Protein 2BRJ (pdb70)

Nearest PDB structures (foldseek):
  2brj-assembly1_A  TM=1.001E+00  e=3.775E-31  Arabidopsis thaliana
  1zvc-assembly1_A  TM=9.999E-01  e=4.976E-29  Arabidopsis thaliana
  4h6a-assembly2_F  TM=9.929E-01  e=7.987E-23  Physcomitrium patens
  4h69-assembly2_F  TM=9.853E-01  e=1.084E-22  Physcomitrium patens
  4h6b-assembly1_A  TM=9.651E-01  e=6.194E-23  Physcomitrium patens

Secondary structure (DSSP, 8-state):
--EEEEEEEE--S-S-----B---S----TT-EEEE--EEEETTSS-EEEEEEEEEEEEEEEGGGTEEEEEEEEEEE-GGGEEEEEEEEEETTB-EEEEEEEEEETTTT-EEEEEEEEEETTTEEEEEEEEE--SSPPPGGG-SPPPPP-TT----HHHHTT-GGGB-TT---/--EEEEEEEE--S-S-----B--SS----TT-EEEE--EEEETTSS-EEEEEEEEEEEEEEEGGGTEEEEEEEEEEE-GGGEEEEEEEEEETTB-EEEEEEEEEETTTT-EEEEEEEEEETTTEEEEEEEEE--SSPPPGGG-SPPPPP-TT----HHHHTT-GGGB-TT---/--EEEEEEEE--S-S-----B--SS----TT-EEEE--EEEETTSS-EEEEEEEEEEEEEEEGGGTEEEEEEEEEEE-GGGEEEEEEEEEETTS-EEEEEEEEEETTTT-EEEEEEEEEETTTEEEEEEEEE--SSPPPGGG-SPPPPP-TT----HHHHTT-GGGB-TT---

B-factor: mean 13.47, std 7.12, range [2.0, 77.44]

Sequence (519 aa):
KVQELSVYEINELDRHSPKILKNAFSLFGLGDLVPFTNKLYTGDLKKRVGITAGLCVVIEHVPEKKGERFEATYSFYFGDYGHLSVQQGPYYLTYEDSFLAITG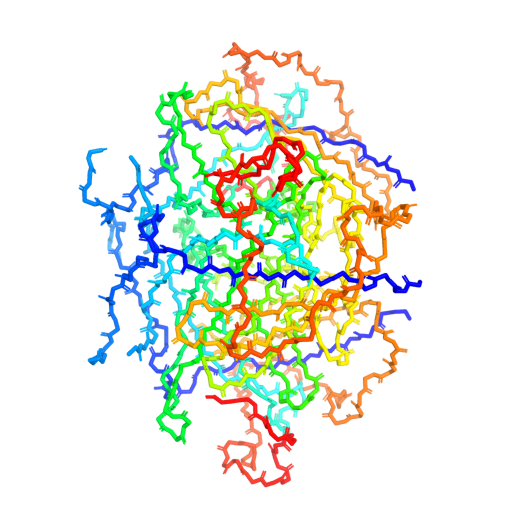GAGIFEEGAYGQVKLQQQLVYPTKLLFYTFYLKGLANDLPLELTGTPVPPSKDIEPAPEEAKALEPSGVISSNYTNKVQEELSVYEINELDRHSPKILKNAFSSLFGLGDLVPFTNKLYTGDLKKRVGITAGLCVVIEHVPEKKGERFEATYSFYFGDYGHLSVQQGPYLTYEDSFLAITGGAGIFEGAYGQVKLQQQLVYPTKLFYTFYLKGLANDLPLELTGTPVPPSKDIEPAPEAKALEPSGVISSNYTNKVQELSVYEINELDRHSPKILKNAFSSLFGLGDLVPFTNKLYTGDLKKRVGITAGLCVVIEHVPEKKGERFEATYSFYFGDDYGHLSVQQGPYYLTYEDSFLAITGGAGIFEGAYGQVKLLQQLLVYPTKLFYTFYLKGLANDLPLLELTGTPVPPSKDIEPAPEAKALEPSGVISNNYTN

GO terms:
  GO:0010319 stromule (C, IDA)
  GO:0009409 response to cold (P, IEP)
  GO:0046423 allene-oxide cyclase activity (F, IDA)
  GO:0009695 jasmonic acid biosynthetic process (P, TAS)
  GO:0005829 cytosol (C, HDA)
  GO:0009507 chloroplast (C, HDA)
  GO:0009535 chloroplast thylakoid membrane (C, HDA)
  GO:0009570 chloroplast stroma (C, HDA)
  GO:0009941 chloroplast envelope (C, HDA)

Foldseek 3Di:
DWDKFKKKWFAPPPPVPFDWDDDDPDVPAAPIKTWGKTWMAALQLQATFAMKGWMWGWHGADVVQRWTKTWTWIWDGGFQQWIWTWTGIDIQRAKDKIWTPAIDRQGGQWTDIKIWGDADPPTIIMIMRGTDGGPDDDDPVRDDDGDPDHNPDDRDPCNVVVPPSHYDPRRYD/DWDKFKKKWFAPPPPVPWDWDDDDPDVDAQPIKTWGKTWIAALQLQATFAMKTWIWGWHGADVVQRWTKTWTWIWDGGFQQWIWTWTGIDIQRAKDKIWTPFIDRQGGQWTFIKIWADADVPGMIMMMGTTDGGPDHDDPVRDDDGDPDHNPDDHDPCRVVVPPSHYDVRRYD/DWDKFKKKWFAPPPPCPFDWDDDDPDVDAQPIKTWGKTWIAALALQATFAMKTFIWGWHGADVVLRWTKTWTWIWDGGFPQWIWTWTGIDILRAKDKIWTPAIDHQGGQWTDIKIWGNADPPGIIMIMGGTDGGPDDDDPVRDDPGDPGHNPDHHDPCNVVVPPSHYDHRRYD

CATH classification: 2.40.480.10

Structure (mmCIF, N/CA/C/O backbone):
data_2BRJ
#
_entry.id   2BRJ
#
_cell.length_a   64.480
_cell.length_b   99.950
_cell.length_c   106.150
_cell.angle_alpha   90.00
_cell.angle_beta   90.00
_cell.angle_gamma   90.00
#
_symmetry.space_group_name_H-M   'P 21 21 21'
#
loop_
_entity.id
_entity.type
_entity.pdbx_description
1 polymer 'ARABIDOPSIS THALIANA GENOMIC DNA, CHROMOSOME 3,'
2 non-polymer GLYCEROL
3 water water
#
loop_
_atom_site.group_PDB
_atom_site.id
_atom_site.type_symbol
_atom_site.label_atom_id
_atom_site.label_alt_id
_atom_site.label_comp_id
_atom_site.label_asym_id
_atom_site.label_entity_id
_atom_site.label_seq_id
_atom_site.pdbx_PDB_ins_code
_atom_site.Cartn_x
_atom_site.Cartn_y
_atom_site.Cartn_z
_atom_site.occupancy
_atom_site.B_iso_or_equiv
_atom_site.auth_seq_id
_atom_site.auth_comp_id
_atom_site.auth_asym_id
_atom_site.auth_atom_id
_atom_site.pdbx_PDB_model_num
ATOM 1 N N . LYS A 1 15 ? 42.110 76.250 13.231 1.00 24.23 15 LYS A N 1
ATOM 2 C CA . LYS A 1 15 ? 43.465 75.755 13.618 1.00 23.26 15 LYS A CA 1
ATOM 3 C C . LYS A 1 15 ? 43.716 75.891 15.122 1.00 22.18 15 LYS A C 1
ATOM 4 O O . LYS A 1 15 ? 43.339 76.888 15.744 1.00 22.88 15 LYS A O 1
ATOM 10 N N . VAL A 1 16 ? 44.359 74.874 15.685 1.00 20.39 16 VAL A N 1
ATOM 11 C CA . VAL A 1 16 ? 44.638 74.800 17.115 1.00 18.19 16 VAL A CA 1
ATOM 12 C C . VAL A 1 16 ? 46.010 75.389 17.426 1.00 17.12 16 VAL A C 1
ATOM 13 O O . VAL A 1 16 ? 47.003 75.058 16.764 1.00 17.29 16 VAL A O 1
ATOM 17 N N . GLN A 1 17 ? 46.060 76.271 18.424 1.00 15.11 17 GLN A N 1
ATOM 18 C CA . GLN A 1 17 ? 47.320 76.732 19.000 1.00 13.92 17 GLN A CA 1
ATOM 19 C C . GLN A 1 17 ? 47.440 76.133 20.390 1.00 13.25 17 GLN A C 1
ATOM 20 O O . GLN A 1 17 ? 46.611 76.415 21.265 1.00 13.18 17 GLN A O 1
ATOM 26 N N . GLU A 1 18 ? 48.452 75.300 20.601 1.00 12.42 18 GLU A N 1
ATOM 27 C CA . GLU A 1 18 ? 48.655 74.701 21.906 1.00 12.25 18 GLU A CA 1
ATOM 28 C C . GLU A 1 18 ? 49.323 75.699 22.826 1.00 11.53 18 GLU A C 1
ATOM 29 O O . GLU A 1 18 ? 50.301 76.351 22.452 1.00 12.55 18 GLU A O 1
ATOM 35 N N . LEU A 1 19 ? 48.783 75.821 24.036 1.00 10.48 19 LEU A N 1
ATOM 36 C CA . LEU A 1 19 ? 49.367 76.669 25.055 1.00 10.01 19 LEU A CA 1
ATOM 37 C C . LEU A 1 19 ? 49.449 75.876 26.347 1.00 9.63 19 LEU A C 1
ATOM 38 O O . LEU A 1 19 ? 48.434 75.395 26.843 1.00 9.71 19 LEU A O 1
ATOM 43 N N . SER A 1 20 ? 50.656 75.732 26.886 1.00 9.72 20 SER A N 1
ATOM 44 C CA . SER A 1 20 ? 50.847 74.996 28.127 1.00 9.59 20 SER A CA 1
ATOM 45 C C . SER A 1 20 ? 51.272 75.929 29.235 1.00 8.88 20 SER A C 1
ATOM 46 O O . SER A 1 20 ? 52.031 76.867 29.007 1.00 8.72 20 SER A O 1
ATOM 49 N N . VAL A 1 21 ? 50.765 75.660 30.438 1.00 7.97 21 VAL A N 1
ATOM 50 C CA . VAL A 1 21 ? 51.115 76.428 31.630 1.00 7.63 21 VAL A CA 1
ATOM 51 C C . VAL A 1 21 ? 51.257 75.530 32.845 1.00 7.30 21 VAL A C 1
ATOM 52 O O . VAL A 1 21 ? 50.688 74.430 32.886 1.00 7.97 21 VAL A O 1
ATOM 56 N N . TYR A 1 22 ? 52.034 75.998 33.826 1.00 7.43 22 TYR A N 1
ATOM 57 C CA . TYR A 1 22 ? 52.139 75.315 35.114 1.00 6.86 22 TYR A CA 1
ATOM 58 C C . TYR A 1 22 ? 51.445 76.124 36.193 1.00 7.47 22 TYR A C 1
ATOM 59 O O . TYR A 1 22 ? 51.698 77.322 36.325 1.00 7.48 22 TYR A O 1
ATOM 68 N N . GLU A 1 23 ? 50.567 75.455 36.935 1.00 6.83 23 GLU A N 1
ATOM 69 C CA . GLU A 1 23 ? 49.896 76.052 38.080 1.00 7.35 23 GLU A CA 1
ATOM 70 C C . GLU A 1 23 ? 50.541 75.502 39.340 1.00 7.47 23 GLU A C 1
ATOM 71 O O . GLU A 1 23 ? 50.607 74.277 39.529 1.00 7.99 23 GLU A O 1
ATOM 77 N N . ILE A 1 24 ? 51.031 76.403 40.186 1.00 7.53 24 ILE A N 1
ATOM 78 C CA . ILE A 1 24 ? 51.744 76.006 41.394 1.00 8.15 24 ILE A CA 1
ATOM 79 C C . ILE A 1 24 ? 51.137 76.681 42.597 1.00 7.40 24 ILE A C 1
ATOM 80 O O . ILE A 1 24 ? 51.008 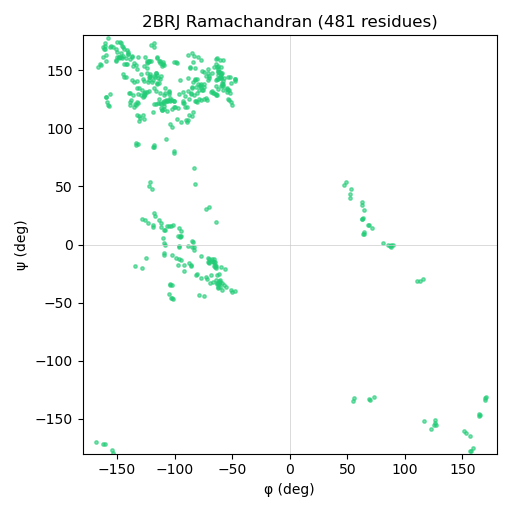77.910 42.633 1.00 7.76 24 ILE A O 1
ATOM 85 N N . ASN A 1 25 ? 50.793 75.871 43.593 1.00 7.85 25 ASN A N 1
ATOM 86 C CA . ASN A 1 25 ? 50.417 76.403 44.889 1.00 8.10 25 ASN A CA 1
ATOM 87 C C . ASN A 1 25 ? 51.663 76.553 45.750 1.00 9.25 25 ASN A C 1
ATOM 88 O O . ASN A 1 25 ? 52.205 75.558 46.221 1.00 10.27 25 ASN A O 1
ATOM 93 N N . GLU A 1 26 ? 52.076 77.798 45.952 1.00 10.31 26 GLU A N 1
ATOM 94 C CA . GLU A 1 26 ? 53.273 78.093 46.756 1.00 11.13 26 GLU A CA 1
ATOM 95 C C . GLU A 1 26 ? 52.898 78.456 48.194 1.00 11.71 26 GLU A C 1
ATOM 96 O O . GLU A 1 26 ? 53.756 78.847 49.002 1.00 12.46 26 GLU A O 1
ATOM 102 N N . LEU A 1 27 ? 51.610 78.288 48.499 1.00 11.54 27 LEU A N 1
ATOM 103 C CA . LEU A 1 27 ? 51.062 78.336 49.862 1.00 11.38 27 LEU A CA 1
ATOM 104 C C . LEU A 1 27 ? 51.097 79.718 50.509 1.00 11.38 27 LEU A C 1
ATOM 105 O O . LEU A 1 27 ? 50.928 79.851 51.737 1.00 12.26 27 LEU A O 1
ATOM 110 N N . ASP A 1 28 ? 51.280 80.744 49.679 1.00 11.04 28 ASP A N 1
ATOM 111 C CA . ASP A 1 28 ? 51.386 82.134 50.133 1.00 11.22 28 ASP A CA 1
ATOM 112 C C . ASP A 1 28 ? 50.236 83.023 49.676 1.00 10.82 28 ASP A C 1
ATOM 113 O O . ASP A 1 28 ? 50.360 84.251 49.638 1.00 11.63 28 ASP A O 1
ATOM 118 N N . ARG A 1 29 ? 49.114 82.393 49.327 1.00 9.67 29 ARG A N 1
ATOM 119 C CA . ARG A 1 29 ? 47.945 83.134 48.851 1.00 9.46 29 ARG A CA 1
ATOM 120 C C . ARG A 1 29 ? 46.699 82.735 49.617 1.00 9.74 29 ARG A C 1
ATOM 121 O O . ARG A 1 29 ? 45.590 82.915 49.127 1.00 8.91 29 ARG A O 1
ATOM 129 N N . HIS A 1 30 ? 46.884 82.192 50.824 1.00 10.01 30 HIS A N 1
ATOM 130 C CA . HIS A 1 30 ? 45.781 81.810 51.721 1.00 10.56 30 HIS A CA 1
ATOM 131 C C . HIS A 1 30 ? 44.906 80.717 51.129 1.00 9.73 30 HIS A C 1
ATOM 132 O O . HIS A 1 30 ? 43.756 80.523 51.532 1.00 10.00 30 HIS A O 1
ATOM 139 N N . SER A 1 31 ? 45.483 79.983 50.183 1.00 8.83 31 SER A N 1
ATOM 140 C CA . SER A 1 31 ? 44.746 79.060 49.331 1.00 8.42 31 SER A CA 1
ATOM 141 C C . SER A 1 31 ? 45.305 77.647 49.453 1.00 9.08 31 SER A C 1
ATOM 142 O O . SER A 1 31 ? 46.530 77.463 49.510 1.00 8.17 31 SER A O 1
ATOM 145 N N . PRO A 1 32 ? 44.428 76.630 49.437 1.00 8.96 32 PRO A N 1
ATOM 146 C CA . PRO A 1 32 ? 42.965 76.688 49.310 1.00 9.63 32 PRO A CA 1
ATOM 147 C C . PRO A 1 32 ? 42.268 77.103 50.599 1.00 10.09 32 PRO A C 1
ATOM 148 O O . PRO A 1 32 ? 42.847 76.998 51.680 1.00 10.59 32 PRO A O 1
ATOM 152 N N . LYS A 1 33 ? 41.045 77.599 50.482 1.00 9.98 33 LYS A N 1
ATOM 153 C CA . LYS A 1 33 ? 40.224 77.858 51.655 1.00 10.63 33 LYS A CA 1
ATOM 154 C C . LYS A 1 33 ? 39.107 76.838 51.594 1.00 10.31 33 LYS A C 1
ATOM 155 O O . LYS A 1 33 ? 38.301 76.811 50.668 1.00 11.44 33 LYS A O 1
ATOM 161 N N . ILE A 1 34 ? 39.064 75.953 52.570 1.00 10.36 34 ILE A N 1
ATOM 162 C CA . ILE A 1 34 ? 38.106 74.877 52.511 1.00 11.63 34 ILE A CA 1
ATOM 163 C C . ILE A 1 34 ? 36.887 75.293 53.354 1.00 11.41 34 ILE A C 1
ATOM 164 O O . ILE A 1 34 ? 36.989 75.460 54.562 1.00 11.43 34 ILE A O 1
ATOM 169 N N . LEU A 1 35 ? 35.736 75.414 52.685 1.00 9.69 35 LEU A N 1
ATOM 170 C CA . LEU A 1 35 ? 34.458 75.594 53.400 1.00 8.73 35 LEU A CA 1
ATOM 171 C C . LEU A 1 35 ? 33.810 74.191 53.580 1.00 8.25 35 LEU A C 1
ATOM 172 O O . LEU A 1 35 ? 33.291 73.617 52.620 1.00 8.28 35 LEU A O 1
ATOM 177 N N . LYS A 1 36 ? 33.853 73.645 54.795 1.00 9.14 36 LYS A N 1
ATOM 178 C CA . LYS A 1 36 ? 33.453 72.267 55.036 1.00 9.82 36 LYS A CA 1
ATOM 179 C C . LYS A 1 36 ? 32.019 72.200 55.551 1.00 10.68 36 LYS A C 1
ATOM 180 O O . LYS A 1 36 ? 31.751 72.567 56.702 1.00 12.10 36 LYS A O 1
ATOM 186 N N . ASN A 1 37 ? 31.109 71.731 54.700 1.00 10.51 37 ASN A N 1
ATOM 187 C CA . ASN A 1 37 ? 29.681 71.671 55.014 1.00 11.52 37 ASN A CA 1
ATOM 188 C C . ASN A 1 37 ? 29.050 70.290 54.871 1.00 12.18 37 ASN A C 1
ATOM 189 O O . ASN A 1 37 ? 27.894 70.096 55.274 1.00 12.35 37 ASN A O 1
ATOM 194 N N . ALA A 1 38 ? 29.766 69.338 54.270 1.00 12.09 38 ALA A N 1
ATOM 195 C CA . ALA A 1 38 ? 29.161 68.052 53.869 1.00 13.03 38 ALA A CA 1
ATOM 196 C C . ALA A 1 38 ? 28.649 67.174 55.000 1.00 14.29 38 ALA A C 1
ATOM 197 O O . ALA A 1 38 ? 29.083 67.308 56.128 1.00 14.44 38 ALA A O 1
ATOM 199 N N . PHE A 1 39 ? 27.749 66.254 54.652 1.00 15.05 39 PHE A N 1
ATOM 200 C CA . PHE A 1 39 ? 27.255 65.226 55.572 1.00 15.77 39 PHE A CA 1
ATOM 201 C C . PHE A 1 39 ? 28.381 64.362 56.179 1.00 16.15 39 PHE A C 1
ATOM 202 O O . PHE A 1 39 ? 28.190 63.744 57.226 1.00 16.66 39 PHE A O 1
ATOM 210 N N . SER A 1 40 ? 29.545 64.335 55.519 1.00 16.02 40 SER A N 1
ATOM 211 C CA . SER A 1 40 ? 30.628 63.38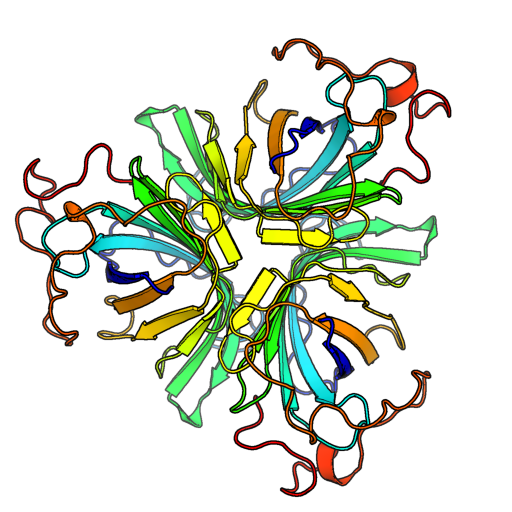9 55.813 1.00 15.69 40 SER A CA 1
ATOM 212 C C . SER A 1 40 ? 31.899 64.020 56.386 1.00 16.19 40 SER A C 1
ATOM 213 O O . SER A 1 40 ? 32.172 65.212 56.171 1.00 16.28 40 SER A O 1
ATOM 216 N N . LEU A 1 41 ? 32.695 63.205 57.080 1.00 16.02 41 LEU A N 1
ATOM 217 C CA . LEU A 1 41 ? 34.026 63.619 57.531 1.00 16.72 41 LEU A CA 1
ATOM 218 C C . LEU A 1 41 ? 34.938 63.883 56.340 1.00 17.13 41 LEU A C 1
ATOM 219 O O . LEU A 1 41 ? 35.649 64.884 56.306 1.00 17.66 41 LEU A O 1
ATOM 232 N N . PHE A 1 43 ? 35.633 64.713 52.225 1.00 11.21 43 PHE A N 1
ATOM 233 C CA . PHE A 1 43 ? 35.025 65.664 51.309 1.00 9.54 43 PHE A CA 1
ATOM 234 C C . PHE A 1 43 ? 33.724 65.080 50.772 1.00 8.79 43 PHE A C 1
ATOM 235 O O . PHE A 1 43 ? 33.638 63.875 50.502 1.00 8.37 43 PHE A O 1
ATOM 243 N N . GLY A 1 44 ? 32.715 65.928 50.605 1.00 7.37 44 GLY A N 1
ATOM 244 C CA . GLY A 1 44 ? 31.443 65.498 50.023 1.00 7.12 44 GLY A CA 1
ATOM 245 C C . GLY A 1 44 ? 30.659 66.685 49.509 1.00 6.95 44 GLY A C 1
ATOM 246 O O . GLY A 1 44 ? 31.053 67.847 49.717 1.00 6.67 44 GLY A O 1
ATOM 247 N N . LEU A 1 45 ? 29.548 66.394 48.842 1.00 6.83 45 LEU A N 1
ATOM 248 C CA . LEU A 1 45 ? 28.680 67.446 48.338 1.00 6.29 45 LEU A CA 1
ATOM 249 C C . LEU A 1 45 ? 28.319 68.424 49.468 1.00 6.79 45 LEU A C 1
ATOM 250 O O . LEU A 1 45 ? 27.944 68.010 50.582 1.00 7.20 45 LEU A O 1
ATOM 255 N N . GLY A 1 46 ? 28.434 69.720 49.177 1.00 6.49 46 GLY A N 1
ATOM 256 C CA . GLY A 1 46 ? 28.287 70.754 50.201 1.00 6.56 46 GLY A CA 1
ATOM 257 C C . GLY A 1 46 ? 29.593 71.473 50.460 1.00 6.52 46 GLY A C 1
ATOM 258 O O . GLY A 1 46 ? 29.605 72.676 50.781 1.00 7.29 46 GLY A O 1
ATOM 259 N N . ASP A 1 47 ? 30.703 70.760 50.300 1.00 6.06 47 ASP A N 1
ATOM 260 C CA . ASP A 1 47 ? 32.010 71.374 50.535 1.00 6.25 47 ASP A CA 1
ATOM 261 C C . ASP A 1 47 ? 32.387 72.254 49.345 1.00 6.31 47 ASP A C 1
ATOM 262 O O . ASP A 1 47 ? 32.164 71.873 48.181 1.00 5.90 47 ASP A O 1
ATOM 267 N N . LEU A 1 48 ? 32.941 73.430 49.627 1.00 6.11 48 LEU A N 1
ATOM 268 C CA . LEU A 1 48 ? 33.327 74.398 48.592 1.00 6.19 48 LEU A CA 1
ATOM 269 C C . LEU A 1 48 ? 34.766 74.783 48.826 1.00 6.68 48 LEU A C 1
ATOM 270 O O . LEU A 1 48 ? 35.191 74.921 49.983 1.00 7.72 48 LEU A O 1
ATOM 275 N N . VAL A 1 49 ? 35.511 74.960 47.736 1.00 6.64 49 VAL A N 1
ATOM 276 C CA . VAL A 1 49 ? 36.932 75.294 47.846 1.00 6.94 49 VAL A CA 1
ATOM 277 C C . VAL A 1 49 ? 37.296 76.437 46.904 1.00 6.46 49 VAL A C 1
ATOM 278 O O . VAL A 1 49 ? 37.717 76.221 45.763 1.00 6.16 49 VAL A O 1
ATOM 282 N N . PRO A 1 50 ? 37.105 77.680 47.367 1.00 5.90 50 PRO A N 1
ATOM 283 C CA . PRO A 1 50 ? 37.643 78.807 46.616 1.00 6.04 50 PRO A CA 1
ATOM 284 C C . PRO A 1 50 ? 39.157 78.710 46.602 1.00 5.81 50 PRO A C 1
ATOM 285 O O . PRO A 1 50 ? 39.773 78.309 47.601 1.00 6.15 50 PRO A O 1
ATOM 289 N N . PHE A 1 51 ? 39.766 79.055 45.483 1.00 5.07 51 PHE A N 1
ATOM 290 C CA . PHE A 1 51 ? 41.217 78.919 45.392 1.00 5.08 51 PHE A CA 1
ATOM 291 C C . PHE A 1 51 ? 41.852 79.932 44.470 1.00 4.99 51 PHE A C 1
ATOM 292 O O . PHE A 1 51 ? 41.207 80.519 43.582 1.00 5.28 51 PHE A O 1
ATOM 300 N N . THR A 1 52 ? 43.152 80.095 44.659 1.00 5.64 52 THR A N 1
ATOM 301 C CA . THR A 1 52 ? 43.959 80.882 43.751 1.00 6.00 52 THR A CA 1
ATOM 302 C C . THR A 1 52 ? 45.425 80.490 43.883 1.00 6.55 52 THR A C 1
ATOM 303 O O . THR A 1 52 ? 46.006 80.560 44.973 1.00 6.87 52 THR A O 1
ATOM 307 N N . ASN A 1 53 ? 45.998 80.083 42.758 1.00 6.77 53 ASN A N 1
ATOM 308 C CA . ASN A 1 53 ? 47.396 79.648 42.685 1.00 7.10 53 ASN A CA 1
ATOM 309 C C . ASN A 1 53 ? 48.186 80.506 41.711 1.00 7.02 53 ASN A C 1
ATOM 310 O O . ASN A 1 53 ? 47.621 81.331 41.004 1.00 7.45 53 ASN A O 1
ATOM 315 N N . LYS A 1 54 ? 49.505 80.315 41.692 1.00 7.14 54 LYS A N 1
ATOM 316 C CA . LYS A 1 54 ? 50.365 81.034 40.750 1.00 7.38 54 LYS A CA 1
ATOM 317 C C . LYS A 1 54 ? 50.448 80.299 39.422 1.00 7.49 54 LYS A C 1
ATOM 318 O O . LYS A 1 54 ? 50.306 79.076 39.360 1.00 8.15 54 LYS A O 1
ATOM 324 N N . LEU A 1 55 ? 50.677 81.061 38.362 1.00 7.23 55 LEU A N 1
ATOM 325 C CA . LEU A 1 55 ? 50.702 80.512 37.024 1.00 7.51 55 LEU A CA 1
ATOM 326 C C . LEU A 1 55 ? 52.011 80.920 36.355 1.00 7.44 55 LEU A C 1
ATOM 327 O O . LEU A 1 55 ? 52.363 82.103 36.342 1.00 7.53 55 LEU A O 1
ATOM 332 N N . TYR A 1 56 ? 52.685 79.922 35.787 1.00 7.64 56 TYR A N 1
ATOM 333 C CA . TYR A 1 56 ? 53.954 80.095 35.080 1.00 7.66 56 TYR A CA 1
ATOM 334 C C . TYR A 1 56 ? 53.822 79.586 33.650 1.00 7.99 56 TYR A C 1
ATOM 335 O O . TYR A 1 56 ? 52.970 78.751 33.354 1.00 8.32 56 TYR A O 1
ATOM 344 N N . THR A 1 57 ? 54.701 80.065 32.772 1.00 8.44 57 THR A N 1
ATOM 345 C CA . THR A 1 57 ? 54.763 79.565 31.400 1.00 8.94 57 THR A CA 1
ATOM 346 C C . THR A 1 57 ? 55.081 78.065 31.340 1.00 8.89 57 THR A C 1
ATOM 347 O O . THR A 1 57 ? 55.643 77.502 32.277 1.00 8.83 57 THR A O 1
ATOM 351 N N . GLY A 1 58 ? 54.737 77.429 30.222 1.00 9.08 58 GLY A N 1
ATOM 352 C CA . GLY A 1 58 ? 55.010 76.001 30.046 1.00 10.14 58 GLY A CA 1
ATOM 353 C C . GLY A 1 58 ? 56.487 75.654 30.102 1.00 10.70 58 GLY A C 1
ATOM 354 O O . GLY A 1 58 ? 56.857 74.561 30.538 1.00 11.85 58 GLY A O 1
ATOM 355 N N . ASP A 1 59 ? 57.328 76.595 29.680 1.00 11.55 59 ASP A N 1
ATOM 356 C CA . ASP A 1 59 ? 58.781 76.407 29.751 1.00 11.93 59 ASP A CA 1
ATOM 357 C C . ASP A 1 59 ? 59.358 76.756 31.124 1.00 12.11 59 ASP A C 1
ATOM 358 O O . ASP A 1 59 ? 60.564 76.680 31.332 1.00 12.44 59 ASP A O 1
ATOM 363 N N . LEU A 1 60 ? 58.469 77.125 32.051 1.00 11.72 60 LEU A N 1
ATOM 364 C CA . LEU A 1 60 ? 58.794 77.457 33.450 1.00 11.40 60 LEU A CA 1
ATOM 365 C C . LEU A 1 60 ? 59.694 78.668 33.666 1.00 11.32 60 LEU A C 1
ATOM 366 O O . LEU A 1 60 ? 60.094 78.956 34.789 1.00 11.78 60 LEU A O 1
ATOM 371 N N . LYS A 1 61 ? 59.951 79.414 32.600 1.00 11.47 61 LYS A N 1
ATOM 372 C CA . LYS A 1 61 ? 60.877 80.546 32.674 1.00 12.13 61 LYS A CA 1
ATOM 373 C C . LYS A 1 61 ? 60.262 81.818 33.244 1.00 12.22 61 LYS A C 1
ATOM 374 O O . LYS A 1 61 ? 60.971 82.662 33.793 1.00 12.47 61 LYS A O 1
ATOM 380 N N . LYS A 1 62 ? 58.948 81.972 33.115 1.00 11.32 62 LYS A N 1
ATOM 381 C CA . LYS A 1 62 ? 58.326 83.214 33.537 1.00 11.69 62 LYS A CA 1
ATOM 382 C C . LYS A 1 62 ? 57.052 83.025 34.338 1.00 10.45 62 LYS A C 1
ATOM 383 O O . LYS A 1 62 ? 56.228 82.145 34.043 1.00 10.44 62 LYS A O 1
ATOM 389 N N . ARG A 1 63 ? 56.916 83.856 35.365 1.00 9.76 63 ARG A N 1
ATOM 390 C CA . ARG A 1 63 ? 55.641 84.047 36.041 1.00 9.15 63 ARG A CA 1
ATOM 391 C C . ARG A 1 63 ? 54.698 84.848 35.127 1.00 8.89 63 ARG A C 1
ATOM 392 O O . ARG A 1 63 ? 55.043 85.947 34.673 1.00 9.65 63 ARG A O 1
ATOM 400 N N . VAL A 1 64 ? 53.513 84.303 34.848 1.00 8.40 64 VAL A N 1
ATOM 401 C CA . VAL A 1 64 ? 52.513 85.034 34.052 1.00 8.76 64 VAL A CA 1
ATOM 402 C C . VAL A 1 64 ? 51.362 85.626 34.871 1.00 8.03 64 VAL A C 1
ATOM 403 O O . VAL A 1 64 ? 50.837 86.688 34.541 1.00 8.81 64 VAL A O 1
ATOM 407 N N . GLY A 1 65 ? 50.971 84.940 35.935 1.00 7.67 65 GLY A N 1
ATOM 408 C CA . GLY A 1 65 ? 49.802 85.395 36.665 1.00 7.41 65 GLY A CA 1
ATOM 409 C C . GLY A 1 65 ? 49.320 84.405 37.693 1.00 6.98 65 GLY A C 1
ATOM 410 O O . GLY A 1 65 ? 50.102 83.879 38.479 1.00 6.92 65 GLY A O 1
ATOM 411 N N . ILE A 1 66 ? 48.011 84.168 37.701 1.00 6.65 66 ILE A N 1
ATOM 412 C CA . ILE A 1 66 ? 47.357 83.373 38.735 1.00 6.81 66 ILE A CA 1
ATOM 413 C C . ILE A 1 66 ? 46.205 82.586 38.130 1.00 6.59 66 ILE A C 1
ATOM 414 O O . ILE A 1 66 ? 45.731 82.909 37.036 1.00 6.45 66 ILE A O 1
ATOM 419 N N . THR A 1 67 ? 45.786 81.540 38.831 1.00 6.11 67 THR A N 1
ATOM 420 C CA . THR A 1 67 ? 44.451 80.986 38.631 1.00 6.36 67 THR A CA 1
ATOM 421 C C . THR A 1 67 ? 43.560 81.562 39.714 1.00 6.12 67 THR A C 1
ATOM 422 O O . THR A 1 67 ? 44.040 81.953 40.781 1.00 6.50 67 THR A O 1
ATOM 426 N N . ALA A 1 68 ? 42.257 81.600 39.457 1.00 5.66 68 ALA A N 1
ATOM 427 C CA . ALA A 1 68 ? 41.320 82.105 40.450 1.00 4.99 68 ALA A CA 1
ATOM 428 C C . ALA A 1 68 ? 39.938 81.529 40.188 1.00 4.89 68 ALA A C 1
ATOM 429 O O . ALA A 1 68 ? 39.427 81.626 39.081 1.00 4.79 68 ALA A O 1
ATOM 431 N N . GLY A 1 69 ? 39.313 80.967 41.219 1.00 4.50 69 GLY A N 1
ATOM 432 C CA . GLY A 1 69 ? 37.934 80.503 41.072 1.00 4.81 69 GLY A CA 1
ATOM 433 C C . GLY A 1 69 ? 37.483 79.588 42.185 1.00 4.79 69 GLY A C 1
ATOM 434 O O . GLY A 1 69 ? 37.912 79.734 43.337 1.00 5.13 69 GLY A O 1
ATOM 435 N N . LEU A 1 70 ? 36.615 78.636 41.831 1.00 5.20 70 LEU A N 1
ATOM 436 C CA . LEU A 1 70 ? 35.905 77.831 42.819 1.00 5.90 70 LEU A CA 1
ATOM 437 C C . LEU A 1 70 ? 35.835 76.372 42.410 1.00 6.37 70 LEU A C 1
ATOM 438 O O . LEU A 1 70 ? 35.458 76.063 41.272 1.00 6.47 70 LEU A O 1
ATOM 443 N N . CYS A 1 71 ? 36.200 75.489 43.335 1.00 6.76 71 CYS A N 1
ATOM 444 C CA . CYS A 1 71 ? 35.937 74.059 43.188 1.00 7.58 71 CYS A CA 1
ATOM 445 C C . CYS A 1 71 ? 34.741 73.678 44.040 1.00 7.24 71 CYS A C 1
ATOM 446 O O . CYS A 1 71 ? 34.729 73.914 45.244 1.00 7.54 71 CYS A O 1
ATOM 449 N N . VAL A 1 72 ? 33.741 73.077 43.414 1.00 6.52 72 VAL A N 1
ATOM 450 C CA . VAL A 1 72 ? 32.551 72.577 44.105 1.00 6.78 72 VAL A CA 1
ATOM 451 C C . VAL A 1 72 ? 32.732 71.073 44.264 1.00 6.76 72 VAL A C 1
ATOM 452 O O . VAL A 1 72 ? 32.842 70.354 43.268 1.00 7.37 72 VAL A O 1
ATOM 456 N N . VAL A 1 73 ? 32.784 70.581 45.502 1.00 6.32 73 VAL A N 1
ATOM 457 C CA . VAL A 1 73 ? 32.904 69.134 45.698 1.00 6.75 73 VAL A CA 1
ATOM 458 C C . VAL A 1 73 ? 31.620 68.442 45.237 1.00 6.67 73 VAL A C 1
ATOM 459 O O . VAL A 1 73 ? 30.514 68.861 45.591 1.00 6.85 73 VAL A O 1
ATOM 463 N N . ILE A 1 74 ? 31.778 67.379 44.448 1.00 6.56 74 ILE A N 1
ATOM 464 C CA . ILE A 1 74 ? 30.641 66.602 43.965 1.00 6.71 74 ILE A CA 1
ATOM 465 C C . ILE A 1 74 ? 30.492 65.289 44.735 1.00 6.98 74 ILE A C 1
ATOM 466 O O . ILE A 1 74 ? 29.390 64.929 45.158 1.00 7.16 74 ILE A O 1
ATOM 471 N N . GLU A 1 75 ? 31.605 64.583 44.933 1.00 7.08 75 GLU A N 1
ATOM 472 C CA . GLU A 1 75 ? 31.581 63.322 45.672 1.00 7.64 75 GLU A CA 1
ATOM 473 C C . GLU A 1 75 ? 32.983 62.909 46.067 1.00 7.97 75 GLU A C 1
ATOM 474 O O . GLU A 1 75 ? 33.965 63.295 45.424 1.00 8.01 75 GLU A O 1
ATOM 480 N N . HIS A 1 76 ? 33.061 62.109 47.128 1.00 8.65 76 HIS A N 1
ATOM 481 C CA . HIS A 1 76 ? 34.277 61.371 47.424 1.00 9.98 76 HIS A CA 1
ATOM 482 C C . HIS A 1 76 ? 34.261 60.110 46.571 1.00 10.52 76 HIS A C 1
ATOM 483 O O . HIS A 1 76 ? 33.201 59.514 46.351 1.00 10.98 76 HIS A O 1
ATOM 490 N N . VAL A 1 77 ? 35.436 59.732 46.066 1.00 11.77 77 VAL A N 1
ATOM 491 C CA . VAL A 1 77 ? 35.589 58.538 45.247 1.00 13.71 77 VAL A CA 1
ATOM 492 C C . VAL A 1 77 ? 36.549 57.597 45.989 1.00 14.98 77 VAL A C 1
ATOM 493 O O . VAL A 1 77 ? 37.754 57.611 45.740 1.00 15.46 77 VAL A O 1
ATOM 497 N N . PRO A 1 78 ? 36.012 56.801 46.934 1.00 16.53 78 PRO A N 1
ATOM 498 C CA . PRO A 1 78 ? 36.879 56.004 47.812 1.00 17.67 78 PRO A CA 1
ATOM 499 C C . PRO A 1 78 ? 37.710 54.949 47.067 1.00 18.95 78 PRO A C 1
ATOM 500 O O . PRO A 1 78 ? 38.850 54.689 47.465 1.00 19.43 78 PRO A O 1
ATOM 504 N N . GLU A 1 79 ? 37.157 54.394 45.988 1.00 20.12 79 GLU A N 1
ATOM 505 C CA . GLU A 1 79 ? 37.836 53.388 45.156 1.00 21.57 79 GLU A CA 1
ATOM 506 C C . GLU A 1 79 ? 39.116 53.942 44.529 1.00 21.64 79 GLU A C 1
ATOM 507 O O . GLU A 1 79 ? 40.035 53.185 44.206 1.00 22.07 79 GLU A O 1
ATOM 513 N N . LYS A 1 80 ? 39.167 55.262 44.360 1.00 21.22 80 LYS A N 1
ATOM 514 C CA . LYS A 1 80 ? 40.310 55.932 43.739 1.00 20.54 80 LYS A CA 1
ATOM 515 C C . LYS A 1 80 ? 41.117 56.758 44.742 1.00 19.85 80 LYS A C 1
ATOM 516 O O . LYS A 1 80 ? 42.058 57.461 44.362 1.00 19.32 80 LYS A O 1
ATOM 522 N N . LYS A 1 81 ? 40.745 56.667 46.021 1.00 19.00 81 LYS A N 1
ATOM 523 C CA . LYS A 1 81 ? 41.336 57.487 47.089 1.00 18.91 81 LYS A CA 1
ATOM 524 C C . LYS A 1 81 ? 41.416 58.958 46.689 1.00 17.59 81 LYS A C 1
ATOM 525 O O . LYS A 1 81 ? 42.465 59.595 46.782 1.00 17.93 81 LYS A O 1
ATOM 531 N N . GLY A 1 82 ? 40.294 59.502 46.240 1.00 15.32 82 GLY A N 1
ATOM 532 C CA . GLY A 1 82 ? 40.301 60.885 45.787 1.00 13.43 82 GLY A CA 1
ATOM 533 C C . GLY A 1 82 ? 38.918 61.477 45.712 1.00 11.96 82 GLY A C 1
ATOM 534 O O . GLY A 1 82 ? 37.945 60.869 46.163 1.00 12.32 82 GLY A O 1
ATOM 535 N N . GLU A 1 83 ? 38.854 62.677 45.141 1.00 10.40 83 GLU A N 1
ATOM 536 C CA . GLU A 1 83 ? 37.613 63.452 45.061 1.00 9.62 83 GLU A CA 1
ATOM 537 C C . GLU A 1 83 ? 37.291 63.815 43.624 1.00 8.25 83 GLU A C 1
ATOM 538 O O . GLU A 1 83 ? 38.195 63.977 42.797 1.00 7.67 83 GLU A O 1
ATOM 544 N N . ARG A 1 84 ? 35.995 63.983 43.357 1.00 7.69 84 ARG A N 1
ATOM 545 C CA . ARG A 1 84 ? 35.531 64.663 42.143 1.00 7.30 84 ARG A CA 1
ATOM 546 C C . ARG A 1 84 ? 35.067 66.065 42.518 1.00 6.64 84 ARG A C 1
ATOM 547 O O . ARG A 1 84 ? 34.197 66.218 43.368 1.00 7.21 84 ARG A O 1
ATOM 555 N N . PHE A 1 85 ? 35.644 67.066 41.859 1.00 6.21 85 PHE A N 1
ATOM 556 C CA . PHE A 1 85 ? 35.187 68.458 41.956 1.00 6.06 85 PHE A CA 1
ATOM 557 C C . PHE A 1 85 ? 34.609 68.871 40.610 1.00 5.61 85 PHE A C 1
ATOM 558 O O . PHE A 1 85 ? 34.959 68.297 39.566 1.00 6.04 85 PHE A O 1
ATOM 566 N N . GLU A 1 86 ? 33.741 69.874 40.650 1.00 4.71 86 GLU A N 1
ATOM 567 C CA . GLU A 1 86 ? 33.299 70.596 39.467 1.00 4.68 86 GLU A CA 1
ATOM 568 C C . GLU A 1 86 ? 33.869 72.012 39.608 1.00 5.43 86 GLU A C 1
ATOM 569 O O . GLU A 1 86 ? 33.599 72.700 40.597 1.00 5.60 86 GLU A O 1
ATOM 575 N N . ALA A 1 87 ? 34.670 72.439 38.634 1.00 5.26 87 ALA A N 1
ATOM 576 C CA . ALA A 1 87 ? 35.476 73.648 38.769 1.00 5.53 87 ALA A CA 1
ATOM 577 C C . ALA A 1 87 ? 35.072 74.734 37.787 1.00 5.37 87 ALA A C 1
ATOM 578 O O . ALA A 1 87 ? 34.804 74.458 36.612 1.00 6.86 87 ALA A O 1
ATOM 580 N N . THR A 1 88 ? 35.049 75.964 38.281 1.00 5.59 88 THR A N 1
ATOM 581 C CA . THR A 1 88 ? 34.759 77.157 37.497 1.00 6.53 88 THR A CA 1
ATOM 582 C C . THR A 1 88 ? 35.858 78.160 37.832 1.00 5.73 88 THR A C 1
ATOM 583 O O . THR A 1 88 ? 35.905 78.672 38.953 1.00 6.06 88 THR A O 1
ATOM 587 N N . TYR A 1 89 ? 36.743 78.454 36.883 1.00 5.04 89 TYR A N 1
ATOM 588 C CA . TYR A 1 89 ? 37.878 79.336 37.190 1.00 4.76 89 TYR A CA 1
ATOM 589 C C . TYR A 1 89 ? 38.534 79.940 35.987 1.00 5.15 89 TYR A C 1
ATOM 590 O O . TYR A 1 89 ? 38.255 79.530 34.858 1.00 5.75 89 TYR A O 1
ATOM 599 N N . SER A 1 90 ? 39.393 80.922 36.243 1.00 4.92 90 SER A N 1
ATOM 600 C CA . SER A 1 90 ? 40.110 81.606 35.174 1.00 4.94 90 SER A CA 1
ATOM 601 C C . SER A 1 90 ? 41.615 81.544 35.366 1.00 5.31 90 SER A C 1
ATOM 602 O O . SER A 1 90 ? 42.109 81.344 36.488 1.00 5.56 90 SER A O 1
ATOM 605 N N . PHE A 1 91 ? 42.316 81.727 34.244 1.00 5.27 91 PHE A N 1
ATOM 606 C CA . PHE A 1 91 ? 43.781 81.731 34.157 1.00 5.40 91 PHE A CA 1
ATOM 607 C C . PHE A 1 91 ? 44.161 83.113 33.664 1.00 5.94 91 PHE A C 1
ATOM 608 O O . PHE A 1 91 ? 43.748 83.515 32.573 1.00 5.84 91 PHE A O 1
ATOM 616 N N . TYR A 1 92 ? 44.952 83.832 34.455 1.00 5.78 92 TYR A N 1
ATOM 617 C CA . TYR A 1 92 ? 45.318 85.229 34.175 1.00 6.17 92 TYR A CA 1
ATOM 618 C C . TYR A 1 92 ? 46.739 85.347 33.674 1.00 6.49 92 TYR A C 1
ATOM 619 O O . TYR A 1 92 ? 47.664 84.787 34.271 1.00 7.43 92 TYR A O 1
ATOM 628 N N . PHE A 1 93 ? 46.895 86.084 32.578 1.00 6.81 93 PHE A N 1
ATOM 629 C CA . PHE A 1 93 ? 48.202 86.234 31.924 1.00 7.29 93 PHE A CA 1
ATOM 630 C C . PHE A 1 93 ? 48.590 87.703 31.857 1.00 8.09 93 PHE A C 1
ATOM 631 O O . PHE A 1 93 ? 48.893 88.219 30.774 1.00 8.72 93 PHE A O 1
ATOM 639 N N . GLY A 1 94 ? 48.582 88.393 32.994 1.00 8.57 94 GLY A N 1
ATOM 640 C CA . GLY A 1 94 ? 48.986 89.807 33.011 1.00 10.09 94 GLY A CA 1
ATOM 641 C C . GLY A 1 94 ? 48.167 90.632 32.038 1.00 10.71 94 GLY A C 1
ATOM 642 O O . GLY A 1 94 ? 46.935 90.512 31.982 1.00 11.62 94 GLY A O 1
ATOM 643 N N . ASP A 1 95 ? 48.849 91.449 31.240 1.00 11.50 95 ASP A N 1
ATOM 644 C CA . ASP A 1 95 ? 48.151 92.333 30.301 1.00 12.04 95 ASP A CA 1
ATOM 645 C C . ASP A 1 95 ? 47.644 91.614 29.060 1.00 11.78 95 ASP A C 1
ATOM 646 O O . ASP A 1 95 ? 46.893 92.198 28.271 1.00 12.52 95 ASP A O 1
ATOM 651 N N . TYR A 1 96 ? 48.048 90.358 28.866 1.00 10.50 96 TYR A N 1
ATOM 652 C CA . TYR A 1 96 ? 47.577 89.602 27.705 1.00 10.44 96 TYR A CA 1
ATOM 653 C C . TYR A 1 96 ? 46.080 89.309 27.761 1.00 10.23 96 TYR A C 1
ATOM 654 O O . TYR A 1 96 ? 45.423 89.246 26.723 1.00 10.94 96 TYR A O 1
ATOM 663 N N . GLY A 1 97 ? 45.550 89.130 28.966 1.00 9.36 97 GLY A N 1
ATOM 664 C CA . GLY A 1 97 ? 44.141 88.772 29.148 1.00 8.74 97 GLY A CA 1
ATOM 665 C C . GLY A 1 97 ? 43.997 87.532 30.005 1.00 7.71 97 GLY A C 1
ATOM 666 O O . GLY A 1 97 ? 44.862 87.222 30.828 1.00 8.36 97 GLY A O 1
ATOM 667 N N . HIS A 1 98 ? 42.890 86.819 29.807 1.00 6.58 98 HIS A N 1
ATOM 668 C CA . HIS A 1 98 ? 42.599 85.613 30.593 1.00 6.23 98 HIS A CA 1
ATOM 669 C C . HIS A 1 98 ? 41.822 84.595 29.787 1.00 5.92 98 HIS A C 1
ATOM 670 O O . HIS A 1 98 ? 41.201 84.939 28.768 1.00 6.17 98 HIS A O 1
ATOM 677 N N . LEU A 1 99 ? 41.873 83.350 30.264 1.00 5.56 99 LEU A N 1
ATOM 678 C CA . LEU A 1 99 ? 41.071 82.232 29.770 1.00 4.93 99 LEU A CA 1
ATOM 679 C C . LEU A 1 99 ? 40.194 81.734 30.897 1.00 5.16 99 LEU A C 1
ATOM 680 O O . LEU A 1 99 ? 40.639 81.704 32.042 1.00 5.73 99 LEU A O 1
ATOM 685 N N . SER A 1 100 ? 38.957 81.365 30.573 1.00 4.81 100 SER A N 1
ATOM 686 C CA . SER A 1 100 ? 38.030 80.813 31.564 1.00 4.79 100 SER A CA 1
ATOM 687 C C . SER A 1 100 ? 37.677 79.375 31.209 1.00 5.16 100 SER A C 1
ATOM 688 O O . SER A 1 100 ? 37.654 78.992 30.029 1.00 5.79 100 SER A O 1
ATOM 691 N N . VAL A 1 101 ? 37.440 78.563 32.239 1.00 4.82 101 VAL A N 1
ATOM 692 C CA . VAL A 1 101 ? 37.160 77.140 32.066 1.00 5.62 101 VAL A CA 1
ATOM 693 C C . VAL A 1 101 ? 36.047 76.642 32.976 1.00 5.36 101 VAL A C 1
ATOM 694 O O . VAL A 1 101 ? 35.716 77.276 33.986 1.00 5.99 101 VAL A O 1
ATOM 698 N N . GLN A 1 102 ? 35.473 75.510 32.587 1.00 5.46 102 GLN A N 1
ATOM 699 C CA A GLN A 1 102 ? 34.458 74.827 33.379 0.50 5.17 102 GLN A CA 1
ATOM 700 C CA B GLN A 1 102 ? 34.405 74.856 33.341 0.50 5.96 102 GLN A CA 1
ATOM 701 C C . GLN A 1 102 ? 34.543 73.342 33.134 1.00 5.78 102 GLN A C 1
ATOM 702 O O . GLN A 1 102 ? 34.651 72.893 31.987 1.00 6.60 102 GLN A O 1
ATOM 713 N N . GLY A 1 103 ? 34.509 72.564 34.211 1.00 5.81 103 GLY A N 1
ATOM 714 C CA . GLY A 1 103 ? 34.522 71.113 34.061 1.00 6.69 103 GLY A CA 1
ATOM 715 C C . GLY A 1 103 ? 35.095 70.348 35.231 1.00 6.51 103 GLY A C 1
ATOM 716 O O . GLY A 1 103 ? 35.185 70.868 36.340 1.00 6.49 103 GLY A O 1
ATOM 717 N N . PRO A 1 104 ? 35.458 69.091 34.992 1.00 6.39 104 PRO A N 1
ATOM 718 C CA . PRO A 1 104 ? 35.829 68.187 36.054 1.00 7.13 104 PRO A CA 1
ATOM 719 C C . PRO A 1 104 ? 37.267 68.334 36.503 1.00 7.47 104 PRO A C 1
ATOM 720 O O . PRO A 1 104 ? 38.178 68.445 35.673 1.00 7.29 104 PRO A O 1
ATOM 724 N N A TYR A 1 105 ? 37.469 68.448 37.817 0.50 7.13 105 TYR A N 1
ATOM 725 N N B TYR A 1 105 ? 37.439 68.230 37.818 0.50 7.88 105 TYR A N 1
ATOM 726 C CA A TYR A 1 105 ? 38.795 68.262 38.399 0.50 7.60 105 TYR A CA 1
ATOM 727 C CA B TYR A 1 105 ? 38.713 68.337 38.488 0.50 8.94 105 TYR A CA 1
ATOM 728 C C A TYR A 1 105 ? 38.689 67.060 39.305 0.50 7.97 105 TYR A C 1
ATOM 729 C C B TYR A 1 105 ? 38.772 67.105 39.403 0.50 8.90 105 TYR A C 1
ATOM 730 O O A TYR A 1 105 ? 37.899 67.041 40.247 0.50 7.57 105 TYR A O 1
ATOM 731 O O B TYR A 1 105 ? 38.154 67.111 40.468 0.50 8.78 105 TYR A O 1
ATOM 748 N N . LEU A 1 106 ? 39.477 66.048 38.979 1.00 8.73 106 LEU A N 1
ATOM 749 C CA . LEU A 1 106 ? 39.526 64.794 39.729 1.00 9.80 106 LEU A CA 1
ATOM 750 C C . LEU A 1 106 ? 40.888 64.741 40.367 1.00 10.21 106 LEU A C 1
ATOM 751 O O . LEU A 1 106 ? 41.892 64.841 39.672 1.00 10.74 106 LEU A O 1
ATOM 756 N N . THR A 1 107 ? 40.939 64.584 41.682 1.00 10.55 107 THR A N 1
ATOM 757 C CA . THR A 1 107 ? 42.233 64.625 42.367 1.00 11.35 107 THR A CA 1
ATOM 758 C C . THR A 1 107 ? 43.125 63.438 42.018 1.00 11.88 107 THR A C 1
ATOM 759 O O . THR A 1 107 ? 44.329 63.475 42.264 1.00 12.56 107 THR A O 1
ATOM 763 N N . TYR A 1 108 ? 42.538 62.410 41.413 1.00 11.98 108 TYR A N 1
ATOM 764 C CA . TYR A 1 108 ? 43.212 61.126 41.205 1.00 12.69 108 TYR A CA 1
ATOM 765 C C . TYR A 1 108 ? 43.582 60.802 39.762 1.00 12.83 108 TYR A C 1
ATOM 766 O O . TYR A 1 108 ? 44.230 59.789 39.512 1.00 13.13 108 TYR A O 1
ATOM 775 N N . GLU A 1 109 ? 43.143 61.619 38.805 1.00 12.12 109 GLU A N 1
ATOM 776 C CA . GLU A 1 109 ? 43.488 61.374 37.395 1.00 12.05 109 GLU A CA 1
ATOM 777 C C . GLU A 1 109 ? 43.336 62.619 36.547 1.00 11.11 109 GLU A C 1
ATOM 778 O O . GLU A 1 109 ? 42.676 63.576 36.957 1.00 10.83 109 GLU A O 1
ATOM 784 N N . ASP A 1 110 ? 43.940 62.588 35.360 1.00 10.13 110 ASP A N 1
ATOM 785 C CA . ASP A 1 110 ? 43.847 63.679 34.398 1.00 9.71 110 ASP A CA 1
ATOM 786 C C . ASP A 1 110 ? 42.409 63.864 33.928 1.00 9.10 110 ASP A C 1
ATOM 787 O O . ASP A 1 110 ? 41.603 62.934 33.946 1.00 9.19 110 ASP A O 1
ATOM 792 N N . SER A 1 111 ? 42.099 65.076 33.490 1.00 8.08 111 SER A N 1
ATOM 793 C CA . SER A 1 111 ? 40.783 65.359 32.951 1.00 8.18 111 SER A CA 1
ATOM 794 C C . SER A 1 111 ? 40.867 66.419 31.863 1.00 8.14 111 SER A C 1
ATOM 795 O O . SER A 1 111 ? 41.928 66.995 31.605 1.00 8.80 111 SER A O 1
ATOM 798 N N . PHE A 1 112 ? 39.731 66.665 31.227 1.00 7.64 112 PHE A N 1
ATOM 799 C CA . PHE A 1 112 ? 39.608 67.730 30.250 1.00 7.28 112 PHE A CA 1
ATOM 800 C C . PHE A 1 112 ? 38.503 68.676 30.671 1.00 6.49 112 PHE A C 1
ATOM 801 O O . PHE A 1 112 ? 37.389 68.240 31.015 1.00 6.63 112 PHE A O 1
ATOM 809 N N . LEU A 1 113 ? 38.809 69.972 30.633 1.00 6.02 113 LEU A N 1
ATOM 810 C CA . LEU A 1 113 ? 37.808 71.002 30.947 1.00 6.30 113 LEU A CA 1
ATOM 811 C C . LEU A 1 113 ? 37.430 71.759 29.685 1.00 6.45 113 LEU A C 1
ATOM 812 O O . LEU A 1 113 ? 38.202 71.802 28.726 1.00 6.83 113 LEU A O 1
ATOM 817 N N . ALA A 1 114 ? 36.228 72.336 29.673 1.00 6.23 114 ALA A N 1
ATOM 818 C CA . ALA A 1 114 ? 35.787 73.188 28.570 1.00 5.95 114 ALA A CA 1
ATOM 819 C C . ALA A 1 114 ? 36.417 74.568 28.695 1.00 6.26 114 ALA A C 1
ATOM 820 O O . ALA A 1 114 ? 36.468 75.124 29.793 1.00 6.46 114 ALA A O 1
ATOM 822 N N . ILE A 1 115 ? 36.889 75.119 27.576 1.00 6.09 115 ILE A N 1
ATOM 823 C CA . ILE A 1 115 ? 37.295 76.523 27.520 1.00 6.31 115 ILE A CA 1
ATOM 824 C C . ILE A 1 115 ? 36.037 77.325 27.248 1.00 6.58 115 ILE A C 1
ATOM 825 O O . ILE A 1 115 ? 35.435 77.221 26.178 1.00 7.01 115 ILE A O 1
ATOM 830 N N . THR A 1 116 ? 35.595 78.082 28.243 1.00 5.88 116 THR A N 1
ATOM 831 C CA . THR A 1 116 ? 34.309 78.773 28.151 1.00 6.15 116 THR A CA 1
ATOM 832 C C . THR A 1 116 ? 34.416 80.149 27.500 1.00 6.52 116 THR A C 1
ATOM 833 O O . THR A 1 116 ? 33.405 80.712 27.089 1.00 6.87 116 THR A O 1
ATOM 837 N N . GLY A 1 117 ? 35.631 80.678 27.396 1.00 6.34 117 GLY A N 1
ATOM 838 C CA . GLY A 1 117 ? 35.850 81.950 26.721 1.00 6.50 117 GLY A CA 1
ATOM 839 C C . GLY A 1 117 ? 37.147 82.579 27.163 1.00 6.99 117 GLY A C 1
ATOM 840 O O . GLY A 1 117 ? 37.920 81.978 27.913 1.00 7.35 117 GLY A O 1
ATOM 841 N N . GLY A 1 118 ? 37.393 83.788 26.680 1.00 7.05 118 GLY A N 1
ATOM 842 C CA . GLY A 1 118 ? 38.570 84.542 27.081 1.00 7.35 118 GLY A CA 1
ATOM 843 C C . GLY A 1 118 ? 38.399 86.030 26.859 1.00 7.22 118 GLY A C 1
ATOM 844 O O . GLY A 1 118 ? 37.368 86.491 26.358 1.00 8.31 118 GLY A O 1
ATOM 845 N N . ALA A 1 119 ? 39.417 86.784 27.245 1.00 7.20 119 ALA A N 1
ATOM 846 C CA . ALA A 1 119 ? 39.453 88.218 26.982 1.00 7.37 119 ALA A CA 1
ATOM 847 C C . ALA A 1 119 ? 40.868 88.617 26.618 1.00 7.90 119 ALA A C 1
ATOM 848 O O . ALA A 1 119 ? 41.805 87.836 26.794 1.00 8.40 119 ALA A O 1
ATOM 850 N N . GLY A 1 120 ? 41.027 89.836 26.105 1.00 8.28 120 GLY A N 1
ATOM 851 C CA . GLY A 1 120 ? 42.336 90.297 25.640 1.00 8.86 120 GLY A CA 1
ATOM 852 C C . GLY A 1 120 ? 42.721 89.523 24.399 1.00 8.89 120 GLY A C 1
ATOM 853 O O . GLY A 1 120 ? 41.900 89.333 23.496 1.00 9.20 120 GLY A O 1
ATOM 854 N N . ILE A 1 121 ? 43.957 89.035 24.357 1.00 9.58 121 ILE A N 1
ATOM 855 C CA . ILE A 1 121 ? 44.395 88.240 23.204 1.00 10.45 121 ILE A CA 1
ATOM 856 C C . ILE A 1 121 ? 43.621 86.922 23.103 1.00 10.33 121 ILE A C 1
ATOM 857 O O . ILE A 1 121 ? 43.634 86.266 22.055 1.00 11.11 121 ILE A O 1
ATOM 862 N N . PHE A 1 122 ? 42.935 86.548 24.188 1.00 9.32 122 PHE A N 1
ATOM 863 C CA . PHE A 1 122 ? 42.205 85.285 24.233 1.00 8.94 122 PHE A CA 1
ATOM 864 C C . PHE A 1 122 ? 40.733 85.447 23.880 1.00 9.67 122 PHE A C 1
ATOM 865 O O . PHE A 1 122 ? 39.964 84.500 24.004 1.00 9.74 122 PHE A O 1
ATOM 873 N N . GLU A 1 123 ? 40.344 86.642 23.438 1.00 9.92 123 GLU A N 1
ATOM 874 C CA A GLU A 1 123 ? 38.981 86.853 22.985 0.50 9.96 123 GLU A CA 1
ATOM 875 C CA B GLU A 1 123 ? 38.993 86.896 22.935 0.50 10.84 123 GLU A CA 1
ATOM 876 C C . GLU A 1 123 ? 38.668 85.868 21.860 1.00 10.18 123 GLU A C 1
ATOM 877 O O . GLU A 1 123 ? 39.481 85.644 20.943 1.00 10.84 123 GLU A O 1
ATOM 888 N N . GLY A 1 124 ? 37.496 85.255 21.962 1.00 10.36 124 GLY A N 1
ATOM 889 C CA . GLY A 1 124 ? 37.056 84.281 20.975 1.00 10.05 124 GLY A CA 1
ATOM 890 C C . GLY A 1 124 ? 37.520 82.862 21.259 1.00 9.76 124 GLY A C 1
ATOM 891 O O . GLY A 1 124 ? 37.179 81.947 20.517 1.00 10.03 124 GLY A O 1
ATOM 892 N N . ALA A 1 125 ? 38.282 82.675 22.337 1.00 9.33 125 ALA A N 1
ATOM 893 C CA . ALA A 1 125 ? 38.818 81.351 22.665 1.00 9.28 125 ALA A CA 1
ATOM 894 C C . ALA A 1 125 ? 37.740 80.290 22.851 1.00 8.77 125 ALA A C 1
ATOM 895 O O . ALA A 1 125 ? 36.726 80.520 23.511 1.00 8.74 125 ALA A O 1
ATOM 897 N N . TYR A 1 126 ? 37.990 79.112 22.288 1.00 8.83 126 TYR A N 1
ATOM 898 C CA . TYR A 1 126 ? 37.151 77.955 22.543 1.00 8.37 126 TYR A CA 1
ATOM 899 C C . TYR A 1 126 ? 37.984 76.697 22.415 1.00 7.84 126 TYR A C 1
ATOM 900 O O . TYR A 1 126 ? 39.124 76.743 21.937 1.00 8.43 126 TYR A O 1
ATOM 909 N N . GLY A 1 127 ? 37.413 75.582 22.849 1.00 7.29 127 GLY A N 1
ATOM 910 C CA . GLY A 1 127 ? 38.096 74.307 22.797 1.00 7.34 127 GLY A CA 1
ATOM 911 C C . GLY A 1 127 ? 38.094 73.645 24.155 1.00 7.33 127 GLY A C 1
ATOM 912 O O . GLY A 1 127 ? 37.221 73.919 24.990 1.00 7.50 127 GLY A O 1
ATOM 913 N N . GLN A 1 128 ? 39.078 72.779 24.367 1.00 6.48 128 GLN A N 1
ATOM 914 C CA . GLN A 1 128 ? 39.226 72.070 25.632 1.00 6.96 128 GLN A CA 1
ATOM 915 C C . GLN A 1 128 ? 40.663 72.172 26.118 1.00 6.40 128 GLN A C 1
ATOM 916 O O . GLN A 1 128 ? 41.587 72.495 25.353 1.00 6.58 128 GLN A O 1
ATOM 922 N N . VAL A 1 129 ? 40.833 71.907 27.408 1.00 6.01 129 VAL A N 1
ATOM 923 C CA . VAL A 1 129 ? 42.139 71.986 28.051 1.00 6.48 129 VAL A CA 1
ATOM 924 C C . VAL A 1 129 ? 42.354 70.714 28.851 1.00 6.57 129 VAL A C 1
ATOM 925 O O . VAL A 1 129 ? 41.449 70.270 29.567 1.00 6.52 129 VAL A O 1
ATOM 929 N N . LYS A 1 130 ? 43.547 70.133 28.727 1.00 6.92 130 LYS A N 1
ATOM 930 C CA . LYS A 1 130 ? 43.915 68.945 29.483 1.00 7.25 130 LYS A CA 1
ATOM 931 C C . LYS A 1 130 ? 44.573 69.358 30.801 1.00 7.76 130 LYS A C 1
ATOM 932 O O . LYS A 1 130 ? 45.514 70.154 30.814 1.00 8.37 130 LYS A O 1
ATOM 938 N N . LEU A 1 131 ? 44.062 68.812 31.898 1.00 7.48 131 LEU A N 1
ATOM 939 C CA . LEU A 1 131 ? 44.592 69.050 33.237 1.00 8.16 131 LEU A CA 1
ATOM 940 C C . LEU A 1 131 ? 45.323 67.792 33.671 1.00 8.45 131 LEU A C 1
ATOM 941 O O . LEU A 1 131 ? 44.732 66.704 33.704 1.00 8.31 131 LEU A O 1
ATOM 946 N N . GLN A 1 132 ? 46.603 67.947 34.015 1.00 9.34 132 GLN A N 1
ATOM 947 C CA . GLN A 1 132 ? 47.417 66.849 34.560 1.00 11.61 132 GLN A CA 1
ATOM 948 C C . GLN A 1 132 ? 47.914 67.227 35.947 1.00 12.55 132 GLN A C 1
ATOM 949 O O . GLN A 1 132 ? 48.599 68.234 36.098 1.00 13.01 132 GLN A O 1
ATOM 955 N N A GLN A 1 133 ? 47.531 66.464 36.969 0.50 13.44 133 GLN A N 1
ATOM 956 N N B GLN A 1 133 ? 47.612 66.408 36.952 0.50 13.35 133 GLN A N 1
ATOM 957 C CA A GLN A 1 133 ? 48.111 66.695 38.287 0.50 14.61 133 GLN A CA 1
ATOM 958 C CA B GLN A 1 133 ? 48.104 66.669 38.306 0.50 14.34 133 GLN A CA 1
ATOM 959 C C A GLN A 1 133 ? 49.489 66.043 38.320 0.50 14.56 133 GLN A C 1
ATOM 960 C C B GLN A 1 133 ? 49.432 65.970 38.573 0.50 14.50 133 GLN A C 1
ATOM 961 O O A GLN A 1 133 ? 49.676 64.924 37.825 0.50 14.55 133 GLN A O 1
ATOM 962 O O B GLN A 1 133 ? 49.518 64.738 38.527 0.50 14.74 133 GLN A O 1
ATOM 973 N N . LEU A 1 134 ? 50.455 66.768 38.866 1.00 14.35 134 LEU A N 1
ATOM 974 C CA . LEU A 1 134 ? 51.822 66.273 38.974 1.00 14.74 134 LEU A CA 1
ATOM 975 C C . LEU A 1 134 ? 52.184 65.970 40.409 1.00 15.02 134 LEU A C 1
ATOM 976 O O . LEU A 1 134 ? 52.767 64.921 40.702 1.00 15.58 134 LEU A O 1
ATOM 981 N N . VAL A 1 135 ? 51.850 66.900 41.299 1.00 14.48 135 VAL A N 1
ATOM 982 C CA . VAL A 1 135 ? 52.009 66.684 42.730 1.00 14.17 135 VAL A CA 1
ATOM 983 C C . VAL A 1 135 ? 50.735 67.181 43.378 1.00 13.94 135 VAL A C 1
ATOM 984 O O . VAL A 1 135 ? 50.381 68.353 43.253 1.00 13.54 135 VAL A O 1
ATOM 988 N N . TYR A 1 136 ? 50.030 66.276 44.044 1.00 14.28 136 TYR A N 1
ATOM 989 C CA . TYR A 1 136 ? 48.798 66.628 44.727 1.00 14.77 136 TYR A CA 1
ATOM 990 C C . TYR A 1 136 ? 49.148 67.296 46.045 1.00 14.85 136 TYR A C 1
ATOM 991 O O . TYR A 1 136 ? 49.873 66.709 46.847 1.00 14.91 136 TYR A O 1
ATOM 1000 N N . PRO A 1 137 ? 48.634 68.512 46.290 1.00 14.83 137 PRO A N 1
ATOM 1001 C CA . PRO A 1 137 ? 47.792 69.393 4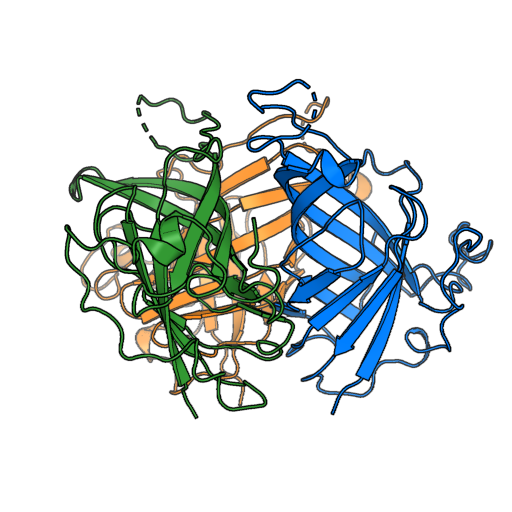5.480 1.00 14.72 137 PRO A CA 1
ATOM 1002 C C . PRO A 1 137 ? 48.503 70.616 44.884 1.00 14.68 137 PRO A C 1
ATOM 1003 O O . PRO A 1 137 ? 47.842 71.558 44.421 1.00 15.86 137 PRO A O 1
ATOM 1007 N N . THR A 1 138 ? 49.829 70.598 44.873 1.00 12.80 138 THR A N 1
ATOM 1008 C CA . THR A 1 138 ? 50.602 71.820 44.646 1.00 12.63 138 THR A CA 1
ATOM 1009 C C . THR A 1 138 ? 51.097 72.089 43.219 1.00 11.74 138 THR A C 1
ATOM 1010 O O . THR A 1 138 ? 51.460 73.219 42.925 1.00 11.39 138 THR A O 1
ATOM 1014 N N . LYS A 1 139 ? 51.124 71.077 42.351 1.00 11.02 139 LYS A N 1
ATOM 1015 C CA . LYS A 1 139 ? 51.674 71.255 40.998 1.00 11.26 139 LYS A CA 1
ATOM 1016 C C . LYS A 1 139 ? 50.756 70.636 39.954 1.00 10.07 139 LYS A C 1
ATOM 1017 O O . LYS A 1 139 ? 50.471 69.427 39.998 1.00 9.49 139 LYS A O 1
ATOM 1023 N N . LEU A 1 140 ? 50.293 71.473 39.026 1.00 9.54 140 LEU A N 1
ATOM 1024 C CA A LEU A 1 140 ? 49.458 71.014 37.921 0.50 9.21 140 LEU A CA 1
ATOM 1025 C CA B LEU A 1 140 ? 49.442 71.027 37.924 0.50 9.39 140 LEU A CA 1
ATOM 1026 C C . LEU A 1 140 ? 49.988 71.539 36.602 1.00 8.90 140 LEU A C 1
ATOM 1027 O O . LEU A 1 140 ? 50.593 72.604 36.551 1.00 9.20 140 LEU A O 1
ATOM 1036 N N . PHE A 1 141 ? 49.763 70.773 35.540 1.00 8.51 141 PHE A N 1
ATOM 1037 C CA . PHE A 1 141 ? 50.213 71.147 34.198 1.00 8.40 141 PHE A CA 1
ATOM 1038 C C . PHE A 1 141 ? 49.025 71.123 33.257 1.00 8.35 141 PHE A C 1
ATOM 1039 O O . PHE A 1 141 ? 48.255 70.162 33.246 1.00 8.56 141 PHE A O 1
ATOM 1047 N N . TYR A 1 142 ? 48.870 72.191 32.476 1.00 7.27 142 TYR A N 1
ATOM 1048 C CA . TYR A 1 142 ? 47.726 72.308 31.575 1.00 7.42 142 TYR A CA 1
ATOM 1049 C C . TYR A 1 142 ? 48.194 72.452 30.144 1.00 7.96 142 TYR A C 1
ATOM 1050 O O . TYR A 1 142 ? 49.211 73.089 29.876 1.00 8.42 142 TYR A O 1
ATOM 1059 N N . THR A 1 143 ? 47.428 71.870 29.226 1.00 7.96 143 THR A N 1
ATOM 1060 C CA . THR A 1 143 ? 47.609 72.108 27.796 1.00 7.97 143 THR A CA 1
ATOM 1061 C C . THR A 1 143 ? 46.267 72.539 27.213 1.00 7.10 143 THR A C 1
ATOM 1062 O O . THR A 1 143 ? 45.337 71.728 27.116 1.00 7.35 143 THR A O 1
ATOM 1066 N N . PHE A 1 144 ? 46.175 73.823 26.870 1.00 7.02 144 PHE A N 1
ATOM 1067 C CA . PHE A 1 144 ? 45.004 74.388 26.208 1.00 7.05 144 PHE A CA 1
ATOM 1068 C C . PHE A 1 144 ? 45.117 74.114 24.716 1.00 7.95 144 PHE A C 1
ATOM 1069 O O . PHE A 1 144 ? 46.148 74.422 24.112 1.00 8.76 144 PHE A O 1
ATOM 1077 N N . TYR A 1 145 ? 44.065 73.551 24.130 1.00 8.05 145 TYR A N 1
ATOM 1078 C CA . TYR A 1 145 ? 44.025 73.319 22.683 1.00 9.02 145 TYR A CA 1
ATOM 1079 C C . TYR A 1 145 ? 43.182 74.436 22.085 1.00 8.89 145 TYR A C 1
ATOM 1080 O O . TYR A 1 145 ? 41.988 74.279 21.817 1.00 9.17 145 TYR A O 1
ATOM 1089 N N . LEU A 1 146 ? 43.817 75.598 21.948 1.00 9.23 146 LEU A N 1
ATOM 1090 C CA . LEU A 1 146 ? 43.088 76.850 21.719 1.00 9.67 146 LEU A CA 1
ATOM 1091 C C . LEU A 1 146 ? 42.667 77.073 20.293 1.00 10.29 146 LEU A C 1
ATOM 1092 O O . LEU A 1 146 ? 43.506 77.124 19.395 1.00 10.69 146 LEU A O 1
ATOM 1097 N N . LYS A 1 147 ? 41.367 77.250 20.101 1.00 10.17 147 LYS A N 1
ATOM 1098 C CA . LYS A 1 147 ? 40.823 77.650 18.801 1.00 10.96 147 LYS A CA 1
ATOM 1099 C C . LYS A 1 147 ? 40.198 79.034 18.920 1.00 11.90 147 LYS A C 1
ATOM 1100 O O . LYS A 1 147 ? 39.884 79.484 20.029 1.00 11.40 147 LYS A O 1
ATOM 1106 N N . GLY A 1 148 ? 40.025 79.706 17.784 1.00 12.01 148 GLY A N 1
ATOM 1107 C CA . GLY A 1 148 ? 39.272 80.962 17.749 1.00 12.35 148 GLY A CA 1
ATOM 1108 C C . GLY A 1 148 ? 40.032 82.251 18.008 1.00 13.01 148 GLY A C 1
ATOM 1109 O O . GLY A 1 148 ? 39.434 83.328 17.964 1.00 13.27 148 GLY A O 1
ATOM 1110 N N . LEU A 1 149 ? 41.332 82.167 18.292 1.00 13.03 149 LEU A N 1
ATOM 1111 C CA . LEU A 1 149 ? 42.116 83.375 18.580 1.00 14.02 149 LEU A CA 1
ATOM 1112 C C . LEU A 1 149 ? 42.318 84.191 17.311 1.00 14.19 149 LEU A C 1
ATOM 1113 O O . LEU A 1 149 ? 42.420 83.624 16.225 1.00 14.82 149 LEU A O 1
ATOM 1118 N N . ALA A 1 150 ? 42.373 85.513 17.461 1.00 14.75 150 ALA A N 1
ATOM 1119 C CA . ALA A 1 150 ? 42.559 86.416 16.319 1.00 15.50 150 ALA A CA 1
ATOM 1120 C C . ALA A 1 150 ? 43.980 86.374 15.756 1.00 16.19 150 ALA A C 1
ATOM 1121 O O . ALA A 1 150 ? 44.191 86.615 14.558 1.00 16.53 150 ALA A O 1
ATOM 1123 N N . ASN A 1 151 ? 44.952 86.060 16.605 1.00 16.37 151 ASN A N 1
ATOM 1124 C CA . ASN A 1 151 ? 46.354 86.091 16.205 1.00 16.83 151 ASN A CA 1
ATOM 1125 C C . ASN A 1 151 ? 47.168 84.936 16.773 1.00 16.95 151 ASN A C 1
ATOM 1126 O O . ASN A 1 151 ? 46.728 84.245 17.700 1.00 16.65 151 ASN A O 1
ATOM 1131 N N . ASP A 1 152 ? 48.360 84.733 16.213 1.00 16.50 152 ASP A N 1
ATOM 1132 C CA . ASP A 1 152 ? 49.330 83.816 16.787 1.00 16.88 152 ASP A CA 1
ATOM 1133 C C . ASP A 1 152 ? 49.653 84.265 18.205 1.00 16.07 152 ASP A C 1
ATOM 1134 O O . ASP A 1 152 ? 49.784 85.460 18.476 1.00 16.15 152 ASP A O 1
ATOM 1139 N N . LEU A 1 153 ? 49.762 83.300 19.113 1.00 16.11 153 LEU A N 1
ATOM 1140 C CA . LEU A 1 153 ? 50.148 83.578 20.487 1.00 16.08 153 LEU A CA 1
ATOM 1141 C C . LEU A 1 153 ? 51.534 84.215 20.534 1.00 16.06 153 LEU A C 1
ATOM 1142 O O . LEU A 1 153 ? 52.397 83.872 19.715 1.00 16.33 153 LEU A O 1
ATOM 1147 N N . PRO A 1 154 ? 51.746 85.152 21.474 1.00 16.17 154 PRO A N 1
ATOM 1148 C CA . PRO A 1 154 ? 53.061 85.770 21.636 1.00 16.29 154 PRO A CA 1
ATOM 1149 C C . PRO A 1 154 ? 54.130 84.745 21.986 1.00 16.25 154 PRO A C 1
ATOM 1150 O O . PRO A 1 154 ? 53.868 83.781 22.711 1.00 15.76 154 PRO A O 1
ATOM 1154 N N . LEU A 1 155 ? 55.334 84.960 21.465 1.00 16.29 155 LEU A N 1
ATOM 1155 C CA . LEU A 1 155 ? 56.421 83.998 21.621 1.00 16.81 155 LEU A CA 1
ATOM 1156 C C . LEU A 1 155 ? 56.827 83.742 23.075 1.00 16.55 155 LEU A C 1
ATOM 1157 O O . LEU A 1 155 ? 57.219 82.625 23.419 1.00 16.17 155 LEU A O 1
ATOM 1162 N N . GLU A 1 156 ? 56.728 84.751 23.935 1.00 17.01 156 GLU A N 1
ATOM 1163 C CA . GLU A 1 156 ? 57.165 84.537 25.316 1.00 17.02 156 GLU A CA 1
ATOM 1164 C C . GLU A 1 156 ? 56.229 83.591 26.076 1.00 15.97 156 GLU A C 1
ATOM 1165 O O . GLU A 1 156 ? 56.592 83.101 27.139 1.00 15.81 156 GLU A O 1
ATOM 1171 N N . LEU A 1 157 ? 55.055 83.313 25.501 1.00 15.26 157 LEU A N 1
ATOM 1172 C CA . LEU A 1 157 ? 54.129 82.324 26.074 1.00 14.63 157 LEU A CA 1
ATOM 1173 C C . LEU A 1 157 ? 54.240 80.937 25.446 1.00 14.77 157 LEU A C 1
ATOM 1174 O O . LEU A 1 157 ? 53.684 79.976 25.975 1.00 14.36 157 LEU A O 1
ATOM 1179 N N . THR A 1 158 ? 54.942 80.813 24.319 1.00 15.23 158 THR A N 1
ATOM 1180 C CA . THR A 1 158 ? 54.937 79.541 23.587 1.00 16.02 158 THR A CA 1
ATOM 1181 C C . THR A 1 158 ? 56.298 78.855 23.489 1.00 16.04 158 THR A C 1
ATOM 1182 O O . THR A 1 158 ? 56.528 78.052 22.581 1.00 16.48 158 THR A O 1
ATOM 1186 N N . GLY A 1 159 ? 57.188 79.149 24.428 1.00 16.36 159 GLY A N 1
ATOM 1187 C CA . GLY A 1 159 ? 58.442 78.408 24.512 1.00 16.65 159 GLY A CA 1
ATOM 1188 C C . GLY A 1 159 ? 58.163 76.931 24.727 1.00 16.99 159 GLY A C 1
ATOM 1189 O O . GLY A 1 159 ? 57.172 76.563 25.367 1.00 16.62 159 GLY A O 1
ATOM 1190 N N . THR A 1 160 ? 59.021 76.076 24.182 1.00 16.98 160 THR A N 1
ATOM 1191 C CA . THR A 1 160 ? 58.856 74.634 24.336 1.00 17.70 160 THR A CA 1
ATOM 1192 C C . THR A 1 160 ? 58.644 74.274 25.810 1.00 16.81 160 THR A C 1
ATOM 1193 O O . THR A 1 160 ? 59.490 74.572 26.654 1.00 16.68 160 THR A O 1
ATOM 1197 N N . PRO A 1 161 ? 57.493 73.655 26.130 1.00 16.84 161 PRO A N 1
ATOM 1198 C CA . PRO A 1 161 ? 57.266 73.312 27.535 1.00 16.90 161 PRO A CA 1
ATOM 1199 C C . PRO A 1 161 ? 58.278 72.322 28.106 1.00 16.82 161 PRO A C 1
ATOM 1200 O O . PRO A 1 161 ? 58.786 71.450 27.389 1.00 17.56 161 PRO A O 1
ATOM 1204 N N . VAL A 1 162 ? 58.587 72.491 29.385 1.00 16.58 162 VAL A N 1
ATOM 1205 C CA . VAL A 1 162 ? 59.305 71.485 30.145 1.00 16.50 162 VAL A CA 1
ATOM 1206 C C . VAL A 1 162 ? 58.374 70.276 30.259 1.00 16.57 162 VAL A C 1
ATOM 1207 O O . VAL A 1 162 ? 57.196 70.426 30.619 1.00 16.18 162 VAL A O 1
ATOM 1211 N N . PRO A 1 163 ? 58.876 69.072 29.932 1.00 16.90 163 PRO A N 1
ATOM 1212 C CA . PRO A 1 163 ? 58.012 67.896 30.086 1.00 16.90 163 PRO A CA 1
ATOM 1213 C C . PRO A 1 163 ? 57.527 67.749 31.530 1.00 16.58 163 PRO A C 1
ATOM 1214 O O . PRO A 1 163 ? 58.325 67.880 32.458 1.00 16.26 163 PRO A O 1
ATOM 1218 N N . PRO A 1 164 ? 56.217 67.515 31.721 1.00 16.66 164 PRO A N 1
ATOM 1219 C CA . PRO A 1 164 ? 55.666 67.408 33.074 1.00 16.98 164 PRO A CA 1
ATOM 1220 C C . PRO A 1 164 ? 56.214 66.232 33.871 1.00 17.53 164 PRO A C 1
ATOM 1221 O O . PRO A 1 164 ? 56.236 65.103 33.382 1.00 17.86 164 PRO A O 1
ATOM 1225 N N . SER A 1 165 ? 56.670 66.517 35.087 1.00 17.95 165 SER A N 1
ATOM 1226 C CA . SER A 1 165 ? 57.054 65.491 36.054 1.00 19.46 165 SER A CA 1
ATOM 1227 C C . SER A 1 165 ? 56.894 66.059 37.465 1.00 19.84 165 SER A C 1
ATOM 1228 O O . SER A 1 165 ? 56.689 67.266 37.643 1.00 20.19 165 SER A O 1
ATOM 1231 N N . LYS A 1 166 ? 57.006 65.187 38.464 1.00 20.43 166 LYS A N 1
ATOM 1232 C CA . LYS A 1 166 ? 56.854 65.582 39.867 1.00 20.97 166 LYS A CA 1
ATOM 1233 C C . LYS A 1 166 ? 57.952 66.538 40.333 1.00 20.76 166 LYS A C 1
ATOM 1234 O O . LYS A 1 166 ? 57.789 67.248 41.323 1.00 20.49 166 LYS A O 1
ATOM 1240 N N . ASP A 1 167 ? 59.062 66.558 39.600 1.00 20.88 167 ASP A N 1
ATOM 1241 C CA . ASP A 1 167 ? 60.266 67.269 40.025 1.00 21.04 167 ASP A CA 1
ATOM 1242 C C . ASP A 1 167 ? 60.413 68.674 39.445 1.00 20.47 167 ASP A C 1
ATOM 1243 O O . ASP A 1 167 ? 61.374 69.373 39.762 1.00 20.65 167 ASP A O 1
ATOM 1248 N N . ILE A 1 168 ? 59.471 69.091 38.600 1.00 19.34 168 ILE A N 1
ATOM 1249 C CA . ILE A 1 168 ? 59.557 70.415 37.983 1.00 18.31 168 ILE A CA 1
ATOM 1250 C C . ILE A 1 168 ? 59.508 71.538 39.027 1.00 17.60 168 ILE A C 1
ATOM 1251 O O . ILE A 1 168 ? 58.895 71.398 40.090 1.00 17.41 168 ILE A O 1
ATOM 1256 N N . GLU A 1 169 ? 60.183 72.638 38.715 1.00 17.03 169 GLU A N 1
ATOM 1257 C CA . GLU A 1 169 ? 60.161 73.837 39.539 1.00 16.94 169 GLU A CA 1
ATOM 1258 C C . GLU A 1 169 ? 60.209 75.025 38.597 1.00 16.06 169 GLU A C 1
ATOM 1259 O O . GLU A 1 169 ? 60.874 74.958 37.566 1.00 16.02 169 GLU A O 1
ATOM 1265 N N . PRO A 1 170 ? 59.506 76.119 38.947 1.00 15.73 170 PRO A N 1
ATOM 1266 C CA . PRO A 1 170 ? 59.678 77.361 38.201 1.00 15.33 170 PRO A CA 1
ATOM 1267 C C . PRO A 1 170 ? 61.140 77.798 38.276 1.00 15.24 170 PRO A C 1
ATOM 1268 O O . PRO A 1 170 ? 61.804 77.526 39.284 1.00 15.41 170 PRO A O 1
ATOM 1272 N N . ALA A 1 171 ? 61.633 78.444 37.223 1.00 14.47 171 ALA A N 1
ATOM 1273 C CA . ALA A 1 171 ? 62.985 79.013 37.226 1.00 14.70 171 ALA A CA 1
ATOM 1274 C C . ALA A 1 171 ? 63.176 79.883 38.464 1.00 14.91 171 ALA A C 1
ATOM 1275 O O . ALA A 1 171 ? 62.261 80.615 38.847 1.00 14.46 171 ALA A O 1
ATOM 1277 N N . PRO A 1 172 ? 64.356 79.810 39.114 1.00 14.79 172 PRO A N 1
ATOM 1278 C CA . PRO A 1 172 ? 64.552 80.637 40.310 1.00 14.70 172 PRO A CA 1
ATOM 1279 C C . PRO A 1 172 ? 64.268 82.131 40.112 1.00 14.28 172 PRO A C 1
ATOM 1280 O O . PRO A 1 172 ? 63.738 82.771 41.017 1.00 14.23 172 PRO A O 1
ATOM 1284 N N A GLU A 1 173 ? 64.589 82.677 38.940 0.50 14.29 173 GLU A N 1
ATOM 1285 N N B GLU A 1 173 ? 64.607 82.656 38.935 0.50 14.20 173 GLU A N 1
ATOM 1286 C CA A GLU A 1 173 ? 64.327 84.098 38.679 0.50 14.41 173 GLU A CA 1
ATOM 1287 C CA B GLU A 1 173 ? 64.360 84.059 38.590 0.50 14.27 173 GLU A CA 1
ATOM 1288 C C A GLU A 1 173 ? 62.837 84.421 38.564 0.50 13.99 173 GLU A C 1
ATOM 1289 C C B GLU A 1 173 ? 62.863 84.406 38.550 0.50 13.90 173 GLU A C 1
ATOM 1290 O O A GLU A 1 173 ? 62.421 85.548 38.853 0.50 13.61 173 GLU A O 1
ATOM 1291 O O B GLU A 1 173 ? 62.471 85.529 38.880 0.50 13.51 173 GLU A O 1
ATOM 1302 N N . ALA A 1 174 ? 62.047 83.434 38.138 1.00 13.71 174 ALA A N 1
ATOM 1303 C CA . ALA A 1 174 ? 60.585 83.569 38.112 1.00 13.98 174 ALA A CA 1
ATOM 1304 C C . ALA A 1 174 ? 59.999 83.509 39.515 1.00 14.17 174 ALA A C 1
ATOM 1305 O O . ALA A 1 174 ? 59.112 84.296 39.849 1.00 14.01 174 ALA A O 1
ATOM 1307 N N . LYS A 1 175 ? 60.490 82.577 40.335 1.00 14.98 175 LYS A N 1
ATOM 1308 C CA . LYS A 1 175 ? 60.101 82.507 41.748 1.00 16.40 175 LYS A CA 1
ATOM 1309 C C . LYS A 1 175 ? 60.427 83.804 42.483 1.00 16.42 175 LYS A C 1
ATOM 1310 O O . LYS A 1 175 ? 59.661 84.256 43.343 1.00 17.16 175 LYS A O 1
ATOM 1316 N N . ALA A 1 176 ? 61.578 84.381 42.144 1.00 16.25 176 ALA A N 1
ATOM 1317 C CA . ALA A 1 176 ? 62.081 85.591 42.787 1.00 16.39 176 ALA A CA 1
ATOM 1318 C C . ALA A 1 176 ? 61.488 86.876 42.224 1.00 16.57 176 ALA A C 1
ATOM 1319 O O . ALA A 1 176 ? 61.770 87.959 42.739 1.00 16.66 176 ALA A O 1
ATOM 1321 N N . LEU A 1 177 ? 60.683 86.758 41.168 1.00 16.33 177 LEU A N 1
ATOM 1322 C CA . LEU A 1 177 ? 59.993 87.905 40.554 1.00 16.48 177 LEU A CA 1
ATOM 1323 C C . LEU A 1 177 ? 60.945 88.929 39.933 1.00 16.77 177 LEU A C 1
ATOM 1324 O O . LEU A 1 177 ? 60.641 90.126 39.875 1.00 16.42 177 LEU A O 1
ATOM 1329 N N . GLU A 1 178 ? 62.096 88.450 39.466 1.00 16.89 178 GLU A N 1
ATOM 1330 C CA . GLU A 1 178 ? 63.053 89.305 38.768 1.00 17.69 178 GLU A CA 1
ATOM 1331 C C . GLU A 1 178 ? 62.471 89.663 37.407 1.00 17.50 178 GLU A C 1
ATOM 1332 O O . GLU A 1 178 ? 61.689 88.887 36.851 1.00 17.21 178 GLU A O 1
ATOM 1338 N N . PRO A 1 179 ? 62.831 90.842 36.863 1.00 17.62 179 PRO A N 1
ATOM 1339 C CA . PRO A 1 179 ? 62.307 91.256 35.551 1.00 17.69 179 PRO A CA 1
ATOM 1340 C C . PRO A 1 179 ? 62.439 90.201 34.443 1.00 17.76 179 PRO A C 1
ATOM 1341 O O . PRO A 1 179 ? 61.507 90.020 33.652 1.00 18.07 179 PRO A O 1
ATOM 1345 N N . SER A 1 180 ? 63.570 89.498 34.400 1.00 17.37 180 SER A N 1
ATOM 1346 C CA . SER A 1 180 ? 63.800 88.455 33.398 1.00 17.63 180 SER A CA 1
ATOM 1347 C C . SER A 1 180 ? 62.935 87.211 33.621 1.00 17.00 180 SER A C 1
ATOM 1348 O O . SER A 1 180 ? 62.808 86.368 32.729 1.00 17.62 180 SER A O 1
ATOM 1351 N N . GLY A 1 181 ? 62.351 87.099 34.809 1.00 15.96 181 GLY A N 1
ATOM 1352 C CA . GLY A 1 181 ? 61.547 85.934 35.158 1.00 14.71 181 GLY A CA 1
ATOM 1353 C C . GLY A 1 181 ? 60.056 86.206 35.249 1.00 13.87 181 GLY A C 1
ATOM 1354 O O . GLY A 1 181 ? 59.321 85.377 35.761 1.00 13.08 181 GLY A O 1
ATOM 1355 N N . VAL A 1 182 ? 59.612 87.364 34.770 1.00 13.22 182 VAL A N 1
ATOM 1356 C CA . VAL A 1 182 ? 58.177 87.701 34.792 1.00 13.06 182 VAL A CA 1
ATOM 1357 C C . VAL A 1 182 ? 57.750 88.325 33.475 1.00 13.01 182 VAL A C 1
ATOM 1358 O O . VAL A 1 182 ? 58.569 88.909 32.759 1.00 13.45 182 VAL A O 1
ATOM 1362 N N . ILE A 1 183 ? 56.471 88.185 33.137 1.00 13.00 183 ILE A N 1
ATOM 1363 C CA . ILE A 1 183 ? 55.909 88.982 32.058 1.00 12.85 183 ILE A CA 1
ATOM 1364 C C . ILE A 1 183 ? 55.508 90.335 32.639 1.00 14.00 183 ILE A C 1
ATOM 1365 O O . ILE A 1 183 ? 55.296 90.467 33.859 1.00 13.67 183 ILE A O 1
ATOM 1370 N N . SER A 1 184 ? 55.417 91.344 31.776 1.00 15.02 184 SER A N 1
ATOM 1371 C CA A SER A 1 184 ? 55.031 92.675 32.219 0.50 15.36 184 SER A CA 1
ATOM 1372 C CA B SER A 1 184 ? 55.014 92.685 32.191 0.50 15.36 184 SER A CA 1
ATOM 1373 C C . SER A 1 184 ? 53.671 92.657 32.913 1.00 15.17 184 SER A C 1
ATOM 1374 O O . SER A 1 184 ? 52.701 92.099 32.399 1.00 15.26 184 SER A O 1
ATOM 1379 N N . ASN A 1 185 ? 53.628 93.256 34.098 1.00 14.70 185 ASN A N 1
ATOM 1380 C CA . ASN A 1 185 ? 52.401 93.350 34.900 1.00 14.26 185 ASN A CA 1
ATOM 1381 C C . ASN A 1 185 ? 51.722 92.002 35.120 1.00 13.16 185 ASN A C 1
ATOM 1382 O O . ASN A 1 185 ? 50.486 91.897 35.094 1.00 12.72 185 ASN A O 1
ATOM 1387 N N . TYR A 1 186 ? 52.541 90.983 35.359 1.00 12.28 186 TYR A N 1
ATOM 1388 C CA . TYR A 1 186 ? 52.065 89.645 35.704 1.00 11.33 186 TYR A CA 1
ATOM 1389 C C . TYR A 1 186 ? 50.999 89.758 36.790 1.00 10.97 186 TYR A C 1
ATOM 1390 O O . TYR A 1 186 ? 51.090 90.599 37.688 1.00 11.25 186 TYR A O 1
ATOM 1399 N N . THR A 1 187 ? 49.973 88.915 36.700 1.00 9.85 187 THR A N 1
ATOM 1400 C CA . THR A 1 187 ? 48.850 89.005 37.637 1.00 9.60 187 THR A CA 1
ATOM 1401 C C . THR A 1 187 ? 49.248 88.471 39.005 1.00 10.15 187 THR A C 1
ATOM 1402 O O . THR A 1 187 ? 49.926 87.456 39.103 1.00 9.67 187 THR A O 1
ATOM 1406 N N . ASN A 1 188 ? 48.828 89.171 40.057 1.00 11.36 188 ASN A N 1
ATOM 1407 C CA . ASN A 1 188 ? 49.087 88.728 41.425 1.00 12.73 188 ASN A CA 1
ATOM 1408 C C . ASN A 1 188 ? 47.886 88.971 42.331 1.00 14.26 188 ASN A C 1
ATOM 1409 O O . ASN A 1 188 ? 47.860 88.564 43.487 1.00 15.15 188 ASN A O 1
ATOM 1415 N N . LYS B 1 15 ? 32.125 89.951 12.504 1.00 23.37 15 LYS B N 1
ATOM 1416 C CA . LYS B 1 15 ? 31.191 91.088 12.754 1.00 23.12 15 LYS B CA 1
ATOM 1417 C C . LYS B 1 15 ? 30.976 91.284 14.259 1.00 21.91 15 LYS B C 1
ATOM 1418 O O . LYS B 1 15 ? 30.572 90.354 14.972 1.00 22.62 15 LYS B O 1
ATOM 1424 N N . VAL B 1 16 ? 31.258 92.494 14.732 1.00 20.02 16 VAL B N 1
ATOM 1425 C CA . VAL B 1 16 ? 31.139 92.824 16.155 1.00 18.25 16 VAL B CA 1
ATOM 1426 C C . VAL B 1 16 ? 30.011 93.823 16.366 1.00 17.20 16 VAL B C 1
ATOM 1427 O O . VAL B 1 16 ? 29.935 94.845 15.674 1.00 17.76 16 VAL B O 1
ATOM 1431 N N . GLN B 1 17 ? 29.131 93.520 17.317 1.00 15.20 17 GLN B N 1
ATOM 1432 C CA . GLN B 1 17 ? 28.067 94.435 17.699 1.00 14.30 17 GLN B CA 1
ATOM 1433 C C . GLN B 1 17 ? 28.331 94.900 19.117 1.00 13.75 17 GLN B C 1
ATOM 1434 O O . GLN B 1 17 ? 28.492 94.082 20.026 1.00 13.79 17 GLN B O 1
ATOM 1440 N N . GLU B 1 18 ? 28.382 96.209 19.302 1.00 12.83 18 GLU B N 1
ATOM 1441 C CA A GLU B 1 18 ? 28.579 96.769 20.629 0.50 12.86 18 GLU B CA 1
ATOM 1442 C CA B GLU B 1 18 ? 28.593 96.822 20.608 0.50 12.59 18 GLU B CA 1
ATOM 1443 C C . GLU B 1 18 ? 27.253 97.000 21.328 1.00 12.59 18 GLU B C 1
ATOM 1444 O O . GLU B 1 18 ? 26.285 97.469 20.729 1.00 12.88 18 GLU B O 1
ATOM 1455 N N . LEU B 1 19 ? 27.210 96.636 22.606 1.00 11.55 19 LEU B N 1
ATOM 1456 C CA . LEU B 1 19 ? 26.012 96.778 23.424 1.00 10.24 19 LEU B CA 1
ATOM 1457 C C . LEU B 1 19 ? 26.426 97.279 24.797 1.00 10.11 19 LEU B C 1
ATOM 1458 O O . LEU B 1 19 ? 27.242 96.641 25.471 1.00 9.57 19 LEU B O 1
ATOM 1463 N N . SER B 1 20 ? 25.880 98.417 25.215 1.00 9.78 20 SER B N 1
ATOM 1464 C CA . SER B 1 20 ? 26.178 98.949 26.543 1.00 9.70 20 SER B CA 1
ATOM 1465 C C . SER B 1 20 ? 24.933 98.935 27.412 1.00 9.58 20 SER B C 1
ATOM 1466 O O . SER B 1 20 ? 23.819 99.154 26.930 1.00 9.77 20 SER B O 1
ATOM 1469 N N . VAL B 1 21 ? 25.136 98.650 28.696 1.00 8.76 21 VAL B N 1
ATOM 1470 C CA . VAL B 1 21 ? 24.061 98.588 29.686 1.00 8.47 21 VAL B CA 1
ATOM 1471 C C . VAL B 1 21 ? 24.564 99.165 31.008 1.00 7.93 21 VAL B C 1
ATOM 1472 O O . VAL B 1 21 ? 25.780 99.180 31.273 1.00 8.05 21 VAL B O 1
ATOM 1476 N N . TYR B 1 22 ? 23.632 99.649 31.826 1.00 8.07 22 TYR B N 1
ATOM 1477 C CA . TYR B 1 22 ? 23.942 100.068 33.186 1.00 8.27 22 TYR B CA 1
ATOM 1478 C C . TYR B 1 22 ? 23.365 99.072 34.191 1.00 8.58 22 TYR B C 1
ATOM 1479 O O . TYR B 1 22 ? 22.196 98.659 34.084 1.00 8.44 22 TYR B O 1
ATOM 1488 N N . GLU B 1 23 ? 24.196 98.718 35.165 1.00 7.73 23 GLU B N 1
ATOM 1489 C CA . GLU B 1 23 ? 23.798 97.873 36.282 1.00 8.97 23 GLU B CA 1
ATOM 1490 C C . GLU B 1 23 ? 23.702 98.747 37.527 1.00 9.22 23 GLU B C 1
ATOM 1491 O O . GLU B 1 23 ? 24.658 99.442 37.878 1.00 9.67 23 GLU B O 1
ATOM 1497 N N . ILE B 1 24 ? 22.537 98.726 38.180 1.00 8.91 24 ILE B N 1
ATOM 1498 C CA . ILE B 1 24 ? 22.290 99.586 39.333 1.00 9.70 24 ILE B CA 1
ATOM 1499 C C . ILE B 1 24 ? 21.700 98.781 40.486 1.00 9.42 24 ILE B C 1
ATOM 1500 O O . ILE B 1 24 ? 20.736 98.035 40.306 1.00 9.49 24 ILE B O 1
ATOM 1505 N N . ASN B 1 25 ? 22.306 98.941 41.655 1.00 9.46 25 ASN B N 1
ATOM 1506 C CA . ASN B 1 25 ? 21.772 98.388 42.885 1.00 9.91 25 ASN B CA 1
ATOM 1507 C C . ASN B 1 25 ? 20.850 99.426 43.499 1.00 10.75 25 ASN B C 1
ATOM 1508 O O . ASN B 1 25 ? 21.315 100.442 44.029 1.00 11.66 25 ASN B O 1
ATOM 1513 N N . GLU B 1 26 ? 19.549 99.161 43.420 1.00 11.26 26 GLU B N 1
ATOM 1514 C CA . GLU B 1 26 ? 18.550 100.061 43.998 1.00 12.31 26 GLU B CA 1
ATOM 1515 C C . GLU B 1 26 ? 18.108 99.620 45.397 1.00 13.27 26 GLU B C 1
ATOM 1516 O O . GLU B 1 26 ? 17.098 100.112 45.923 1.00 14.53 26 GLU B O 1
ATOM 1522 N N . LEU B 1 27 ? 18.881 98.706 45.990 1.00 13.62 27 LEU B N 1
ATOM 1523 C CA . LEU B 1 27 ? 18.787 98.341 47.417 1.00 13.87 27 LEU B CA 1
ATOM 1524 C C . LEU B 1 27 ? 17.494 97.618 47.803 1.00 14.10 27 LEU B C 1
ATOM 1525 O O . LEU B 1 27 ? 17.161 97.528 48.990 1.00 15.17 27 LEU B O 1
ATOM 1530 N N . ASP B 1 28 ? 16.784 97.091 46.806 1.00 13.38 28 ASP B N 1
ATOM 1531 C CA . ASP B 1 28 ? 15.490 96.447 47.014 1.00 13.32 28 ASP B CA 1
ATOM 1532 C C . ASP B 1 28 ? 15.483 94.971 46.611 1.00 13.14 28 ASP B C 1
ATOM 1533 O O . ASP B 1 28 ? 14.414 94.363 46.473 1.00 13.51 28 ASP B O 1
ATOM 1538 N N . ARG B 1 29 ? 16.670 94.393 46.431 1.00 11.78 29 ARG B N 1
ATOM 1539 C CA . ARG B 1 29 ? 16.776 92.993 46.012 1.00 11.33 29 ARG B CA 1
ATOM 1540 C C . ARG B 1 29 ? 17.595 92.146 46.985 1.00 11.07 29 ARG B C 1
ATOM 1541 O O . ARG B 1 29 ? 18.073 91.059 46.627 1.00 10.78 29 ARG B O 1
ATOM 1549 N N . HIS B 1 30 ? 17.758 92.648 48.215 1.00 11.04 30 HIS B N 1
ATOM 1550 C CA . HIS B 1 30 ? 18.488 91.956 49.288 1.00 11.74 30 HIS B CA 1
ATOM 1551 C C . HIS B 1 30 ? 19.958 91.732 48.952 1.00 10.62 30 HIS B C 1
ATOM 1552 O O . HIS B 1 30 ? 20.617 90.876 49.541 1.00 11.30 30 HIS B O 1
ATOM 1559 N N . SER B 1 31 ? 20.467 92.548 48.030 1.00 10.01 31 SER B N 1
ATOM 1560 C CA . SER B 1 31 ? 21.768 92.330 47.415 1.00 9.75 31 SER B CA 1
ATOM 1561 C C . SER B 1 31 ? 22.737 93.462 47.726 1.00 10.12 31 SER B C 1
ATOM 1562 O O . SER B 1 31 ? 22.331 94.619 47.787 1.00 10.45 31 SER B O 1
ATOM 1565 N N . PRO B 1 32 ? 24.029 93.136 47.900 1.00 10.43 32 PRO B N 1
ATOM 1566 C CA . PRO B 1 32 ? 24.596 91.787 47.872 1.00 10.70 32 PRO B CA 1
ATOM 1567 C C . PRO B 1 32 ? 24.459 91.075 49.211 1.00 11.22 32 PRO B C 1
ATOM 1568 O O . PRO B 1 32 ? 24.187 91.711 50.240 1.00 12.41 32 PRO B O 1
ATOM 1572 N N . LYS B 1 33 ? 24.606 89.760 49.190 1.00 10.33 33 LYS B N 1
ATOM 1573 C CA . LYS B 1 33 ? 24.625 88.973 50.402 1.00 11.11 33 LYS B CA 1
ATOM 1574 C C . LYS B 1 33 ? 26.054 88.519 50.649 1.00 10.99 33 LYS B C 1
ATOM 1575 O O . LYS B 1 33 ? 26.611 87.754 49.863 1.00 11.03 33 LYS B O 1
ATOM 1581 N N . ILE B 1 34 ? 26.654 88.994 51.733 1.00 10.46 34 ILE B N 1
ATOM 1582 C CA . ILE B 1 34 ? 28.033 88.643 52.046 1.00 11.19 34 ILE B CA 1
ATOM 1583 C C . ILE B 1 34 ? 28.086 87.380 52.898 1.00 10.52 34 ILE B C 1
ATOM 1584 O O . ILE B 1 34 ? 27.535 87.325 54.005 1.00 11.14 34 ILE B O 1
ATOM 1589 N N . LEU B 1 35 ? 28.725 86.350 52.358 1.00 9.42 35 LEU B N 1
ATOM 1590 C CA . LEU B 1 35 ? 28.925 85.117 53.090 1.00 8.56 35 LEU B CA 1
ATOM 1591 C C . LEU B 1 35 ? 30.366 85.139 53.560 1.00 9.47 35 LEU B C 1
ATOM 1592 O O . LEU B 1 35 ? 31.292 84.899 52.774 1.00 8.83 35 LEU B O 1
ATOM 1597 N N . LYS B 1 36 ? 30.557 85.484 54.834 1.00 10.61 36 LYS B N 1
ATOM 1598 C CA . LYS B 1 36 ? 31.885 85.757 55.375 1.00 11.46 36 LYS B CA 1
ATOM 1599 C C . LYS B 1 36 ? 32.505 84.492 55.956 1.00 12.13 36 LYS B C 1
ATOM 1600 O O . LYS B 1 36 ? 31.960 83.891 56.891 1.00 12.72 36 LYS B O 1
ATOM 1606 N N . ASN B 1 37 ? 33.637 84.080 55.385 1.00 12.00 37 ASN B N 1
ATOM 1607 C CA . ASN B 1 37 ? 34.361 82.905 55.848 1.00 13.26 37 ASN B CA 1
ATOM 1608 C C . ASN B 1 37 ? 35.837 83.175 56.113 1.00 14.53 37 ASN B C 1
ATOM 1609 O O . ASN B 1 37 ? 36.486 82.409 56.827 1.00 15.24 37 ASN B O 1
ATOM 1614 N N . ALA B 1 38 ? 36.373 84.239 55.523 1.00 15.34 38 ALA B N 1
ATOM 1615 C CA . ALA B 1 38 ? 37.757 84.631 55.791 1.00 17.44 38 ALA B CA 1
ATOM 1616 C C . ALA B 1 38 ? 37.893 85.181 57.210 1.00 19.12 38 ALA B C 1
ATOM 1617 O O . ALA B 1 38 ? 36.997 85.879 57.698 1.00 19.68 38 ALA B O 1
ATOM 1619 N N . PHE B 1 39 ? 39.028 84.877 57.841 1.00 21.67 39 PHE B N 1
ATOM 1620 C CA . PHE B 1 39 ? 39.325 85.297 59.217 1.00 23.77 39 PHE B CA 1
ATOM 1621 C C . PHE B 1 39 ? 39.869 86.726 59.307 1.00 24.20 39 PHE B C 1
ATOM 1622 O O . PHE B 1 39 ? 40.918 86.962 59.924 1.00 25.12 39 PHE B O 1
ATOM 1630 N N . SER B 1 40 ? 39.153 87.667 58.694 1.00 24.05 40 SER B N 1
ATOM 1631 C CA A SER B 1 40 ? 39.535 89.075 58.707 0.50 23.98 40 SER B CA 1
ATOM 1632 C CA B SER B 1 40 ? 39.540 89.077 58.683 0.50 23.81 40 SER B CA 1
ATOM 1633 C C . SER B 1 40 ? 38.301 89.949 58.553 1.00 23.96 40 SER B C 1
ATOM 1634 O O . SER B 1 40 ? 37.276 89.501 58.036 1.00 24.08 40 SER B O 1
ATOM 1639 N N . LEU B 1 41 ? 38.395 91.194 59.017 1.00 23.67 41 LEU B N 1
ATOM 1640 C CA . LEU B 1 41 ? 37.314 92.156 58.823 1.00 23.82 41 LEU B CA 1
ATOM 1641 C C . LEU B 1 41 ? 37.251 92.524 57.343 1.00 23.44 41 LEU B C 1
ATOM 1642 O O . LEU B 1 41 ? 36.191 92.863 56.813 1.00 23.23 41 LEU B O 1
ATOM 1655 N N . PHE B 1 43 ? 37.668 91.703 53.235 1.00 16.02 43 PHE B N 1
ATOM 1656 C CA . PHE B 1 43 ? 37.384 90.605 52.310 1.00 13.30 43 PHE B CA 1
ATOM 1657 C C . PHE B 1 43 ? 38.627 89.749 52.126 1.00 12.40 43 PHE B C 1
ATOM 1658 O O . PHE B 1 43 ? 39.745 90.270 52.045 1.00 11.74 43 PHE B O 1
ATOM 1666 N N . GLY B 1 44 ? 38.427 88.437 52.043 1.00 10.67 44 GLY B N 1
ATOM 1667 C CA . GLY B 1 44 ? 39.521 87.515 51.751 1.00 9.84 44 GLY B CA 1
ATOM 1668 C C . GLY B 1 44 ? 39.009 86.221 51.148 1.00 9.17 44 GLY B C 1
ATOM 1669 O O . GLY B 1 44 ? 37.796 85.963 51.131 1.00 8.74 44 GLY B O 1
ATOM 1670 N N . LEU B 1 45 ? 39.939 85.409 50.656 1.00 8.40 45 LEU B N 1
ATOM 1671 C CA . LEU B 1 45 ? 39.603 84.104 50.098 1.00 7.80 45 LEU B CA 1
ATOM 1672 C C . LEU B 1 45 ? 38.757 83.317 51.097 1.00 8.16 45 LEU B C 1
ATOM 1673 O O . LEU B 1 45 ? 39.090 83.227 52.288 1.00 8.74 45 LEU B O 1
ATOM 1678 N N . GLY B 1 46 ? 37.637 82.783 50.608 1.00 7.08 46 GLY B N 1
ATOM 1679 C CA . GLY B 1 46 ? 36.654 82.125 51.458 1.00 6.85 46 GLY B CA 1
ATOM 1680 C C . GLY B 1 46 ? 35.340 82.876 51.444 1.00 6.81 46 GLY B C 1
ATOM 1681 O O . GLY B 1 46 ? 34.259 82.284 51.607 1.00 6.62 46 GLY B O 1
ATOM 1682 N N . ASP B 1 47 ? 35.419 84.189 51.241 1.00 6.54 47 ASP B N 1
ATOM 1683 C CA . ASP B 1 47 ? 34.216 85.004 51.213 1.00 7.05 47 ASP B CA 1
ATOM 1684 C C . ASP B 1 47 ? 33.521 84.850 49.875 1.00 6.59 47 ASP B C 1
ATOM 1685 O O . ASP B 1 47 ? 34.171 84.850 48.822 1.00 6.61 47 ASP B O 1
ATOM 1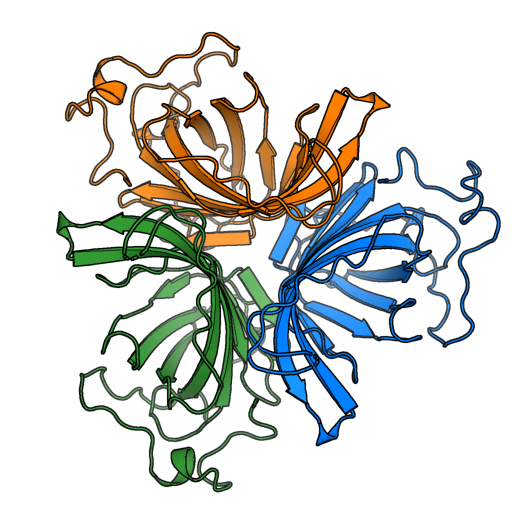690 N N . LEU B 1 48 ? 32.199 84.700 49.921 1.00 6.34 48 LEU B N 1
ATOM 1691 C CA . LEU B 1 48 ? 31.392 84.510 48.717 1.00 6.42 48 LEU B CA 1
ATOM 1692 C C . LEU B 1 48 ? 30.284 85.544 48.721 1.00 6.94 48 LEU B C 1
ATOM 1693 O O . LEU B 1 48 ? 29.714 85.848 49.766 1.00 7.12 48 LEU B O 1
ATOM 1698 N N . VAL B 1 49 ? 29.982 86.093 47.554 1.00 6.54 49 VAL B N 1
ATOM 1699 C CA . VAL B 1 49 ? 29.013 87.179 47.463 1.00 6.81 49 VAL B CA 1
ATOM 1700 C C . VAL B 1 49 ? 28.014 86.924 46.330 1.00 6.76 49 VAL B C 1
ATOM 1701 O O . VAL B 1 49 ? 28.232 87.360 45.199 1.00 6.73 49 VAL B O 1
ATOM 1705 N N . PRO B 1 50 ? 26.922 86.198 46.623 1.00 6.52 50 PRO B N 1
ATOM 1706 C CA . PRO B 1 50 ? 25.818 86.133 45.678 1.00 6.72 50 PRO B CA 1
ATOM 1707 C C . PRO B 1 50 ? 25.230 87.520 45.497 1.00 6.70 50 PRO B C 1
ATOM 1708 O O . PRO B 1 50 ? 25.150 88.281 46.461 1.00 6.85 50 PRO B O 1
ATOM 1712 N N . PHE B 1 51 ? 24.819 87.853 44.278 1.00 6.38 51 PHE B N 1
ATOM 1713 C CA . PHE B 1 51 ? 24.279 89.189 44.018 1.00 5.94 51 PHE B CA 1
ATOM 1714 C C . PHE B 1 51 ? 23.269 89.188 42.882 1.00 6.27 51 PHE B C 1
ATOM 1715 O O . PHE B 1 51 ? 23.240 88.289 42.035 1.00 5.69 51 PHE B O 1
ATOM 1723 N N . THR B 1 52 ? 22.443 90.229 42.884 1.00 6.41 52 THR B N 1
ATOM 1724 C CA . THR B 1 52 ? 21.520 90.493 41.788 1.00 6.87 52 THR B CA 1
ATOM 1725 C C . THR B 1 52 ? 21.125 91.966 41.791 1.00 7.30 52 THR B C 1
ATOM 1726 O O . THR B 1 52 ? 20.583 92.468 42.771 1.00 7.44 52 THR B O 1
ATOM 1730 N N . ASN B 1 53 ? 21.430 92.654 40.697 1.00 7.19 53 ASN B N 1
ATOM 1731 C CA . ASN B 1 53 ? 21.111 94.069 40.543 1.00 7.41 53 ASN B CA 1
ATOM 1732 C C . ASN B 1 53 ? 20.163 94.266 39.368 1.00 7.61 53 ASN B C 1
ATOM 1733 O O . ASN B 1 53 ? 19.900 93.325 38.618 1.00 6.93 53 ASN B O 1
ATOM 1738 N N . LYS B 1 54 ? 19.679 95.497 39.191 1.00 7.38 54 LYS B N 1
ATOM 1739 C CA . LYS B 1 54 ? 18.836 95.836 38.052 1.00 7.88 54 LYS B CA 1
ATOM 1740 C C . LYS B 1 54 ? 19.681 96.233 36.857 1.00 7.78 54 LYS B C 1
ATOM 1741 O O . LYS B 1 54 ? 20.802 96.718 37.012 1.00 7.90 54 LYS B O 1
ATOM 1747 N N . LEU B 1 55 ? 19.124 96.015 35.671 1.00 7.75 55 LEU B N 1
ATOM 1748 C CA . LEU B 1 55 ? 19.823 96.264 34.424 1.00 8.53 55 LEU B CA 1
ATOM 1749 C C . LEU B 1 55 ? 18.957 97.178 33.573 1.00 8.96 55 LEU B C 1
ATOM 1750 O O . LEU B 1 55 ? 17.772 96.902 33.352 1.00 9.13 55 LEU B O 1
ATOM 1755 N N . TYR B 1 56 ? 19.574 98.260 33.102 1.00 9.02 56 TYR B N 1
ATOM 1756 C CA . TYR B 1 56 ? 18.929 99.254 32.247 1.00 9.48 56 TYR B CA 1
ATOM 1757 C C . TYR B 1 56 ? 19.688 99.385 30.944 1.00 9.19 56 TYR B C 1
ATOM 1758 O O . TYR B 1 56 ? 20.872 99.048 30.871 1.00 9.03 56 TYR B O 1
ATOM 1767 N N . THR B 1 57 ? 19.009 99.877 29.907 1.00 9.30 57 THR B N 1
ATOM 1768 C CA . THR B 1 57 ? 19.677 100.204 28.644 1.00 9.29 57 THR B CA 1
ATOM 1769 C C . THR B 1 57 ? 20.795 101.232 28.818 1.00 9.07 57 THR B C 1
ATOM 1770 O O . THR B 1 57 ? 20.822 101.985 29.793 1.00 8.96 57 THR B O 1
ATOM 1774 N N . GLY B 1 58 ? 21.710 101.257 27.859 1.00 9.62 58 GLY B N 1
ATOM 1775 C CA . GLY B 1 58 ? 22.810 102.226 27.870 1.00 9.85 58 GLY B CA 1
ATOM 1776 C C . GLY B 1 58 ? 22.338 103.667 27.861 1.00 10.76 58 GLY B C 1
ATOM 1777 O O . GLY B 1 58 ? 22.983 104.539 28.451 1.00 10.59 58 GLY B O 1
ATOM 1778 N N . ASP B 1 59 ? 21.207 103.908 27.196 1.00 10.90 59 ASP B N 1
ATOM 1779 C CA . ASP B 1 59 ? 20.609 105.250 27.149 1.00 11.55 59 ASP B CA 1
ATOM 1780 C C . ASP B 1 59 ? 19.745 105.550 28.380 1.00 11.69 59 ASP B C 1
ATOM 1781 O O . ASP B 1 59 ? 19.205 106.652 28.520 1.00 12.27 59 ASP B O 1
ATOM 1786 N N . LEU B 1 60 ? 19.636 104.558 29.269 1.00 11.40 60 LEU B N 1
ATOM 1787 C CA . LEU B 1 60 ? 18.919 104.662 30.553 1.00 11.18 60 LEU B CA 1
ATOM 1788 C C . LEU B 1 60 ? 17.403 104.895 30.449 1.00 11.61 60 LEU B C 1
ATOM 1789 O O . LEU B 1 60 ? 16.751 105.166 31.458 1.00 11.61 60 LEU B O 1
ATOM 1794 N N . LYS B 1 61 ? 16.869 104.753 29.235 1.00 12.20 61 LYS B N 1
ATOM 1795 C CA . LYS B 1 61 ? 15.435 104.946 28.964 1.00 12.90 61 LYS B CA 1
ATOM 1796 C C . LYS B 1 61 ? 14.572 103.763 29.401 1.00 13.20 61 LYS B C 1
ATOM 1797 O O . LYS B 1 61 ? 13.396 103.938 29.738 1.00 13.51 61 LYS B O 1
ATOM 1803 N N . LYS B 1 62 ? 15.144 102.559 29.390 1.00 13.18 62 LYS B N 1
ATOM 1804 C CA . LYS B 1 62 ? 14.363 101.362 29.693 1.00 13.04 62 LYS B CA 1
ATOM 1805 C C . LYS B 1 62 ? 14.999 100.396 30.673 1.00 12.32 62 LYS B C 1
ATOM 1806 O O . LYS B 1 62 ? 16.210 100.156 30.648 1.00 12.15 62 LYS B O 1
ATOM 1812 N N . ARG B 1 63 ? 14.158 99.850 31.545 1.00 11.54 63 ARG B N 1
ATOM 1813 C CA . ARG B 1 63 ? 14.522 98.708 32.366 1.00 11.22 63 ARG B CA 1
ATOM 1814 C C . ARG B 1 63 ? 14.511 97.471 31.469 1.00 11.18 63 ARG B C 1
ATOM 1815 O O . ARG B 1 63 ? 13.516 97.208 30.795 1.00 11.82 63 ARG B O 1
ATOM 1823 N N . VAL B 1 64 ? 15.622 96.727 31.419 1.00 10.34 64 VAL B N 1
ATOM 1824 C CA . VAL B 1 64 ? 15.669 95.499 30.617 1.00 10.56 64 VAL B CA 1
ATOM 1825 C C . VAL B 1 64 ? 15.571 94.239 31.469 1.00 9.36 64 VAL B C 1
ATOM 1826 O O . VAL B 1 64 ? 15.003 93.239 31.040 1.00 9.98 64 VAL B O 1
ATOM 1830 N N . GLY B 1 65 ? 16.141 94.275 32.667 1.00 8.54 65 GLY B N 1
ATOM 1831 C CA . GLY B 1 65 ? 16.174 93.061 33.485 1.00 8.35 65 GLY B CA 1
ATOM 1832 C C . GLY B 1 65 ? 17.055 93.172 34.704 1.00 7.62 65 GLY B C 1
ATOM 1833 O O . GLY B 1 65 ? 16.970 94.134 35.466 1.00 7.83 65 GLY B O 1
ATOM 1834 N N . ILE B 1 66 ? 17.890 92.152 34.893 1.00 7.50 66 ILE B N 1
ATOM 1835 C CA . ILE B 1 66 ? 18.698 92.017 36.103 1.00 7.02 66 ILE B CA 1
ATOM 1836 C C . ILE B 1 66 ? 20.043 91.400 35.754 1.00 6.62 66 ILE B C 1
ATOM 1837 O O . ILE B 1 66 ? 20.203 90.809 34.684 1.00 6.78 66 ILE B O 1
ATOM 1842 N N . THR B 1 67 ? 21.004 91.555 36.659 1.00 5.94 67 THR B N 1
ATOM 1843 C CA . THR B 1 67 ? 22.168 90.684 36.696 1.00 6.08 67 THR B CA 1
ATOM 1844 C C . THR B 1 67 ? 21.922 89.671 37.799 1.00 6.00 67 THR B C 1
ATOM 1845 O O . THR B 1 67 ? 21.131 89.923 38.717 1.00 6.41 67 THR B O 1
ATOM 1849 N N . ALA B 1 68 ? 22.599 88.524 37.719 1.00 5.01 68 ALA B N 1
ATOM 1850 C CA . ALA B 1 68 ? 22.399 87.450 38.701 1.00 5.01 68 ALA B CA 1
ATOM 1851 C C . ALA B 1 68 ? 23.593 86.523 38.696 1.00 5.39 68 ALA B C 1
ATOM 1852 O O . ALA B 1 68 ? 23.954 85.994 37.655 1.00 5.45 68 ALA B O 1
ATOM 1854 N N . GLY B 1 69 ? 24.173 86.288 39.871 1.00 5.01 69 GLY B N 1
ATOM 1855 C CA . GLY B 1 69 ? 25.269 85.328 39.967 1.00 5.46 69 GLY B CA 1
ATOM 1856 C C . GLY B 1 69 ? 26.065 85.418 41.240 1.00 5.77 69 GLY B C 1
ATOM 1857 O O . GLY B 1 69 ? 25.517 85.727 42.302 1.00 6.03 69 GLY B O 1
ATOM 1858 N N . LEU B 1 70 ? 27.366 85.149 41.119 1.00 6.29 70 LEU B N 1
ATOM 1859 C CA . LEU B 1 70 ? 28.216 84.948 42.277 1.00 6.62 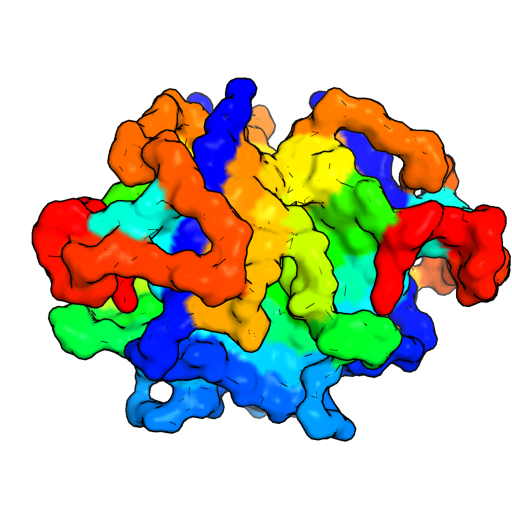70 LEU B CA 1
ATOM 1860 C C . LEU B 1 70 ? 29.568 85.605 42.094 1.00 6.46 70 LEU B C 1
ATOM 1861 O O . LEU B 1 70 ? 30.218 85.410 41.066 1.00 6.64 70 LEU B O 1
ATOM 1866 N N . CYS B 1 71 ? 29.991 86.374 43.093 1.00 6.58 71 CYS B N 1
ATOM 1867 C CA . CYS B 1 71 ? 31.361 86.866 43.161 1.00 6.89 71 CYS B CA 1
ATOM 1868 C C . CYS B 1 71 ? 32.125 86.059 44.197 1.00 6.73 71 CYS B C 1
ATOM 1869 O O . CYS B 1 71 ? 31.696 85.946 45.366 1.00 7.24 71 CYS B O 1
ATOM 1872 N N . VAL B 1 72 ? 33.256 85.494 43.783 1.00 6.10 72 VAL B N 1
ATOM 1873 C CA . VAL B 1 72 ? 34.124 84.721 44.668 1.00 5.90 72 VAL B CA 1
ATOM 1874 C C . VAL B 1 72 ? 35.292 85.645 45.031 1.00 6.24 72 VAL B C 1
ATOM 1875 O O . VAL B 1 72 ? 36.042 86.067 44.151 1.00 6.10 72 VAL B O 1
ATOM 1879 N N . VAL B 1 73 ? 35.450 85.990 46.311 1.00 6.39 73 VAL B N 1
ATOM 1880 C CA . VAL B 1 73 ? 36.594 86.823 46.688 1.00 6.66 73 VAL B CA 1
ATOM 1881 C C . VAL B 1 73 ? 37.885 86.049 46.462 1.00 6.58 73 VAL B C 1
ATOM 1882 O O . VAL B 1 73 ? 38.015 84.897 46.887 1.00 6.72 73 VAL B O 1
ATOM 1886 N N . ILE B 1 74 ? 38.832 86.681 45.776 1.00 6.51 74 ILE B N 1
ATOM 1887 C CA . ILE B 1 74 ? 40.139 86.071 45.540 1.00 7.09 74 ILE B CA 1
ATOM 1888 C C . ILE B 1 74 ? 41.200 86.631 46.481 1.00 7.27 74 ILE B C 1
ATOM 1889 O O . ILE B 1 74 ? 41.957 85.870 47.079 1.00 7.57 74 ILE B O 1
ATOM 1894 N N . GLU B 1 75 ? 41.252 87.953 46.619 1.00 7.85 75 GLU B N 1
ATOM 1895 C CA . GLU B 1 75 ? 42.185 88.572 47.552 1.00 8.24 75 GLU B CA 1
ATOM 1896 C C . GLU B 1 75 ? 41.793 90.019 47.821 1.00 8.26 75 GLU B C 1
ATOM 1897 O O . GLU B 1 75 ? 41.164 90.676 46.998 1.00 8.10 75 GLU B O 1
ATOM 1903 N N . HIS B 1 76 ? 42.199 90.509 48.987 1.00 9.78 76 HIS B N 1
ATOM 1904 C CA . HIS B 1 76 ? 42.186 91.933 49.243 1.00 10.83 76 HIS B CA 1
ATOM 1905 C C . HIS B 1 76 ? 43.434 92.528 48.595 1.00 11.74 76 HIS B C 1
ATOM 1906 O O . HIS B 1 76 ? 44.491 91.901 48.594 1.00 12.04 76 HIS B O 1
ATOM 1913 N N . VAL B 1 77 ? 43.297 93.723 48.023 1.00 12.98 77 VAL B N 1
ATOM 1914 C CA . VAL B 1 77 ? 44.414 94.422 47.383 1.00 14.40 77 VAL B CA 1
ATOM 1915 C C . VAL B 1 77 ? 44.636 95.748 48.124 1.00 15.52 77 VAL B C 1
ATOM 1916 O O . VAL B 1 77 ? 44.103 96.790 47.726 1.00 15.12 77 VAL B O 1
ATOM 1920 N N . PRO B 1 78 ? 45.396 95.697 49.236 1.00 16.67 78 PRO B N 1
ATOM 1921 C CA . PRO B 1 78 ? 45.504 96.875 50.102 1.00 17.95 78 PRO B CA 1
ATOM 1922 C C . PRO B 1 78 ? 46.131 98.090 49.427 1.00 19.08 78 PRO B C 1
ATOM 1923 O O . PRO B 1 78 ? 45.693 99.213 49.685 1.00 19.83 78 PRO B O 1
ATOM 1927 N N . GLU B 1 79 ? 47.117 97.865 48.560 1.00 20.08 79 GLU B N 1
ATOM 1928 C CA . GLU B 1 79 ? 47.796 98.955 47.850 1.00 21.71 79 GLU B CA 1
ATOM 1929 C C . GLU B 1 79 ? 46.859 99.722 46.908 1.00 21.71 79 GLU B C 1
ATOM 1930 O O . GLU B 1 79 ? 47.137 100.862 46.534 1.00 22.08 79 GLU B O 1
ATOM 1936 N N . LYS B 1 80 ? 45.748 99.090 46.536 1.00 21.41 80 LYS B N 1
ATOM 1937 C CA . LYS B 1 80 ? 44.766 99.702 45.648 1.00 21.18 80 LYS B CA 1
ATOM 1938 C C . LYS B 1 80 ? 43.470 100.067 46.372 1.00 20.80 80 LYS B C 1
ATOM 1939 O O . LYS B 1 80 ? 42.530 100.576 45.750 1.00 21.10 80 LYS B O 1
ATOM 1945 N N . LYS B 1 81 ? 43.426 99.808 47.681 1.00 20.40 81 LYS B N 1
ATOM 1946 C CA . LYS B 1 81 ? 42.239 100.052 48.511 1.00 20.11 81 LYS B CA 1
ATOM 1947 C C . LYS B 1 81 ? 41.014 99.368 47.896 1.00 18.94 81 LYS B C 1
ATOM 1948 O O . LYS B 1 81 ? 39.951 99.983 47.737 1.00 19.06 81 LYS B O 1
ATOM 1954 N N . GLY B 1 82 ? 41.170 98.098 47.531 1.00 17.38 82 GLY B N 1
ATOM 1955 C CA . GLY B 1 82 ? 40.085 97.384 46.855 1.00 15.54 82 GLY B CA 1
ATOM 1956 C C . GLY B 1 82 ? 40.211 95.877 46.921 1.00 14.11 82 GLY B C 1
ATOM 1957 O O . GLY B 1 82 ? 41.056 95.344 47.640 1.00 14.38 82 GLY B O 1
ATOM 1958 N N . GLU B 1 83 ? 39.344 95.195 46.177 1.00 12.81 83 GLU B N 1
ATOM 1959 C CA . GLU B 1 83 ? 39.292 93.731 46.172 1.00 11.82 83 GLU B CA 1
ATOM 1960 C C . GLU B 1 83 ? 39.397 93.188 44.765 1.00 10.19 83 GLU B C 1
ATOM 1961 O O . GLU B 1 83 ? 39.008 93.861 43.809 1.00 10.19 83 GLU B O 1
ATOM 1967 N N . ARG B 1 84 ? 39.896 91.958 44.651 1.00 8.83 84 ARG B N 1
ATOM 1968 C CA . ARG B 1 84 ? 39.737 91.169 43.434 1.00 8.55 84 ARG B CA 1
ATOM 1969 C C . ARG B 1 84 ? 38.697 90.082 43.669 1.00 7.58 84 ARG B C 1
ATOM 1970 O O . ARG B 1 84 ? 38.832 89.280 44.604 1.00 7.39 84 ARG B O 1
ATOM 1978 N N . PHE B 1 85 ? 37.676 90.064 42.808 1.00 7.04 85 PHE B N 1
ATOM 1979 C CA . PHE B 1 85 ? 36.687 88.986 42.759 1.00 6.71 85 PHE B CA 1
ATOM 1980 C C . PHE B 1 85 ? 36.861 88.201 41.459 1.00 6.52 85 PHE B C 1
ATOM 1981 O O . PHE B 1 85 ? 37.325 88.735 40.444 1.00 6.63 85 PHE B O 1
ATOM 1989 N N . GLU B 1 86 ? 36.457 86.938 41.498 1.00 5.46 86 GLU B N 1
ATOM 1990 C CA . GLU B 1 86 ? 36.257 86.153 40.282 1.00 4.83 86 GLU B CA 1
ATOM 1991 C C . GLU B 1 86 ? 34.755 85.948 40.172 1.00 4.94 86 GLU B C 1
ATOM 1992 O O . GLU B 1 86 ? 34.126 85.447 41.112 1.00 5.63 86 GLU B O 1
ATOM 1998 N N . ALA B 1 87 ? 34.180 86.386 39.056 1.00 4.56 87 ALA B N 1
ATOM 1999 C CA . ALA B 1 87 ? 32.726 86.499 38.928 1.00 4.85 87 ALA B CA 1
ATOM 2000 C C . ALA B 1 87 ? 32.168 85.561 37.878 1.00 5.47 87 ALA B C 1
ATOM 2001 O O . ALA B 1 87 ? 32.755 85.422 36.793 1.00 5.93 87 ALA B O 1
ATOM 2003 N N . THR B 1 88 ? 31.039 84.938 38.210 1.00 5.98 88 THR B N 1
ATOM 2004 C CA . THR B 1 88 ? 30.300 84.040 37.341 1.00 7.04 88 THR B CA 1
ATOM 2005 C C . THR B 1 88 ? 28.863 84.516 37.381 1.00 6.55 88 THR B C 1
ATOM 2006 O O . THR B 1 88 ? 28.197 84.378 38.418 1.00 6.95 88 THR B O 1
ATOM 2010 N N . TYR B 1 89 ? 28.382 85.112 36.293 1.00 5.68 89 TYR B N 1
ATOM 2011 C CA . TYR B 1 89 ? 27.036 85.674 36.312 1.00 5.57 89 TYR B CA 1
ATOM 2012 C C . TYR B 1 89 ? 26.434 85.892 34.958 1.00 5.36 89 TYR B C 1
ATOM 2013 O O . TYR B 1 89 ? 27.127 85.793 33.958 1.00 5.38 89 TYR B O 1
ATOM 2022 N N . SER B 1 90 ? 25.131 86.167 34.949 1.00 5.21 90 SER B N 1
ATOM 2023 C CA . SER B 1 90 ? 24.399 86.456 33.722 1.00 5.31 90 SER B CA 1
ATOM 2024 C C . SER B 1 90 ? 23.692 87.803 33.754 1.00 5.57 90 SER B C 1
ATOM 2025 O O . SER B 1 90 ? 23.405 88.342 34.828 1.00 5.73 90 SER B O 1
ATOM 2028 N N . PHE B 1 91 ? 23.431 88.313 32.548 1.00 5.65 91 PHE B N 1
ATOM 2029 C CA . PHE B 1 91 ? 22.703 89.551 32.295 1.00 6.15 91 PHE B CA 1
ATOM 2030 C C . PHE B 1 91 ? 21.413 89.178 31.575 1.00 6.47 91 PHE B C 1
ATOM 2031 O O . PHE B 1 91 ? 21.466 88.566 30.503 1.00 6.42 91 PHE B O 1
ATOM 2039 N N . TYR B 1 92 ? 20.272 89.548 32.160 1.00 7.01 92 TYR B N 1
ATOM 2040 C CA . TYR B 1 92 ? 18.941 89.167 31.656 1.00 7.23 92 TYR B CA 1
ATOM 2041 C C . TYR B 1 92 ? 18.238 90.326 30.967 1.00 7.72 92 TYR B C 1
ATOM 2042 O O . TYR B 1 92 ? 18.154 91.428 31.529 1.00 7.81 92 TYR B O 1
ATOM 2051 N N . PHE B 1 93 ? 17.745 90.051 29.754 1.00 7.86 93 PHE B N 1
ATOM 2052 C CA . PHE B 1 93 ? 17.127 91.057 28.881 1.00 8.23 93 PHE B CA 1
ATOM 2053 C C . PHE B 1 93 ? 15.677 90.689 28.570 1.00 8.93 93 PHE B C 1
ATOM 2054 O O . PHE B 1 93 ? 15.263 90.725 27.413 1.00 9.34 93 PHE B O 1
ATOM 2062 N N . GLY B 1 94 ? 14.899 90.338 29.590 1.00 9.71 94 GLY B N 1
ATOM 2063 C CA . GLY B 1 94 ? 13.484 89.998 29.359 1.00 10.57 94 GLY B CA 1
ATOM 2064 C C . GLY B 1 94 ? 13.327 88.891 28.322 1.00 11.49 94 GLY B C 1
ATOM 2065 O O . GLY B 1 94 ? 14.062 87.896 28.347 1.00 12.29 94 GLY B O 1
ATOM 2066 N N . ASP B 1 95 ? 12.390 89.064 27.389 1.00 12.11 95 ASP B N 1
ATOM 2067 C CA . ASP B 1 95 ? 12.142 88.033 26.380 1.00 13.08 95 ASP B CA 1
ATOM 2068 C C . ASP B 1 95 ? 13.251 87.898 25.341 1.00 12.82 95 ASP B C 1
ATOM 2069 O O . ASP B 1 95 ? 13.262 86.936 24.569 1.00 13.58 95 ASP B O 1
ATOM 2074 N N . TYR B 1 96 ? 14.180 88.853 25.313 1.00 12.19 96 TYR B N 1
ATOM 2075 C CA . TYR B 1 96 ? 15.307 88.783 24.386 1.00 11.98 96 TYR B CA 1
ATOM 2076 C C . TYR B 1 96 ? 16.295 87.659 24.714 1.00 11.34 96 TYR B C 1
ATOM 2077 O O . TYR B 1 96 ? 16.996 87.176 23.831 1.00 12.31 96 TYR B O 1
ATOM 2086 N N . GLY B 1 97 ? 16.354 87.258 25.984 1.00 9.98 97 GLY B N 1
ATOM 2087 C CA . GLY B 1 97 ? 17.295 86.219 26.414 1.00 8.99 97 GLY B CA 1
ATOM 2088 C C . GLY B 1 97 ? 18.314 86.733 27.413 1.00 7.89 97 GLY B C 1
ATOM 2089 O O . GLY B 1 97 ? 18.045 87.664 28.186 1.00 8.87 97 GLY B O 1
ATOM 2090 N N . HIS B 1 98 ? 19.487 86.110 27.415 1.00 7.31 98 HIS B N 1
ATOM 2091 C CA . HIS B 1 98 ? 20.508 86.464 28.399 1.00 6.38 98 HIS B CA 1
ATOM 2092 C C . HIS B 1 98 ? 21.897 86.280 27.824 1.00 6.38 98 HIS B C 1
ATOM 2093 O O . HIS B 1 98 ? 22.084 85.561 26.838 1.00 6.51 98 HIS B O 1
ATOM 2100 N N . LEU B 1 99 ? 22.860 86.926 28.478 1.00 6.03 99 LEU B N 1
ATOM 2101 C CA . LEU B 1 99 ? 24.294 86.742 28.232 1.00 6.10 99 LEU B CA 1
ATOM 2102 C C . LEU B 1 99 ? 24.963 86.247 29.512 1.00 6.02 99 LEU B C 1
ATOM 2103 O O . LEU B 1 99 ? 24.619 86.709 30.600 1.00 6.46 99 LEU B O 1
ATOM 2108 N N . SER B 1 100 ? 25.906 85.315 29.395 1.00 5.28 100 SER B N 1
ATOM 2109 C CA . SER B 1 100 ? 26.642 84.804 30.559 1.00 5.53 100 SER B CA 1
ATOM 2110 C C . SER B 1 100 ? 28.109 85.172 30.438 1.00 5.42 100 SER B C 1
ATOM 2111 O O . SER B 1 100 ? 28.648 85.245 29.326 1.00 5.43 100 SER B O 1
ATOM 2114 N N . VAL B 1 101 ? 28.734 85.443 31.585 1.00 5.37 101 VAL B N 1
ATOM 2115 C CA . VAL B 1 101 ? 30.128 85.881 31.621 1.00 5.83 101 VAL B CA 1
ATOM 2116 C C . VAL B 1 101 ? 30.928 85.183 32.735 1.00 5.35 101 VAL B C 1
ATOM 2117 O O . VAL B 1 101 ? 30.360 84.633 33.698 1.00 5.63 101 VAL B O 1
ATOM 2121 N N . GLN B 1 102 ? 32.245 85.237 32.587 1.00 5.33 102 GLN B N 1
ATOM 2122 C CA A GLN B 1 102 ? 33.205 84.640 33.527 0.50 6.51 102 GLN B CA 1
ATOM 2123 C CA B GLN B 1 102 ? 33.173 84.742 33.596 0.50 4.86 102 GLN B CA 1
ATOM 2124 C C . GLN B 1 102 ? 34.437 85.565 33.523 1.00 5.69 102 GLN B C 1
ATOM 2125 O O . GLN B 1 102 ? 34.962 85.846 32.448 1.00 5.53 102 GLN B O 1
ATOM 2136 N N . GLY B 1 103 ? 34.915 85.999 34.683 1.00 5.40 103 GLY B N 1
ATOM 2137 C CA . GLY B 1 103 ? 36.152 86.776 34.701 1.00 6.42 103 GLY B CA 1
ATOM 2138 C C . GLY B 1 103 ? 36.330 87.673 35.903 1.00 6.66 103 GLY B C 1
ATOM 2139 O O . GLY B 1 103 ? 35.647 87.515 36.911 1.00 6.52 103 GLY B O 1
ATOM 2140 N N . PRO B 1 104 ? 37.266 88.615 35.811 1.00 6.04 104 PRO B N 1
ATOM 2141 C CA . PRO B 1 104 ? 37.659 89.414 36.956 1.00 6.67 104 PRO B CA 1
ATOM 2142 C C . PRO B 1 104 ? 36.780 90.627 37.211 1.00 7.13 104 PRO B C 1
ATOM 2143 O O . PRO B 1 104 ? 36.436 91.356 36.272 1.00 7.07 104 PRO B O 1
ATOM 2147 N N . TYR B 1 105 ? 36.414 90.823 38.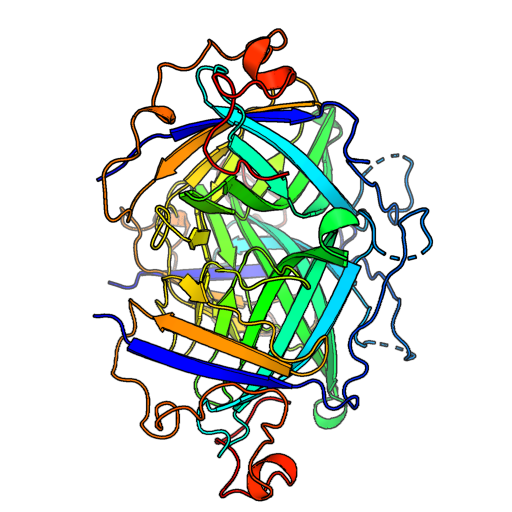470 1.00 7.76 105 TYR B N 1
ATOM 2148 C CA . TYR B 1 105 ? 35.826 92.085 38.906 1.00 9.11 105 TYR B CA 1
ATOM 2149 C C . TYR B 1 105 ? 36.750 92.665 39.950 1.00 9.41 105 TYR B C 1
ATOM 2150 O O . TYR B 1 105 ? 36.908 92.087 41.020 1.00 9.07 105 TYR B O 1
ATOM 2159 N N . LEU B 1 106 ? 37.355 93.803 39.620 1.00 10.27 106 LEU B N 1
ATOM 2160 C CA . LEU B 1 106 ? 38.308 94.486 40.487 1.00 11.62 106 LEU B CA 1
ATOM 2161 C C . LEU B 1 106 ? 37.656 95.782 40.935 1.00 12.28 106 LEU B C 1
ATOM 2162 O O . LEU B 1 106 ? 37.297 96.609 40.097 1.00 13.07 106 LEU B O 1
ATOM 2167 N N . THR B 1 107 ? 37.492 95.962 42.243 1.00 12.87 107 THR B N 1
ATOM 2168 C CA . THR B 1 107 ? 36.718 97.107 42.735 1.00 14.11 107 THR B CA 1
ATOM 2169 C C . THR B 1 107 ? 37.411 98.435 42.471 1.00 15.12 107 THR B C 1
ATOM 2170 O O . THR B 1 107 ? 36.778 99.486 42.578 1.00 16.68 107 THR B O 1
ATOM 2174 N N . TYR B 1 108 ? 38.686 98.375 42.095 1.00 15.47 108 TYR B N 1
ATOM 2175 C CA . TYR B 1 108 ? 39.541 99.555 42.001 1.00 15.86 108 TYR B CA 1
ATOM 2176 C C . TYR B 1 108 ? 39.899 99.971 40.568 1.00 15.96 108 TYR B C 1
ATOM 2177 O O . TYR B 1 108 ? 40.491 101.037 40.367 1.00 16.88 108 TYR B O 1
ATOM 2186 N N . GLU B 1 109 ? 39.562 99.144 39.576 1.00 15.01 109 GLU B N 1
ATOM 2187 C CA . GLU B 1 109 ? 39.869 99.471 38.172 1.00 14.45 109 GLU B CA 1
ATOM 2188 C C . GLU B 1 109 ? 38.994 98.688 37.192 1.00 13.12 109 GLU B C 1
ATOM 2189 O O . GLU B 1 109 ? 38.444 97.642 37.537 1.00 13.30 109 GLU B O 1
ATOM 2195 N N . ASP B 1 110 ? 38.862 99.216 35.981 1.00 11.54 110 ASP B N 1
ATOM 2196 C CA . ASP B 1 110 ? 38.083 98.559 34.933 1.00 10.68 110 ASP B CA 1
ATOM 2197 C C . ASP B 1 110 ? 38.692 97.206 34.572 1.00 9.76 110 ASP B C 1
ATOM 2198 O O . ASP B 1 110 ? 39.895 96.979 34.737 1.00 10.76 110 ASP B O 1
ATOM 2203 N N . SER B 1 111 ? 37.856 96.299 34.076 1.00 8.68 111 SER B N 1
ATOM 2204 C CA . SER B 1 111 ? 38.339 94.987 33.652 1.00 7.74 111 SER B CA 1
ATOM 2205 C C . SER B 1 111 ? 37.555 94.487 32.450 1.00 7.35 111 SER B C 1
ATOM 2206 O O . SER B 1 111 ? 36.538 95.085 32.067 1.00 7.58 111 SER B O 1
ATOM 2209 N N . PHE B 1 112 ? 38.031 93.389 31.862 1.00 7.49 112 PHE B N 1
ATOM 2210 C CA . PHE B 1 112 ? 37.291 92.672 30.826 1.00 7.71 112 PHE B CA 1
ATOM 2211 C C . PHE B 1 112 ? 36.968 91.264 31.292 1.00 7.08 112 PHE B C 1
ATOM 2212 O O . PHE B 1 112 ? 37.826 90.567 31.850 1.00 7.72 112 PHE B O 1
ATOM 2220 N N . LEU B 1 113 ? 35.725 90.865 31.059 1.00 6.74 113 LEU B N 1
ATOM 2221 C CA . LEU B 1 113 ? 35.264 89.500 31.325 1.00 6.38 113 LEU B CA 1
ATOM 2222 C C . LEU B 1 113 ? 34.984 88.771 30.020 1.00 6.48 113 LEU B C 1
ATOM 2223 O O . LEU B 1 113 ? 34.752 89.407 28.982 1.00 6.72 113 LEU B O 1
ATOM 2228 N N . ALA B 1 114 ? 35.050 87.448 30.066 1.00 6.01 114 ALA B N 1
ATOM 2229 C CA . ALA B 1 114 ? 34.760 86.602 28.909 1.00 5.51 114 ALA B CA 1
ATOM 2230 C C . ALA B 1 114 ? 33.258 86.415 28.770 1.00 5.81 114 ALA B C 1
ATOM 2231 O O . ALA B 1 114 ? 32.571 86.171 29.762 1.00 6.43 114 ALA B O 1
ATOM 2233 N N . ILE B 1 115 ? 32.745 86.527 27.549 1.00 6.03 115 ILE B N 1
ATOM 2234 C CA . ILE B 1 115 ? 31.365 86.135 27.283 1.00 6.33 115 ILE B CA 1
ATOM 2235 C C . ILE B 1 115 ? 31.366 84.627 27.037 1.00 6.89 115 ILE B C 1
ATOM 2236 O O . ILE B 1 115 ? 31.945 84.139 26.054 1.00 7.86 115 ILE B O 1
ATOM 2241 N N . THR B 1 116 ? 30.735 83.880 27.934 1.00 6.52 116 THR B N 1
ATOM 2242 C CA . THR B 1 116 ? 30.767 82.417 27.849 1.00 6.40 116 THR B CA 1
ATOM 2243 C C . THR B 1 116 ? 29.685 81.836 26.944 1.00 6.55 116 THR B C 1
ATOM 2244 O O . THR B 1 116 ? 29.785 80.687 26.511 1.00 6.45 116 THR B O 1
ATOM 2248 N N . GLY B 1 117 ? 28.651 82.628 26.669 1.00 5.52 117 GLY B N 1
ATOM 2249 C CA . GLY B 1 117 ? 27.574 82.208 25.780 1.00 6.18 117 GLY B CA 1
ATOM 2250 C C . GLY B 1 117 ? 26.319 83.002 26.073 1.00 6.21 117 GLY B C 1
ATOM 2251 O O . GLY B 1 117 ? 26.325 83.899 26.919 1.00 6.82 117 GLY B O 1
ATOM 2252 N N . GLY B 1 118 ? 25.241 82.684 25.364 1.00 6.11 118 GLY B N 1
ATOM 2253 C CA . GLY B 1 118 ? 23.969 83.371 25.560 1.00 6.80 118 GLY B CA 1
ATOM 2254 C C . GLY B 1 118 ? 22.800 82.499 25.166 1.00 7.13 118 GLY B C 1
ATOM 2255 O O . GLY B 1 118 ? 22.965 81.320 24.825 1.00 7.36 118 GLY B O 1
ATOM 2256 N N . ALA B 1 119 ? 21.607 83.077 25.251 1.00 7.44 119 ALA B N 1
ATOM 2257 C CA . ALA B 1 119 ? 20.399 82.415 24.785 1.00 8.07 119 ALA B CA 1
ATOM 2258 C C . ALA B 1 119 ? 19.437 83.459 24.239 1.00 8.66 119 ALA B C 1
ATOM 2259 O O . ALA B 1 119 ? 19.592 84.667 24.490 1.00 8.73 119 ALA B O 1
ATOM 2261 N N . GLY B 1 120 ? 18.438 82.990 23.496 1.00 9.34 120 GLY B N 1
ATOM 2262 C CA . GLY B 1 120 ? 17.488 83.888 22.842 1.00 9.26 120 GLY B CA 1
ATOM 2263 C C . GLY B 1 120 ? 18.168 84.571 21.672 1.00 9.52 120 GLY B C 1
ATOM 2264 O O . GLY B 1 120 ? 18.845 83.925 20.867 1.00 10.55 120 GLY B O 1
ATOM 2265 N N . ILE B 1 121 ? 18.023 85.890 21.592 1.00 9.79 121 ILE B N 1
ATOM 2266 C CA . ILE B 1 121 ? 18.708 86.633 20.538 1.00 10.00 121 ILE B CA 1
ATOM 2267 C C . ILE B 1 121 ? 20.231 86.560 20.715 1.00 9.25 121 ILE B C 1
ATOM 2268 O O . ILE B 1 121 ? 20.978 86.812 19.785 1.00 9.59 121 ILE B O 1
ATOM 2273 N N . PHE B 1 122 ? 20.669 86.182 21.920 1.00 8.78 122 PHE B N 1
ATOM 2274 C CA . PHE B 1 122 ? 22.088 86.070 22.225 1.00 8.70 122 PHE B CA 1
ATOM 2275 C C . PHE B 1 122 ? 22.628 84.650 22.042 1.00 8.75 122 PHE B C 1
ATOM 2276 O O . PHE B 1 122 ? 23.770 84.377 22.401 1.00 8.68 122 PHE B O 1
ATOM 2284 N N . GLU B 1 123 ? 21.821 83.743 21.497 1.00 8.45 123 GLU B N 1
ATOM 2285 C CA . GLU B 1 123 ? 22.321 82.410 21.186 1.00 8.52 123 GLU B CA 1
ATOM 2286 C C . GLU B 1 123 ? 23.566 82.520 20.305 1.00 9.08 123 GLU B C 1
ATOM 2287 O O . GLU B 1 123 ? 23.590 83.292 19.343 1.00 10.02 123 GLU B O 1
ATOM 2293 N N . GLY B 1 124 ? 24.597 81.753 20.640 1.00 9.03 124 GLY B N 1
ATOM 2294 C CA . GLY B 1 124 ? 25.844 81.782 19.896 1.00 9.59 124 GLY B CA 1
ATOM 2295 C C . GLY B 1 124 ? 26.781 82.923 20.254 1.00 9.23 124 GLY B C 1
ATOM 2296 O O . GLY B 1 124 ? 27.860 83.039 19.668 1.00 10.18 124 GLY B O 1
ATOM 2297 N N . ALA B 1 125 ? 26.388 83.761 21.213 1.00 8.82 125 ALA B N 1
ATOM 2298 C CA . ALA B 1 125 ? 27.201 84.916 21.596 1.00 8.96 125 ALA B CA 1
ATOM 2299 C C . ALA B 1 125 ? 28.584 84.495 22.088 1.00 8.33 125 ALA B C 1
ATOM 2300 O O . ALA B 1 125 ? 28.724 83.534 22.851 1.00 9.08 125 ALA B O 1
ATOM 2302 N N . TYR B 1 126 ? 29.597 85.223 21.637 1.00 8.85 126 TYR B N 1
ATOM 2303 C CA . TYR B 1 126 ? 30.938 85.114 22.200 1.00 8.78 126 TYR B CA 1
ATOM 2304 C C . TYR B 1 126 ? 31.622 86.467 22.142 1.00 8.65 126 TYR B C 1
ATOM 2305 O O . TYR B 1 126 ? 31.069 87.421 21.581 1.00 9.44 126 TYR B O 1
ATOM 2314 N N . GLY B 1 127 ? 32.809 86.558 22.736 1.00 8.50 127 GLY B N 1
ATOM 2315 C CA . GLY B 1 127 ? 33.514 87.825 22.813 1.00 8.44 127 GLY B CA 1
ATOM 2316 C C . GLY B 1 127 ? 33.903 88.185 24.227 1.00 8.41 127 GLY B C 1
ATOM 2317 O O . GLY B 1 127 ? 34.146 87.315 25.061 1.00 8.31 127 GLY B O 1
ATOM 2318 N N . GLN B 1 128 ? 33.988 89.485 24.479 1.00 8.24 128 GLN B N 1
ATOM 2319 C CA . GLN B 1 128 ? 34.370 89.990 25.790 1.00 8.16 128 GLN B CA 1
ATOM 2320 C C . GLN B 1 128 ? 33.573 91.240 26.135 1.00 7.98 128 GLN B C 1
ATOM 2321 O O . GLN B 1 128 ? 32.993 91.896 25.261 1.00 8.30 128 GLN B O 1
ATOM 2327 N N . VAL B 1 129 ? 33.534 91.558 27.421 1.00 7.02 129 VAL B N 1
ATOM 2328 C CA . VAL B 1 129 ? 32.779 92.701 27.917 1.00 7.50 129 VAL B CA 1
ATOM 2329 C C . VAL B 1 129 ? 33.627 93.528 28.873 1.00 7.79 129 VAL B C 1
ATOM 2330 O O . VAL B 1 129 ? 34.315 92.978 29.739 1.00 7.60 129 VAL B O 1
ATOM 2334 N N . LYS B 1 130 ? 33.589 94.850 28.704 1.00 7.71 130 LYS B N 1
ATOM 2335 C CA . LYS B 1 130 ? 34.283 95.769 29.602 1.00 7.25 130 LYS B CA 1
ATOM 2336 C C . LYS B 1 130 ? 33.363 96.117 30.761 1.00 7.32 130 LYS B C 1
ATOM 2337 O O . LYS B 1 130 ? 32.186 96.425 30.551 1.00 7.52 130 LYS B O 1
ATOM 2343 N N . LEU B 1 131 ? 33.904 96.024 31.970 1.00 7.29 131 LEU B N 1
ATOM 2344 C CA . LEU B 1 131 ? 33.217 96.418 33.187 1.00 8.04 131 LEU B CA 1
ATOM 2345 C C . LEU B 1 131 ? 33.869 97.687 33.721 1.00 8.82 131 LEU B C 1
ATOM 2346 O O . LEU B 1 131 ? 35.081 97.716 33.981 1.00 8.48 131 LEU B O 1
ATOM 2351 N N . GLN B 1 132 ? 33.047 98.722 33.884 1.00 9.54 132 GLN B N 1
ATOM 2352 C CA A GLN B 1 132 ? 33.495 99.984 34.454 0.50 10.36 132 GLN B CA 1
ATOM 2353 C CA B GLN B 1 132 ? 33.476 100.011 34.434 0.50 10.63 132 GLN B CA 1
ATOM 2354 C C . GLN B 1 132 ? 32.681 100.316 35.697 1.00 10.84 132 GLN B C 1
ATOM 2355 O O . GLN B 1 132 ? 31.468 100.456 35.639 1.00 11.15 132 GLN B O 1
ATOM 2366 N N . GLN B 1 133 ? 33.356 100.412 36.839 1.00 11.73 133 GLN B N 1
ATOM 2367 C CA . GLN B 1 133 ? 32.666 100.755 38.076 1.00 13.45 133 GLN B CA 1
ATOM 2368 C C . GLN B 1 133 ? 32.571 102.274 38.181 1.00 13.51 133 GLN B C 1
ATOM 2369 O O . GLN B 1 133 ? 33.571 102.987 38.023 1.00 14.07 133 GLN B O 1
ATOM 2375 N N . LEU B 1 134 ? 31.365 102.761 38.442 1.00 13.97 134 LEU B N 1
ATOM 2376 C CA . LEU B 1 134 ? 31.115 104.196 38.564 1.00 14.55 134 LEU B CA 1
ATOM 2377 C C . LEU B 1 134 ? 30.932 104.592 40.024 1.00 15.37 134 LEU B C 1
ATOM 2378 O O . LEU B 1 134 ? 31.455 105.618 40.459 1.00 16.74 134 LEU B O 1
ATOM 2383 N N . VAL B 1 135 ? 30.192 103.778 40.772 1.00 16.15 135 VAL B N 1
ATOM 2384 C CA . VAL B 1 135 ? 30.063 103.933 42.223 1.00 17.12 135 VAL B CA 1
ATOM 2385 C C . VAL B 1 135 ? 30.151 102.540 42.811 1.00 17.72 135 VAL B C 1
ATOM 2386 O O . VAL B 1 135 ? 29.384 101.662 42.431 1.00 17.10 135 VAL B O 1
ATOM 2390 N N . TYR B 1 136 ? 31.091 102.340 43.731 1.00 19.43 136 TYR B N 1
ATOM 2391 C CA . TYR B 1 136 ? 31.205 101.064 44.428 1.00 21.03 136 TYR B CA 1
ATOM 2392 C C . TYR B 1 136 ? 30.196 101.001 45.565 1.00 21.16 136 TYR B C 1
ATOM 2393 O O . TYR B 1 136 ? 30.196 101.875 46.433 1.00 21.87 136 TYR B O 1
ATOM 2402 N N . PRO B 1 137 ? 29.331 99.969 45.572 1.00 21.22 137 PRO B N 1
ATOM 2403 C CA . PRO B 1 137 ? 29.134 98.922 44.575 1.00 20.77 137 PRO B CA 1
ATOM 2404 C C . PRO B 1 137 ? 27.863 99.073 43.713 1.00 19.60 137 PRO B C 1
ATOM 2405 O O . PRO B 1 137 ? 27.450 98.115 43.038 1.00 20.58 137 PRO B O 1
ATOM 2409 N N . THR B 1 138 ? 27.270 100.265 43.717 1.00 17.23 138 THR B N 1
ATOM 2410 C CA . THR B 1 138 ? 25.885 100.460 43.274 1.00 15.36 138 THR B CA 1
ATOM 2411 C C . THR B 1 138 ? 25.668 100.811 41.802 1.00 13.50 138 THR B C 1
ATOM 2412 O O . THR B 1 138 ? 24.545 100.692 41.311 1.00 12.85 138 THR B O 1
ATOM 2416 N N . LYS B 1 139 ? 26.709 101.270 41.102 1.00 11.80 139 LYS B N 1
ATOM 2417 C CA . LYS B 1 139 ? 26.553 101.687 39.696 1.00 10.92 139 LYS B CA 1
ATOM 2418 C C . LYS B 1 139 ? 27.717 101.227 38.835 1.00 9.77 139 LYS B C 1
ATOM 2419 O O . LYS B 1 139 ? 28.865 101.607 39.086 1.00 9.50 139 LYS B O 1
ATOM 2425 N N . LEU B 1 140 ? 27.409 100.423 37.817 1.00 9.20 140 LEU B N 1
ATOM 2426 C CA . LEU B 1 140 ? 28.417 99.931 36.872 1.00 9.48 140 LEU B CA 1
ATOM 2427 C C . LEU B 1 140 ? 27.925 100.103 35.447 1.00 9.15 140 LEU B C 1
ATOM 2428 O O . LEU B 1 140 ? 26.716 100.069 35.185 1.00 9.24 140 LEU B O 1
ATOM 2433 N N . PHE B 1 141 ? 28.872 100.273 34.528 1.00 8.76 141 PHE B N 1
ATOM 2434 C CA . PHE B 1 141 ? 28.579 100.465 33.109 1.00 8.37 141 PHE B CA 1
ATOM 2435 C C . PHE B 1 141 ? 29.352 99.423 32.309 1.00 7.83 141 PHE B C 1
ATOM 2436 O O . PHE B 1 141 ? 30.568 99.271 32.483 1.00 8.76 141 PHE B O 1
ATOM 2444 N N . TYR B 1 142 ? 28.646 98.717 31.430 1.00 7.32 142 TYR B N 1
ATOM 2445 C CA . TYR B 1 142 ? 29.251 97.644 30.645 1.00 7.46 142 TYR B CA 1
ATOM 2446 C C . TYR B 1 142 ? 29.241 97.931 29.160 1.00 7.99 142 TYR B C 1
ATOM 2447 O O . TYR B 1 142 ? 28.303 98.537 28.656 1.00 8.88 142 TYR B O 1
ATOM 2456 N N . THR B 1 143 ? 30.262 97.447 28.457 1.00 7.85 143 THR B N 1
ATOM 2457 C CA . THR B 1 143 ? 30.281 97.492 26.996 1.00 8.54 143 THR B CA 1
ATOM 2458 C C . THR B 1 143 ? 30.642 96.105 26.480 1.00 8.03 143 THR B C 1
ATOM 2459 O O . THR B 1 143 ? 31.798 95.664 26.597 1.00 7.93 143 THR B O 1
ATOM 2463 N N . PHE B 1 144 ? 29.643 95.411 25.942 1.00 7.68 144 PHE B N 1
ATOM 2464 C CA . PHE B 1 144 ? 29.833 94.077 25.359 1.00 7.86 144 PHE B CA 1
ATOM 2465 C C . PHE B 1 144 ? 30.298 94.231 23.922 1.00 8.34 144 PHE B C 1
ATOM 2466 O O . PHE B 1 144 ? 29.730 95.035 23.170 1.00 9.04 144 PHE B O 1
ATOM 2474 N N . TYR B 1 145 ? 31.301 93.451 23.545 1.00 8.48 145 TYR B N 1
ATOM 2475 C CA . TYR B 1 145 ? 31.766 93.355 22.158 1.00 8.89 145 TYR B CA 1
ATOM 2476 C C . TYR B 1 145 ? 31.312 92.004 21.651 1.00 9.55 145 TYR B C 1
ATOM 2477 O O . TYR B 1 145 ? 31.999 90.993 21.829 1.00 10.57 145 TYR B O 1
ATOM 2486 N N . LEU B 1 146 ? 30.118 91.990 21.071 1.00 9.83 146 LEU B N 1
ATOM 2487 C CA . LEU B 1 146 ? 29.397 90.754 20.767 1.00 10.66 146 LEU B CA 1
ATOM 2488 C C . LEU B 1 146 ? 29.648 90.208 19.375 1.00 11.09 146 LEU B C 1
ATOM 2489 O O . LEU B 1 146 ? 29.428 90.903 18.374 1.00 11.39 146 LEU B O 1
ATOM 2494 N N . LYS B 1 147 ? 30.104 88.961 19.318 1.00 11.42 147 LYS B N 1
ATOM 2495 C CA . LYS B 1 147 ? 30.185 88.233 18.063 1.00 11.49 147 LYS B CA 1
ATOM 2496 C C . LYS B 1 147 ? 29.235 87.043 18.097 1.00 11.72 147 LYS B C 1
ATOM 2497 O O . LYS B 1 147 ? 28.779 86.617 19.167 1.00 11.00 147 LYS B O 1
ATOM 2503 N N . GLY B 1 148 ? 28.913 86.529 16.921 1.00 11.86 148 GLY B N 1
ATOM 2504 C CA . GLY B 1 148 ? 28.158 85.299 16.801 1.00 12.30 148 GLY B CA 1
ATOM 2505 C C . GLY B 1 148 ? 26.643 85.390 16.803 1.00 12.72 148 GLY B C 1
ATOM 2506 O O . GLY B 1 148 ? 25.971 84.368 16.699 1.00 13.85 148 GLY B O 1
ATOM 2507 N N . LEU B 1 149 ? 26.098 86.601 16.921 1.00 13.13 149 LEU B N 1
ATOM 2508 C CA . LEU B 1 149 ? 24.646 86.785 16.948 1.00 13.82 149 LEU B CA 1
ATOM 2509 C C . LEU B 1 149 ? 24.046 86.557 15.566 1.00 14.00 149 LEU B C 1
ATOM 2510 O O . LEU B 1 149 ? 24.674 86.884 14.550 1.00 14.62 149 LEU B O 1
ATOM 2515 N N . ALA B 1 150 ? 22.838 85.993 15.546 1.00 14.45 150 ALA B N 1
ATOM 2516 C CA . ALA B 1 150 ? 22.147 85.679 14.287 1.00 14.79 150 ALA B CA 1
ATOM 2517 C C . ALA B 1 150 ? 21.663 86.939 13.584 1.00 15.74 150 ALA B C 1
ATOM 2518 O O . ALA B 1 150 ? 21.560 86.969 12.357 1.00 16.03 150 ALA B O 1
ATOM 2520 N N . ASN B 1 151 ? 21.348 87.969 14.361 1.00 15.82 151 ASN B N 1
ATOM 2521 C CA . ASN B 1 151 ? 20.750 89.182 13.808 1.00 16.49 151 ASN B CA 1
ATOM 2522 C C . ASN B 1 151 ? 21.294 90.450 14.442 1.00 16.72 151 ASN B C 1
ATOM 2523 O O . ASN B 1 151 ? 21.941 90.406 15.496 1.00 16.02 151 ASN B O 1
ATOM 2528 N N . ASP B 1 152 ? 21.059 91.582 13.781 1.00 16.66 152 ASP B N 1
ATOM 2529 C CA . ASP B 1 152 ? 21.342 92.879 14.377 1.00 17.14 152 ASP B CA 1
ATOM 2530 C C . ASP B 1 152 ? 20.565 93.023 15.679 1.00 16.32 152 ASP B C 1
ATOM 2531 O O . ASP B 1 152 ? 19.413 92.587 15.779 1.00 16.40 152 ASP B O 1
ATOM 2536 N N . LEU B 1 153 ? 21.202 93.626 16.679 1.00 16.04 153 LEU B N 1
ATOM 2537 C CA . LEU B 1 153 ? 20.534 93.921 17.944 1.00 16.02 153 LEU B CA 1
ATOM 2538 C C . LEU B 1 153 ? 19.291 94.789 17.721 1.00 15.90 153 LEU B C 1
ATOM 2539 O O . LEU B 1 153 ? 19.301 95.671 16.856 1.00 16.38 153 LEU B O 1
ATOM 2544 N N . PRO B 1 154 ? 18.222 94.551 18.500 1.00 15.80 154 PRO B N 1
ATOM 2545 C CA . PRO B 1 154 ? 17.032 95.400 18.408 1.00 15.75 154 PRO B CA 1
ATOM 2546 C C . PRO B 1 154 ? 17.358 96.856 18.729 1.00 15.76 154 PRO B C 1
ATOM 2547 O O . PRO B 1 154 ? 18.183 97.139 19.606 1.00 15.24 154 PRO B O 1
ATOM 2551 N N . LEU B 1 155 ? 16.705 97.772 18.019 1.00 15.62 155 LEU B N 1
ATOM 2552 C CA . LEU B 1 155 ? 17.009 99.194 18.151 1.00 15.74 155 LEU B CA 1
ATOM 2553 C C . LEU B 1 155 ? 16.783 99.731 19.556 1.00 14.99 155 LEU B C 1
ATOM 2554 O O . LEU B 1 155 ? 17.520 100.609 19.991 1.00 14.60 155 LEU B O 1
ATOM 2559 N N . GLU B 1 156 ? 15.804 99.191 20.284 1.00 14.69 156 GLU B N 1
ATOM 2560 C CA . GLU B 1 156 ? 15.549 99.693 21.640 1.00 14.86 156 GLU B CA 1
ATOM 2561 C C . GLU B 1 156 ? 16.697 99.429 22.623 1.00 13.87 156 GLU B C 1
ATOM 2562 O O . GLU B 1 156 ? 16.727 100.002 23.711 1.00 14.38 156 GLU B O 1
ATOM 2568 N N . LEU B 1 157 ? 17.638 98.576 22.216 1.00 13.76 157 LEU B N 1
ATOM 2569 C CA . LEU B 1 157 ? 18.826 98.305 23.028 1.00 13.06 157 LEU B CA 1
ATOM 2570 C C . LEU B 1 157 ? 20.077 99.074 22.623 1.00 13.30 157 LEU B C 1
ATOM 2571 O O . LEU B 1 157 ? 21.056 99.070 23.367 1.00 12.78 157 LEU B O 1
ATOM 2576 N N . THR B 1 158 ? 20.068 99.720 21.457 1.00 13.64 158 THR B N 1
ATOM 2577 C CA . THR B 1 158 ? 21.301 100.289 20.912 1.00 14.13 158 THR B CA 1
ATOM 2578 C C . THR B 1 158 ? 21.333 101.823 20.884 1.00 13.77 158 THR B C 1
ATOM 2579 O O . THR B 1 158 ? 22.153 102.413 20.171 1.00 14.62 158 THR B O 1
ATOM 2583 N N . GLY B 1 159 ? 20.467 102.460 21.665 1.00 13.94 159 GLY B N 1
ATOM 2584 C CA . GLY B 1 159 ? 20.498 103.921 21.784 1.00 13.98 159 GLY B CA 1
ATOM 2585 C C . GLY B 1 159 ? 21.824 104.451 22.307 1.00 14.17 159 GLY B C 1
ATOM 2586 O O . GLY B 1 159 ? 22.535 103.752 23.036 1.00 14.15 159 GLY B O 1
ATOM 2587 N N . THR B 1 160 ? 22.155 105.688 21.938 1.00 13.74 160 THR B N 1
ATOM 2588 C CA . THR B 1 160 ? 23.370 106.352 22.412 1.00 13.56 160 THR B CA 1
ATOM 2589 C C . THR B 1 160 ? 23.445 106.328 23.945 1.00 12.40 160 THR B C 1
ATOM 2590 O O . THR B 1 160 ? 22.513 106.750 24.618 1.00 12.66 160 THR B O 1
ATOM 2594 N N . PRO B 1 161 ? 24.555 105.815 24.506 1.00 12.26 161 PRO B N 1
ATOM 2595 C CA . PRO B 1 161 ? 24.615 105.782 25.964 1.00 11.77 161 PRO B CA 1
ATOM 2596 C C . PRO B 1 161 ? 24.692 107.159 26.607 1.00 11.55 161 PRO B C 1
ATOM 2597 O O . PRO B 1 161 ? 25.242 108.103 26.025 1.00 12.17 161 PRO B O 1
ATOM 2601 N N . VAL B 1 162 ? 24.097 107.269 27.786 1.00 10.97 162 VAL B N 1
ATOM 2602 C CA . VAL B 1 162 ? 24.310 108.410 28.663 1.00 10.89 162 VAL B CA 1
ATOM 2603 C C . VAL B 1 162 ? 25.792 108.380 29.063 1.00 11.06 162 VAL B C 1
ATOM 2604 O O . VAL B 1 162 ? 26.333 107.315 29.337 1.00 11.00 162 VAL B O 1
ATOM 2608 N N . PRO B 1 163 ? 26.471 109.539 29.059 1.00 10.44 163 PRO B N 1
ATOM 2609 C CA . PRO B 1 163 ? 27.873 109.580 29.492 1.00 10.55 163 PRO B CA 1
ATOM 2610 C C . PRO B 1 163 ? 28.046 108.951 30.872 1.00 10.41 163 PRO B C 1
ATOM 2611 O O . PRO B 1 163 ? 27.365 109.350 31.810 1.00 10.78 163 PRO B O 1
ATOM 2615 N N . PRO B 1 164 ? 28.925 107.944 30.990 1.00 10.35 164 PRO B N 1
ATOM 2616 C CA . PRO B 1 164 ? 29.115 107.299 32.299 1.00 10.57 164 PRO B CA 1
ATOM 2617 C C . PRO B 1 164 ? 29.692 108.229 33.350 1.00 10.80 164 PRO B C 1
ATOM 2618 O O . PRO B 1 164 ? 30.700 108.890 33.099 1.00 10.98 164 PRO B O 1
ATOM 2622 N N . SER B 1 165 ? 29.043 108.288 34.512 1.00 10.77 165 SER B N 1
ATOM 2623 C CA . SER B 1 165 ? 29.533 109.026 35.673 1.00 11.24 165 SER B CA 1
ATOM 2624 C C . SER B 1 165 ? 28.844 108.495 36.928 1.00 12.09 165 SER B C 1
ATOM 2625 O O . SER B 1 165 ? 27.885 107.715 36.840 1.00 11.30 165 SER B O 1
ATOM 2628 N N . LYS B 1 166 ? 29.327 108.940 38.087 1.00 12.50 166 LYS B N 1
ATOM 2629 C CA . LYS B 1 166 ? 28.712 108.610 39.385 1.00 14.10 166 LYS B CA 1
ATOM 2630 C C . LYS B 1 166 ? 27.267 109.075 39.507 1.00 13.82 166 LYS B C 1
ATOM 2631 O O . LYS B 1 166 ? 26.511 108.568 40.347 1.00 14.36 166 LYS B O 1
ATOM 2637 N N . ASP B 1 167 ? 26.881 110.027 38.666 1.00 13.77 167 ASP B N 1
ATOM 2638 C CA . ASP B 1 167 ? 25.589 110.694 38.807 1.00 14.15 167 ASP B CA 1
ATOM 2639 C C . ASP B 1 167 ? 24.473 110.117 37.947 1.00 14.18 167 ASP B C 1
ATOM 2640 O O . ASP B 1 167 ? 23.343 110.608 38.005 1.00 14.61 167 ASP B O 1
ATOM 2645 N N . ILE B 1 168 ? 24.767 109.092 37.145 1.00 13.66 168 ILE B N 1
ATOM 2646 C CA . ILE B 1 168 ? 23.746 108.537 36.248 1.00 13.52 168 ILE B CA 1
ATOM 2647 C C . ILE B 1 168 ? 22.522 108.005 37.003 1.00 13.93 168 ILE B C 1
ATOM 2648 O O . ILE B 1 168 ? 22.632 107.475 38.112 1.00 14.33 168 ILE B O 1
ATOM 2653 N N . GLU B 1 169 ? 21.360 108.186 36.388 1.00 14.36 169 GLU B N 1
ATOM 2654 C CA . GLU B 1 169 ? 20.105 107.704 36.939 1.00 15.05 169 GLU B CA 1
ATOM 2655 C C . GLU B 1 169 ? 19.238 107.201 35.798 1.00 14.87 169 GLU B C 1
ATOM 2656 O O . GLU B 1 169 ? 19.257 107.774 34.713 1.00 14.86 169 GLU B O 1
ATOM 2662 N N . PRO B 1 170 ? 18.459 106.132 36.034 1.00 15.35 170 PRO B N 1
ATOM 2663 C CA . PRO B 1 170 ? 17.517 105.712 34.995 1.00 15.57 170 PRO B CA 1
ATOM 2664 C C . PRO B 1 170 ? 16.438 106.771 34.774 1.00 15.64 170 PRO B C 1
ATOM 2665 O O . PRO B 1 170 ? 16.139 107.542 35.691 1.00 16.26 170 PRO B O 1
ATOM 2669 N N . ALA B 1 171 ? 15.888 106.817 33.564 1.00 16.20 171 ALA B N 1
ATOM 2670 C CA . ALA B 1 171 ? 14.738 107.671 33.272 1.00 17.04 171 ALA B CA 1
ATOM 2671 C C . ALA B 1 171 ? 13.643 107.390 34.299 1.00 17.88 171 ALA B C 1
ATOM 2672 O O . ALA B 1 171 ? 13.476 106.245 34.723 1.00 17.60 171 ALA B O 1
ATOM 2674 N N . PRO B 1 172 ? 12.889 108.431 34.708 1.00 18.67 172 PRO B N 1
ATOM 2675 C CA . PRO B 1 172 ? 11.848 108.228 35.722 1.00 19.04 172 PRO B CA 1
ATOM 2676 C C . PRO B 1 172 ? 10.836 107.147 35.344 1.00 18.91 172 PRO B C 1
ATOM 2677 O O . PRO B 1 172 ? 10.394 106.401 36.216 1.00 19.15 172 PRO B O 1
ATOM 2681 N N . GLU B 1 173 ? 10.493 107.058 34.058 1.00 19.09 173 GLU B N 1
ATOM 2682 C CA . GLU B 1 173 ? 9.548 106.047 33.555 1.00 19.60 173 GLU B CA 1
ATOM 2683 C C . GLU B 1 173 ? 10.088 104.631 33.730 1.00 19.23 173 GLU B C 1
ATOM 2684 O O . GLU B 1 173 ? 9.319 103.681 33.895 1.00 19.20 173 GLU B O 1
ATOM 2690 N N . ALA B 1 174 ? 11.413 104.503 33.675 1.00 18.78 174 ALA B N 1
ATOM 2691 C CA . ALA B 1 174 ? 12.078 103.211 33.794 1.00 18.64 174 ALA B CA 1
ATOM 2692 C C . ALA B 1 174 ? 12.161 102.761 35.248 1.00 18.67 174 ALA B C 1
ATOM 2693 O O . ALA B 1 174 ? 11.901 101.596 35.551 1.00 18.15 174 ALA B O 1
ATOM 2695 N N . LYS B 1 175 ? 12.505 103.684 36.148 1.00 18.86 175 LYS B N 1
ATOM 2696 C CA . LYS B 1 175 ? 12.537 103.377 37.581 1.00 20.25 175 LYS B CA 1
ATOM 2697 C C . LYS B 1 175 ? 11.142 102.999 38.087 1.00 19.97 175 LYS B C 1
ATOM 2698 O O . LYS B 1 175 ? 10.996 102.095 38.911 1.00 19.88 175 LYS B O 1
ATOM 2704 N N . ALA B 1 176 ? 10.124 103.682 37.564 1.00 20.25 176 ALA B N 1
ATOM 2705 C CA . ALA B 1 176 ? 8.734 103.476 37.997 1.00 20.38 176 ALA B CA 1
ATOM 2706 C C . ALA B 1 176 ? 8.028 102.322 37.281 1.00 20.53 176 ALA B C 1
ATOM 2707 O O . ALA B 1 176 ? 6.867 102.021 37.578 1.00 20.57 176 ALA B O 1
ATOM 2709 N N . LEU B 1 177 ? 8.719 101.687 36.335 1.00 20.22 177 LEU B N 1
ATOM 2710 C CA . LEU B 1 177 ? 8.185 100.524 35.614 1.00 20.25 177 LEU B CA 1
ATOM 2711 C C . LEU B 1 177 ? 6.925 100.842 34.796 1.00 20.54 177 LEU B C 1
ATOM 2712 O O . LEU B 1 177 ? 6.012 100.021 34.696 1.00 20.57 177 LEU B O 1
ATOM 2717 N N . GLU B 1 178 ? 6.884 102.039 34.220 1.00 20.82 178 GLU B N 1
ATOM 2718 C CA . GLU B 1 178 ? 5.806 102.414 33.303 1.00 21.58 178 GLU B CA 1
ATOM 2719 C C . GLU B 1 178 ? 6.026 101.702 31.972 1.00 21.11 178 GLU B C 1
ATOM 2720 O O . GLU B 1 178 ? 7.168 101.439 31.599 1.00 21.28 178 GLU B O 1
ATOM 2726 N N . PRO B 1 179 ? 4.940 101.352 31.254 1.00 20.81 179 PRO B N 1
ATOM 2727 C CA . PRO B 1 179 ? 5.102 100.656 29.976 1.00 20.54 179 PRO B CA 1
ATOM 2728 C C . PRO B 1 179 ? 6.141 101.271 29.025 1.00 20.29 179 PRO B C 1
ATOM 2729 O O . PRO B 1 179 ? 6.903 100.536 28.386 1.00 20.44 179 PRO B O 1
ATOM 2733 N N . SER B 1 180 ? 6.193 102.600 28.943 1.00 19.87 180 SER B N 1
ATOM 2734 C CA . SER B 1 180 ? 7.150 103.261 28.054 1.00 19.28 180 SER B CA 1
ATOM 2735 C C . SER B 1 180 ? 8.599 103.155 28.551 1.00 18.80 180 SER B C 1
ATOM 2736 O O . SER B 1 180 ? 9.535 103.426 27.793 1.00 18.80 180 SER B O 1
ATOM 2739 N N . GLY B 1 181 ? 8.773 102.773 29.816 1.00 17.89 181 GLY B N 1
ATOM 2740 C CA . GLY B 1 181 ? 10.104 102.702 30.420 1.00 17.37 181 GLY B CA 1
ATOM 2741 C C . GLY B 1 181 ? 10.620 101.301 30.675 1.00 16.77 181 GLY B C 1
ATOM 2742 O O . GLY B 1 181 ? 11.603 101.131 31.392 1.00 16.26 181 GLY B O 1
ATOM 2743 N N . VAL B 1 182 ? 9.954 100.299 30.102 1.00 16.63 182 VAL B N 1
ATOM 2744 C CA . VAL B 1 182 ? 10.389 98.903 30.239 1.00 16.44 182 VAL B CA 1
ATOM 2745 C C . VAL B 1 182 ? 10.368 98.187 28.897 1.00 16.68 182 VAL B C 1
ATOM 2746 O O . VAL B 1 182 ? 9.614 98.568 27.993 1.00 17.21 182 VAL B O 1
ATOM 2750 N N . ILE B 1 183 ? 11.190 97.150 28.759 1.00 16.56 183 ILE B N 1
ATOM 2751 C CA . ILE B 1 183 ? 11.065 96.250 27.612 1.00 16.48 183 ILE B CA 1
ATOM 2752 C C . ILE B 1 183 ? 10.013 95.184 27.923 1.00 17.35 183 ILE B C 1
ATOM 2753 O O . ILE B 1 183 ? 9.622 95.016 29.087 1.00 17.53 183 ILE B O 1
ATOM 2758 N N . SER B 1 184 ? 9.555 94.489 26.878 1.00 17.94 184 SER B N 1
ATOM 2759 C CA A SER B 1 184 ? 8.555 93.425 27.005 0.50 18.09 184 SER B CA 1
ATOM 2760 C CA B SER B 1 184 ? 8.545 93.450 27.040 0.50 18.26 184 SER B CA 1
ATOM 2761 C C . SER B 1 184 ? 9.021 92.355 27.990 1.00 17.84 184 SER B C 1
ATOM 2762 O O . SER B 1 184 ? 10.074 91.740 27.789 1.00 18.32 184 SER B O 1
ATOM 2767 N N . ASN B 1 185 ? 8.237 92.142 29.044 1.00 17.57 185 ASN B N 1
ATOM 2768 C CA . ASN B 1 185 ? 8.534 91.126 30.052 1.00 16.62 185 ASN B CA 1
ATOM 2769 C C . ASN B 1 185 ? 9.947 91.243 30.615 1.00 15.61 185 ASN B C 1
ATOM 2770 O O . ASN B 1 185 ? 10.653 90.239 30.774 1.00 15.23 185 ASN B O 1
ATOM 2775 N N . TYR B 1 186 ? 10.341 92.481 30.907 1.00 14.43 186 TYR B N 1
ATOM 2776 C CA . TYR B 1 186 ? 11.631 92.756 31.542 1.00 13.74 186 TYR B CA 1
ATOM 2777 C C . TYR B 1 186 ? 11.831 91.822 32.728 1.00 12.87 186 TYR B C 1
ATOM 2778 O O . TYR B 1 186 ? 10.892 91.515 33.460 1.00 12.64 186 TYR B O 1
ATOM 2787 N N . THR B 1 187 ? 13.067 91.377 32.918 1.00 11.81 187 THR B N 1
ATOM 2788 C CA . THR B 1 187 ? 13.363 90.435 33.983 1.00 11.22 187 THR B CA 1
ATOM 2789 C C . THR B 1 187 ? 13.365 91.108 35.347 1.00 11.60 187 THR B C 1
ATOM 2790 O O . THR B 1 187 ? 13.924 92.202 35.532 1.00 10.75 187 THR B O 1
ATOM 2794 N N . ASN B 1 188 ? 12.726 90.443 36.302 1.00 12.35 188 ASN B N 1
ATOM 2795 C CA . ASN B 1 188 ? 12.715 90.893 37.673 1.00 13.57 188 ASN B CA 1
ATOM 2796 C C . ASN B 1 188 ? 12.835 89.696 38.589 1.00 14.72 188 ASN B C 1
ATOM 2797 O O . ASN B 1 188 ? 13.239 89.854 39.739 1.00 15.68 188 ASN B O 1
ATOM 2803 N N . LYS C 1 15 ? 23.852 71.482 10.699 1.00 23.11 15 LYS C N 1
ATOM 2804 C CA . LYS C 1 15 ? 24.554 72.523 11.503 1.00 22.48 15 LYS C CA 1
ATOM 2805 C C . LYS C 1 15 ? 24.226 72.395 12.992 1.00 21.21 15 LYS C C 1
ATOM 2806 O O . LYS C 1 15 ? 25.131 72.403 13.831 1.00 21.72 15 LYS C O 1
ATOM 2812 N N . VAL C 1 16 ? 22.935 72.307 13.308 1.00 19.13 16 VAL C N 1
ATOM 2813 C CA . VAL C 1 16 ? 22.473 72.049 14.671 1.00 17.03 16 VAL C CA 1
ATOM 2814 C C . VAL C 1 16 ? 22.194 70.561 14.836 1.00 15.90 16 VAL C C 1
ATOM 2815 O O . VAL C 1 16 ? 21.483 69.958 14.022 1.00 15.89 16 VAL C O 1
ATOM 2819 N N . GLN C 1 17 ? 22.756 69.969 15.887 1.00 13.85 17 GLN C N 1
ATOM 2820 C CA . GLN C 1 17 ? 22.418 68.606 16.273 1.00 12.80 17 GLN C CA 1
ATOM 2821 C C . GLN C 1 17 ? 21.668 68.655 17.592 1.00 12.36 17 GLN C C 1
ATOM 2822 O O . GLN C 1 17 ? 22.205 69.119 18.608 1.00 11.81 17 GLN C O 1
ATOM 2828 N N . GLU C 1 18 ? 20.420 68.204 17.573 1.00 11.64 18 GLU C N 1
ATOM 2829 C CA . GLU C 1 18 ? 19.638 68.109 18.797 1.00 11.60 18 GLU C CA 1
ATOM 2830 C C . GLU C 1 18 ? 20.060 66.917 19.626 1.00 11.40 18 GLU C C 1
ATOM 2831 O O . GLU C 1 18 ? 20.225 65.805 19.116 1.00 12.38 18 GLU C O 1
ATOM 2837 N N . LEU C 1 19 ? 20.249 67.164 20.918 1.00 10.24 19 LEU C N 1
ATOM 2838 C CA . LEU C 1 19 ? 20.572 66.116 21.864 1.00 9.88 19 LEU C CA 1
ATOM 2839 C C . LEU C 1 19 ? 19.685 66.312 23.077 1.00 9.54 19 LEU C C 1
ATOM 2840 O O . LEU C 1 19 ? 19.738 67.364 23.717 1.00 10.12 19 LEU C O 1
ATOM 2845 N N . SER C 1 20 ? 18.873 65.308 23.394 1.00 9.28 20 SER C N 1
ATOM 2846 C CA . SER C 1 20 ? 18.010 65.384 24.561 1.00 9.18 20 SER C CA 1
ATOM 2847 C C . SER C 1 20 ? 18.459 64.398 25.614 1.00 8.98 20 SER C C 1
ATOM 2848 O O . SER C 1 20 ? 18.936 63.305 25.298 1.00 9.36 20 SER C O 1
ATOM 2851 N N . VAL C 1 21 ? 18.303 64.794 26.875 1.00 8.32 21 VAL C N 1
ATOM 2852 C CA . VAL C 1 21 ? 18.639 63.945 28.012 1.00 8.41 21 VAL C CA 1
ATOM 2853 C C . VAL C 1 21 ? 17.644 64.177 29.145 1.00 8.37 21 VAL C C 1
ATOM 2854 O O . VAL C 1 21 ? 17.037 65.245 29.242 1.00 8.83 21 VAL C O 1
ATOM 2858 N N . TYR C 1 22 ? 17.498 63.170 29.999 1.00 8.66 22 TYR C N 1
ATOM 2859 C CA . TYR C 1 22 ? 16.710 63.279 31.220 1.00 8.61 22 TYR C CA 1
ATOM 2860 C C . TYR C 1 22 ? 17.624 63.309 32.427 1.00 8.88 22 TYR C C 1
ATOM 2861 O O . TYR C 1 22 ? 18.503 62.462 32.557 1.00 9.07 22 TYR C O 1
ATOM 2870 N N . GLU C 1 23 ? 17.402 64.279 33.310 1.00 8.69 23 GLU C N 1
ATOM 2871 C CA . GLU C 1 23 ? 18.142 64.381 34.558 1.00 9.04 23 GLU C CA 1
ATOM 2872 C C . GLU C 1 23 ? 17.205 63.957 35.671 1.00 9.11 23 GLU C C 1
ATOM 2873 O O . GLU C 1 23 ? 16.110 64.522 35.807 1.00 9.70 23 GLU C O 1
ATOM 2879 N N . ILE C 1 24 ? 17.615 62.959 36.446 1.00 9.24 24 ILE C N 1
ATOM 2880 C CA . ILE C 1 24 ? 16.742 62.384 37.458 1.00 9.66 24 ILE C CA 1
ATOM 2881 C C . ILE C 1 24 ? 17.457 62.324 38.792 1.00 9.05 24 ILE C C 1
ATOM 2882 O O . ILE C 1 24 ? 18.588 61.846 38.876 1.00 8.77 24 ILE C O 1
ATOM 2887 N N . ASN C 1 25 ? 16.801 62.845 39.827 1.00 9.07 25 ASN C N 1
ATOM 2888 C CA . ASN C 1 25 ? 17.288 62.697 41.194 1.00 8.77 25 ASN C CA 1
ATOM 2889 C C . ASN C 1 25 ? 16.729 61.415 41.801 1.00 9.41 25 ASN C C 1
ATOM 2890 O O . ASN C 1 25 ? 15.537 61.355 42.134 1.00 10.42 25 ASN C O 1
ATOM 2895 N N . GLU C 1 26 ? 17.578 60.399 41.919 1.00 9.68 26 GLU C N 1
ATOM 2896 C CA . GLU C 1 26 ? 17.160 59.119 42.488 1.00 9.96 26 GLU C CA 1
ATOM 2897 C C . GLU C 1 26 ? 17.453 59.019 43.986 1.00 10.71 26 GLU C C 1
ATOM 2898 O O . GLU C 1 26 ? 17.339 57.942 44.590 1.00 11.48 26 GLU C O 1
ATOM 2904 N N . LEU C 1 27 ? 17.799 60.167 44.575 1.00 10.90 27 LEU C N 1
ATOM 2905 C CA . LEU C 1 27 ? 17.875 60.349 46.036 1.00 11.50 27 LEU C CA 1
ATOM 2906 C C . LEU C 1 27 ? 19.046 59.625 46.700 1.00 11.62 27 LEU C C 1
ATOM 2907 O O . LEU C 1 27 ? 19.100 59.495 47.930 1.00 12.90 27 LEU C O 1
ATOM 2912 N N . ASP C 1 28 ? 20.000 59.188 45.881 1.00 10.62 28 ASP C N 1
ATOM 2913 C CA . ASP C 1 28 ? 21.093 58.340 46.350 1.00 10.21 28 ASP C CA 1
ATOM 2914 C C . ASP C 1 28 ? 22.474 58.970 46.159 1.00 9.71 28 ASP C C 1
ATOM 2915 O O . ASP C 1 28 ? 23.490 58.279 46.220 1.00 10.27 28 ASP C O 1
ATOM 2920 N N . ARG C 1 29 ? 22.505 60.281 45.935 1.00 9.23 29 ARG C N 1
ATOM 2921 C CA . ARG C 1 29 ? 23.774 60.986 45.722 1.00 8.82 29 ARG C CA 1
ATOM 2922 C C . ARG C 1 29 ? 23.946 62.166 46.677 1.00 8.64 29 ARG C C 1
ATOM 2923 O O . ARG C 1 29 ? 24.711 63.094 46.399 1.00 8.51 29 ARG C O 1
ATOM 2931 N N . HIS C 1 30 ? 23.207 62.144 47.793 1.00 8.92 30 HIS C N 1
ATOM 2932 C CA . HIS C 1 30 ? 23.312 63.185 48.821 1.00 8.99 30 HIS C CA 1
ATOM 2933 C C . HIS C 1 30 ? 22.895 64.556 48.331 1.00 8.42 30 HIS C C 1
ATOM 2934 O O . HIS C 1 30 ? 23.257 65.567 48.920 1.00 8.20 30 HIS C O 1
ATOM 2941 N N . SER C 1 31 ? 22.076 64.573 47.283 1.00 7.90 31 SER C N 1
ATOM 2942 C CA . SER C 1 31 ? 21.784 65.791 46.539 1.00 8.03 31 SER C CA 1
ATOM 2943 C C . SER C 1 31 ? 20.292 66.087 46.531 1.00 8.88 31 SER C C 1
ATOM 2944 O O . SER C 1 31 ? 19.484 65.163 46.439 1.00 8.68 31 SER C O 1
ATOM 2947 N N . PRO C 1 32 ? 19.909 67.374 46.590 1.00 9.30 32 PRO C N 1
ATOM 2948 C CA . PRO C 1 32 ? 20.751 68.550 46.685 1.00 9.58 32 PRO C CA 1
ATOM 2949 C C . PRO C 1 32 ? 21.250 68.793 48.105 1.00 9.74 32 PRO C C 1
ATOM 2950 O O . PRO C 1 32 ? 20.699 68.268 49.071 1.00 10.71 32 PRO C O 1
ATOM 2954 N N . LYS C 1 33 ? 22.303 69.582 48.219 1.00 9.17 33 LYS C N 1
ATOM 2955 C CA . LYS C 1 33 ? 22.789 69.974 49.524 1.00 9.22 33 LYS C CA 1
ATOM 2956 C C . LYS C 1 33 ? 22.504 71.457 49.687 1.00 8.85 33 LYS C C 1
ATOM 2957 O O . LYS C 1 33 ? 23.024 72.282 48.947 1.00 10.08 33 LYS C O 1
ATOM 2963 N N . ILE C 1 34 ? 21.648 71.810 50.640 1.00 8.24 34 ILE C N 1
ATOM 2964 C CA . ILE C 1 34 ? 21.277 73.210 50.829 1.00 8.17 34 ILE C CA 1
ATOM 2965 C C . ILE C 1 34 ? 22.173 73.884 51.846 1.00 7.82 34 ILE C C 1
ATOM 2966 O O . ILE C 1 34 ? 22.276 73.425 52.984 1.00 8.23 34 ILE C O 1
ATOM 2971 N N . LEU C 1 35 ? 22.834 74.956 51.414 1.00 7.36 35 LEU C N 1
ATOM 2972 C CA . LEU C 1 35 ? 23.668 75.794 52.276 1.00 6.87 35 LEU C CA 1
ATOM 2973 C C . LEU C 1 35 ? 22.874 77.065 52.556 1.00 6.95 35 LEU C C 1
ATOM 2974 O O . LEU C 1 35 ? 22.720 77.927 51.686 1.00 7.27 35 LEU C O 1
ATOM 2979 N N . LYS C 1 36 ? 22.322 77.147 53.764 1.00 7.32 36 LYS C N 1
ATOM 2980 C CA . LYS C 1 36 ? 21.323 78.159 54.096 1.00 7.49 36 LYS C CA 1
ATOM 2981 C C . LYS C 1 36 ? 21.963 79.414 54.676 1.00 7.94 36 LYS C C 1
ATOM 2982 O O . LYS C 1 36 ? 22.677 79.358 55.690 1.00 9.18 36 LYS C O 1
ATOM 2988 N N . ASN C 1 37 ? 21.723 80.546 54.025 1.00 8.16 37 ASN C N 1
ATOM 2989 C CA . ASN C 1 37 ? 22.212 81.834 54.538 1.00 8.45 37 ASN C CA 1
ATOM 2990 C C . ASN C 1 37 ? 21.196 82.960 54.508 1.00 8.95 37 ASN C C 1
ATOM 2991 O O . ASN C 1 37 ? 21.374 83.966 55.204 1.00 9.75 37 ASN C O 1
ATOM 2996 N N . ALA C 1 38 ? 20.147 82.814 53.705 1.00 8.55 38 ALA C N 1
ATOM 2997 C CA . ALA C 1 38 ? 19.127 83.854 53.627 1.00 9.15 38 ALA C CA 1
ATOM 2998 C C . ALA C 1 38 ? 18.338 83.867 54.925 1.00 9.76 38 ALA C C 1
ATOM 2999 O O . ALA C 1 38 ? 18.051 82.812 55.489 1.00 9.67 38 ALA C O 1
ATOM 3001 N N . PHE C 1 39 ? 17.994 85.067 55.385 1.00 10.75 39 PHE C N 1
ATOM 3002 C CA . PHE C 1 39 ? 17.161 85.244 56.583 1.00 11.96 39 PHE C CA 1
ATOM 3003 C C . PHE C 1 39 ? 15.684 85.104 56.216 1.00 12.18 39 PHE C C 1
ATOM 3004 O O . PHE C 1 39 ? 14.905 86.064 56.295 1.00 12.84 39 PHE C O 1
ATOM 3012 N N . SER C 1 40 ? 15.315 83.891 55.814 1.00 11.66 40 SER C N 1
ATOM 3013 C CA A SER C 1 40 ? 13.957 83.599 55.365 0.50 11.92 40 SER C CA 1
ATOM 3014 C CA B SER C 1 40 ? 13.964 83.596 55.341 0.50 11.23 40 SER C CA 1
ATOM 3015 C C . SER C 1 40 ? 13.707 82.107 55.457 1.00 11.80 40 SER C C 1
ATOM 3016 O O . SER C 1 40 ? 14.635 81.308 55.330 1.00 11.53 40 SER C O 1
ATOM 3021 N N . LEU C 1 41 ? 12.450 81.733 55.696 1.00 11.86 41 LEU C N 1
ATOM 3022 C CA . LEU C 1 41 ? 12.056 80.327 55.665 1.00 12.91 41 LEU C CA 1
ATOM 3023 C C . LEU C 1 41 ? 12.029 79.810 54.233 1.00 13.44 41 LEU C C 1
ATOM 3024 O O . LEU C 1 41 ? 12.210 78.612 53.993 1.00 14.32 41 LEU C O 1
ATOM 3037 N N . PHE C 1 43 ? 13.573 79.977 50.199 1.00 11.32 43 PHE C N 1
ATOM 3038 C CA . PHE C 1 43 ? 14.860 80.215 49.551 1.00 9.85 43 PHE C CA 1
ATOM 3039 C C . PHE C 1 43 ? 15.032 81.708 49.323 1.00 9.01 43 PHE C C 1
ATOM 3040 O O . PHE C 1 43 ? 14.068 82.417 49.023 1.00 8.92 43 PHE C O 1
ATOM 3048 N N . GLY C 1 44 ? 16.264 82.190 49.468 1.00 7.73 44 GLY C N 1
ATOM 3049 C CA . GLY C 1 44 ? 16.556 83.589 49.202 1.00 7.97 44 GLY C CA 1
ATOM 3050 C C . GLY C 1 44 ? 18.010 83.767 48.838 1.00 7.67 44 GLY C C 1
ATOM 3051 O O . GLY C 1 44 ? 18.810 82.836 48.972 1.00 7.45 44 GLY C O 1
ATOM 3052 N N . LEU C 1 45 ? 18.350 84.970 48.382 1.00 6.78 45 LEU C N 1
ATOM 3053 C CA . LEU C 1 45 ? 19.732 85.291 48.046 1.00 6.32 45 LEU C CA 1
ATOM 3054 C C . LEU C 1 45 ? 20.632 85.000 49.244 1.00 6.50 45 LEU C C 1
ATOM 3055 O O . LEU C 1 45 ? 20.299 85.377 50.371 1.00 7.39 45 LEU C O 1
ATOM 3060 N N . GLY C 1 46 ? 21.758 84.334 48.989 1.00 6.20 46 GLY C N 1
ATOM 3061 C CA . GLY C 1 46 ? 22.635 83.819 50.049 1.00 5.82 46 GLY C CA 1
ATOM 3062 C C . GLY C 1 46 ? 22.614 82.301 50.118 1.00 5.84 46 GLY C C 1
ATOM 3063 O O . GLY C 1 46 ? 23.600 81.676 50.514 1.00 6.17 46 GLY C O 1
ATOM 3064 N N . ASP C 1 47 ? 21.472 81.711 49.772 1.00 5.34 47 ASP C N 1
ATOM 3065 C CA . ASP C 1 47 ? 21.357 80.259 49.766 1.00 6.12 47 ASP C CA 1
ATOM 3066 C C . ASP C 1 47 ? 22.071 79.690 48.548 1.00 6.23 47 ASP C C 1
ATOM 3067 O O . ASP C 1 47 ? 21.896 80.182 47.424 1.00 6.34 47 ASP C O 1
ATOM 3072 N N . LEU C 1 48 ? 22.877 78.658 48.781 1.00 6.43 48 LEU C N 1
ATOM 3073 C CA . LEU C 1 48 ? 23.650 78.005 47.725 1.00 6.31 48 LEU C CA 1
ATOM 3074 C C . LEU C 1 48 ? 23.275 76.535 47.713 1.00 6.47 48 LEU C C 1
ATOM 3075 O O . LEU C 1 48 ? 23.104 75.917 48.779 1.00 7.20 48 LEU C O 1
ATOM 3080 N N . VAL C 1 49 ? 23.140 75.971 46.513 1.00 6.49 49 VAL C N 1
ATOM 3081 C CA . VAL C 1 49 ? 22.727 74.574 46.377 1.00 6.80 49 VAL C CA 1
ATOM 3082 C C . VAL C 1 49 ? 23.632 73.789 45.408 1.00 6.59 49 VAL C C 1
ATOM 3083 O O . VAL C 1 49 ? 23.322 73.681 44.213 1.00 6.88 49 VAL C O 1
ATOM 3087 N N . PRO C 1 50 ? 24.754 73.241 45.919 1.00 6.39 50 PRO C N 1
ATOM 3088 C CA . PRO C 1 50 ? 25.513 72.272 45.130 1.00 6.87 50 PRO C CA 1
ATOM 3089 C C . PRO C 1 50 ? 24.646 71.051 44.870 1.00 6.62 50 PRO C C 1
ATOM 3090 O O . PRO C 1 50 ? 23.850 70.647 45.740 1.00 6.58 50 PRO C O 1
ATOM 3094 N N . PHE C 1 51 ? 24.758 70.481 43.674 1.00 6.10 51 PHE C N 1
ATOM 3095 C CA . PHE C 1 51 ? 23.904 69.349 43.315 1.00 5.57 51 PHE C CA 1
ATOM 3096 C C . PHE C 1 51 ? 24.572 68.417 42.318 1.00 5.89 51 PHE C C 1
ATOM 3097 O O . PHE C 1 51 ? 25.500 68.798 41.585 1.00 5.86 51 PHE C O 1
ATOM 3105 N N . THR C 1 52 ? 24.079 67.186 42.301 1.00 5.99 52 THR C N 1
ATOM 3106 C CA . THR C 1 52 ? 24.488 66.206 41.299 1.00 6.45 52 THR C CA 1
ATOM 3107 C C . THR C 1 52 ? 23.417 65.133 41.153 1.00 6.91 52 THR C C 1
ATOM 3108 O O . THR C 1 52 ? 23.086 64.436 42.121 1.00 7.67 52 THR C O 1
ATOM 3112 N N . ASN C 1 53 ? 22.872 65.031 39.944 1.00 6.52 53 ASN C N 1
ATOM 3113 C CA . ASN C 1 53 ? 21.819 64.058 39.622 1.00 6.74 53 ASN C CA 1
ATOM 3114 C C . ASN C 1 53 ? 22.295 63.080 38.561 1.00 7.16 53 ASN C C 1
ATOM 3115 O O . ASN C 1 53 ? 23.350 63.261 37.964 1.00 7.50 53 ASN C O 1
ATOM 3120 N N . LYS C 1 54 ? 21.509 62.040 38.338 1.00 7.22 54 LYS C N 1
ATOM 3121 C CA . LYS C 1 54 ? 21.812 61.075 37.284 1.00 7.36 54 LYS C CA 1
ATOM 3122 C C . LYS C 1 54 ? 21.329 61.584 35.935 1.00 7.24 54 LYS C C 1
ATOM 3123 O O . LYS C 1 54 ? 20.368 62.360 35.849 1.00 7.02 54 LYS C O 1
ATOM 3129 N N . LEU C 1 55 ? 22.012 61.144 34.883 1.00 7.23 55 LEU C N 1
ATOM 3130 C CA . LEU C 1 55 ? 21.708 61.576 33.541 1.00 7.44 55 LEU C CA 1
ATOM 3131 C C . LEU C 1 55 ? 21.491 60.354 32.651 1.00 7.97 55 LEU C C 1
ATOM 3132 O O . LEU C 1 55 ? 22.322 59.431 32.620 1.00 7.89 55 LEU C O 1
ATOM 3137 N N . TYR C 1 56 ? 20.348 60.361 31.967 1.00 7.86 56 TYR C N 1
ATOM 3138 C CA . TYR C 1 56 ? 19.953 59.306 31.046 1.00 8.16 56 TYR C CA 1
ATOM 3139 C C . TYR C 1 56 ? 19.753 59.865 29.639 1.00 8.48 56 TYR C C 1
ATOM 3140 O O . TYR C 1 56 ? 19.488 61.058 29.456 1.00 8.27 56 TYR C O 1
ATOM 3149 N N . THR C 1 57 ? 19.835 58.987 28.640 1.00 8.93 57 THR C N 1
ATOM 3150 C CA . THR C 1 57 ? 19.576 59.380 27.257 1.00 9.32 57 THR C CA 1
ATOM 3151 C C . THR C 1 57 ? 18.132 59.848 27.066 1.00 9.55 57 THR C C 1
ATOM 3152 O O . THR C 1 57 ? 17.243 59.540 27.870 1.00 9.49 57 THR C O 1
ATOM 3156 N N . GLY C 1 58 ? 17.906 60.587 25.989 1.00 10.06 58 GLY C N 1
ATOM 3157 C CA . GLY C 1 58 ? 16.578 61.113 25.688 1.00 10.86 58 GLY C CA 1
ATOM 3158 C C . GLY C 1 58 ? 15.547 60.016 25.471 1.00 11.41 58 GLY C C 1
ATOM 3159 O O . GLY C 1 58 ? 14.370 60.210 25.765 1.00 11.86 58 GLY C O 1
ATOM 3160 N N . ASP C 1 59 ? 15.991 58.870 24.954 1.00 11.74 59 ASP C N 1
ATOM 3161 C CA . ASP C 1 59 ? 15.105 57.717 24.780 1.00 12.22 59 ASP C CA 1
ATOM 3162 C C . ASP C 1 59 ? 14.976 56.850 26.035 1.00 12.24 59 ASP C C 1
ATOM 3163 O O . ASP C 1 59 ? 14.312 55.810 26.012 1.00 12.09 59 ASP C O 1
ATOM 3168 N N . LEU C 1 60 ? 15.628 57.289 27.117 1.00 11.51 60 LEU C N 1
ATOM 3169 C CA . LEU C 1 60 ? 15.580 56.654 28.443 1.00 11.27 60 LEU C CA 1
ATOM 3170 C C . LEU C 1 60 ? 16.170 55.248 28.501 1.00 11.14 60 LEU C C 1
ATOM 3171 O O . LEU C 1 60 ? 16.082 54.578 29.530 1.00 11.17 60 LEU C O 1
ATOM 3176 N N . LYS C 1 61 ? 16.826 54.830 27.418 1.00 11.10 61 LYS C N 1
ATOM 3177 C CA . LYS C 1 61 ? 17.368 53.468 27.337 1.00 11.57 61 LYS C CA 1
ATOM 3178 C C . LYS C 1 61 ? 18.698 53.267 28.061 1.00 11.30 61 LYS C C 1
ATOM 3179 O O . LYS C 1 61 ? 19.027 52.144 28.448 1.00 12.15 61 LYS C O 1
ATOM 3185 N N . LYS C 1 62 ? 19.471 54.340 28.231 1.00 10.89 62 LYS C N 1
ATOM 3186 C CA . LYS C 1 62 ? 20.808 54.199 28.800 1.00 10.54 62 LYS C CA 1
ATOM 3187 C C . LYS C 1 62 ? 21.137 55.268 29.821 1.00 9.90 62 LYS C C 1
ATOM 3188 O O . LYS C 1 62 ? 20.781 56.435 29.645 1.00 10.64 62 LYS C O 1
ATOM 3194 N N . ARG C 1 63 ? 21.835 54.848 30.870 1.00 9.37 63 ARG C N 1
ATOM 3195 C CA . ARG C 1 63 ? 22.493 55.758 31.795 1.00 8.60 63 ARG C CA 1
ATOM 3196 C C . ARG C 1 63 ? 23.763 56.279 31.132 1.00 8.72 63 ARG C C 1
ATOM 3197 O O . ARG C 1 63 ? 24.612 55.481 30.718 1.00 8.70 63 ARG C O 1
ATOM 3205 N N . VAL C 1 64 ? 23.901 57.601 31.027 1.00 8.34 64 VAL C N 1
ATOM 3206 C CA . VAL C 1 64 ? 25.107 58.201 30.438 1.00 8.26 64 VAL C CA 1
ATOM 3207 C C . VAL C 1 64 ? 26.079 58.752 31.486 1.00 7.37 64 VAL C C 1
ATOM 3208 O O . VAL C 1 64 ? 27.293 58.696 31.312 1.00 7.64 64 VAL C O 1
ATOM 3212 N N . GLY C 1 65 ? 25.548 59.290 32.579 1.00 7.24 65 GLY C N 1
ATOM 3213 C CA . GLY C 1 65 ? 26.422 59.939 33.547 1.00 7.28 65 GLY C CA 1
ATOM 3214 C C . GLY C 1 65 ? 25.664 60.701 34.598 1.00 7.27 65 GLY C C 1
ATOM 3215 O O . GLY C 1 65 ? 24.724 60.181 35.207 1.00 7.08 65 GLY C O 1
ATOM 3216 N N . ILE C 1 66 ? 26.091 61.941 34.813 1.00 6.73 66 ILE C N 1
ATOM 3217 C CA . ILE C 1 66 ? 25.573 62.757 35.893 1.00 6.77 66 ILE C CA 1
ATOM 3218 C C . ILE C 1 66 ? 25.545 64.211 35.473 1.00 6.21 66 ILE C C 1
ATOM 3219 O O . ILE C 1 66 ? 26.218 64.601 34.509 1.00 6.54 66 ILE C O 1
ATOM 3224 N N . THR C 1 67 ? 24.763 65.004 36.196 1.00 6.01 67 THR C N 1
ATOM 3225 C CA . THR C 1 67 ? 24.971 66.453 36.207 1.00 6.19 67 THR C CA 1
ATOM 3226 C C . THR C 1 67 ? 25.764 66.773 37.461 1.00 6.37 67 THR C C 1
ATOM 3227 O O . THR C 1 67 ? 25.763 65.999 38.418 1.00 6.51 67 THR C O 1
ATOM 3231 N N . ALA C 1 68 ? 26.453 67.908 37.451 1.00 5.87 68 ALA C N 1
ATOM 3232 C CA . ALA C 1 68 ? 27.274 68.311 38.594 1.00 5.69 68 ALA C CA 1
ATOM 3233 C C . ALA C 1 68 ? 27.523 69.811 38.551 1.00 5.45 68 ALA C C 1
ATOM 3234 O O . ALA C 1 68 ? 28.018 70.338 37.552 1.00 5.19 68 ALA C O 1
ATOM 3236 N N . GLY C 1 69 ? 27.221 70.499 39.647 1.00 5.17 69 GLY C N 1
ATOM 3237 C CA . GLY C 1 69 ? 27.528 71.924 39.728 1.00 5.52 69 GLY C CA 1
ATOM 3238 C C . GLY C 1 69 ? 26.813 72.634 40.850 1.00 6.26 69 GLY C C 1
ATOM 3239 O O . GLY C 1 69 ? 26.555 72.044 41.897 1.00 6.17 69 GLY C O 1
ATOM 3240 N N . LEU C 1 70 ? 26.496 73.905 40.612 1.00 5.82 70 LEU C N 1
ATOM 3241 C CA . LEU C 1 70 ? 26.026 74.788 41.679 1.00 6.50 70 LEU C CA 1
ATOM 3242 C C . LEU C 1 70 ? 24.843 75.626 41.229 1.00 6.45 70 LEU C C 1
ATOM 3243 O O . LEU C 1 70 ? 24.890 76.263 40.175 1.00 6.86 70 LEU C O 1
ATOM 3248 N N . CYS C 1 71 ? 23.777 75.597 42.024 1.00 6.70 71 CYS C N 1
ATOM 3249 C CA . CYS C 1 71 ? 22.672 76.538 41.865 1.00 6.68 71 CYS C CA 1
ATOM 3250 C C . CYS C 1 71 ? 22.803 77.639 42.905 1.00 6.59 71 CYS C C 1
ATOM 3251 O O . CYS C 1 71 ? 22.863 77.368 44.113 1.00 7.80 71 CYS C O 1
ATOM 3254 N N . VAL C 1 72 ? 22.857 78.879 42.438 1.00 5.82 72 VAL C N 1
ATOM 3255 C CA . VAL C 1 72 ? 22.908 80.045 43.315 1.00 5.79 72 VAL C CA 1
ATOM 3256 C C . VAL C 1 72 ? 21.497 80.632 43.398 1.00 5.79 72 VAL C C 1
ATOM 3257 O O . VAL C 1 72 ? 20.931 81.022 42.379 1.00 5.68 72 VAL C O 1
ATOM 3261 N N . VAL C 1 73 ? 20.897 80.673 44.586 1.00 6.08 73 VAL C N 1
ATOM 3262 C CA . VAL C 1 73 ? 19.559 81.265 44.678 1.00 6.81 73 VAL C CA 1
ATOM 3263 C C . VAL C 1 73 ? 19.633 82.768 44.436 1.00 6.26 73 VAL C C 1
ATOM 3264 O O . VAL C 1 73 ? 20.471 83.452 45.015 1.00 6.51 73 VAL C O 1
ATOM 3268 N N . ILE C 1 74 ? 18.764 83.263 43.568 1.00 6.22 74 ILE C N 1
ATOM 3269 C CA . ILE C 1 74 ? 18.692 84.686 43.265 1.00 6.38 74 ILE C CA 1
ATOM 3270 C C . ILE C 1 74 ? 17.519 85.334 43.991 1.00 7.06 74 ILE C C 1
ATOM 3271 O O . ILE C 1 74 ? 17.683 86.381 44.594 1.00 7.63 74 ILE C O 1
ATOM 3276 N N . GLU C 1 75 ? 16.355 84.701 43.947 1.00 7.19 75 GLU C N 1
ATOM 3277 C CA . GLU C 1 75 ? 15.165 85.239 44.615 1.00 7.68 75 GLU C CA 1
ATOM 3278 C C . GLU C 1 75 ? 14.076 84.186 44.702 1.00 7.46 75 GLU C C 1
ATOM 3279 O O . GLU C 1 75 ? 14.009 83.266 43.890 1.00 7.25 75 GLU C O 1
ATOM 3285 N N . HIS C 1 76 ? 13.225 84.322 45.716 1.00 7.88 76 HIS C N 1
ATOM 3286 C CA . HIS C 1 76 ? 11.952 83.623 45.742 1.00 9.00 76 HIS C CA 1
ATOM 3287 C C . HIS C 1 76 ? 10.951 84.445 44.939 1.00 9.49 76 HIS C C 1
ATOM 3288 O O . HIS C 1 76 ? 10.960 85.671 45.011 1.00 10.65 76 HIS C O 1
ATOM 3295 N N . VAL C 1 77 ? 10.120 83.761 44.158 1.00 9.82 77 VAL C N 1
ATOM 3296 C CA . VAL C 1 77 ? 9.118 84.401 43.306 1.00 10.74 77 VAL C CA 1
ATOM 3297 C C . VAL C 1 77 ? 7.725 83.938 43.761 1.00 10.92 77 VAL C C 1
ATOM 3298 O O . VAL C 1 77 ? 7.185 82.962 43.231 1.00 10.55 77 VAL C O 1
ATOM 3302 N N . PRO C 1 78 ? 7.152 84.624 44.766 1.00 11.30 78 PRO C N 1
ATOM 3303 C CA . PRO C 1 78 ? 5.878 84.138 45.331 1.00 12.04 78 PRO C CA 1
ATOM 3304 C C . PRO C 1 78 ? 4.712 84.100 44.345 1.00 13.01 78 PRO C C 1
ATOM 3305 O O . PRO C 1 78 ? 3.888 83.197 44.431 1.00 13.45 78 PRO C O 1
ATOM 3309 N N . GLU C 1 79 ? 4.657 85.040 43.408 1.00 13.47 79 GLU C N 1
ATOM 3310 C CA . GLU C 1 79 ? 3.551 85.059 42.436 1.00 14.89 79 GLU C CA 1
ATOM 3311 C C . GLU C 1 79 ? 3.619 83.905 41.438 1.00 14.51 79 GLU C C 1
ATOM 3312 O O . GLU C 1 79 ? 2.640 83.608 40.760 1.00 13.85 79 GLU C O 1
ATOM 3318 N N . LYS C 1 80 ? 4.780 83.264 41.350 1.00 14.08 80 LYS C N 1
ATOM 3319 C CA . LYS C 1 80 ? 4.976 82.108 40.477 1.00 14.42 80 LYS C CA 1
ATOM 3320 C C . LYS C 1 80 ? 5.096 80.813 41.262 1.00 13.95 80 LYS C C 1
ATOM 3321 O O . LYS C 1 80 ? 5.278 79.741 40.668 1.00 14.30 80 LYS C O 1
ATOM 3327 N N . LYS C 1 81 ? 5.013 80.922 42.589 1.00 14.17 81 LYS C N 1
ATOM 3328 C CA . LYS C 1 81 ? 5.199 79.800 43.511 1.00 14.80 81 LYS C CA 1
ATOM 3329 C C . LYS C 1 81 ? 6.465 79.008 43.188 1.00 13.84 81 LYS C C 1
ATOM 3330 O O . LYS C 1 81 ? 6.433 77.790 42.995 1.00 15.14 81 LYS C O 1
ATOM 3336 N N . GLY C 1 82 ? 7.587 79.719 43.128 1.00 12.48 82 GLY C N 1
ATOM 3337 C CA . GLY C 1 82 ? 8.861 79.070 42.837 1.00 10.82 82 GLY C CA 1
ATOM 3338 C C . GLY C 1 82 ? 10.058 79.962 43.079 1.00 9.83 82 GLY C C 1
ATOM 3339 O O . GLY C 1 82 ? 9.937 81.043 43.662 1.00 9.68 82 GLY C O 1
ATOM 3340 N N . GLU C 1 83 ? 11.218 79.486 42.620 1.00 9.12 83 GLU C N 1
ATOM 3341 C CA . GLU C 1 83 ? 12.505 80.153 42.854 1.00 8.63 83 GLU C CA 1
ATOM 3342 C C . GLU C 1 83 ? 13.199 80.427 41.539 1.00 7.78 83 GLU C C 1
ATOM 3343 O O . GLU C 1 83 ? 13.063 79.652 40.588 1.00 7.66 83 GLU C O 1
ATOM 3349 N N . ARG C 1 84 ? 13.955 81.523 41.500 1.00 7.15 84 ARG C N 1
ATOM 3350 C CA . ARG C 1 84 ? 14.948 81.730 40.442 1.00 7.14 84 ARG C CA 1
ATOM 3351 C C . ARG C 1 84 ? 16.317 81.386 40.995 1.00 6.65 84 ARG C C 1
ATOM 3352 O O . ARG C 1 84 ? 16.745 81.960 42.008 1.00 6.40 84 ARG C O 1
ATOM 3360 N N . PHE C 1 85 ? 16.985 80.447 40.317 1.00 6.15 85 PHE C N 1
ATOM 3361 C CA . PHE C 1 85 ? 18.392 80.134 40.545 1.00 6.20 85 PHE C CA 1
ATOM 3362 C C . PHE C 1 85 ? 19.203 80.619 39.348 1.00 5.83 85 PHE C C 1
ATOM 3363 O O . PHE C 1 85 ? 18.691 80.692 38.216 1.00 6.33 85 PHE C O 1
ATOM 3371 N N . GLU C 1 86 ? 20.477 80.894 39.602 1.00 5.38 86 GLU C N 1
ATOM 3372 C CA . GLU C 1 86 ? 21.489 81.060 38.561 1.00 5.13 86 GLU C CA 1
ATOM 3373 C C . GLU C 1 86 ? 22.407 79.847 38.648 1.00 5.27 86 GLU C C 1
ATOM 3374 O O . GLU C 1 86 ? 23.020 79.585 39.691 1.00 5.34 86 GLU C O 1
ATOM 3380 N N . ALA C 1 87 ? 22.473 79.079 37.563 1.00 5.20 87 ALA C N 1
ATOM 3381 C CA . ALA C 1 87 ? 23.116 77.767 37.589 1.00 5.39 87 ALA C CA 1
ATOM 3382 C C . ALA C 1 87 ? 24.377 77.709 36.736 1.00 5.84 87 ALA C C 1
ATOM 3383 O O . ALA C 1 87 ? 24.401 78.227 35.626 1.00 6.94 87 ALA C O 1
ATOM 3385 N N . THR C 1 88 ? 25.398 77.040 37.269 1.00 6.19 88 THR C N 1
ATOM 3386 C CA . THR C 1 88 ? 26.664 76.819 36.592 1.00 7.70 88 THR C CA 1
ATOM 3387 C C . THR C 1 88 ? 26.958 75.331 36.780 1.00 6.65 88 THR C C 1
ATOM 3388 O O . THR C 1 88 ? 27.210 74.881 37.894 1.00 7.39 88 THR C O 1
ATOM 3392 N N . TYR C 1 89 ? 26.900 74.552 35.706 1.00 6.15 89 TYR C N 1
ATOM 3393 C CA . TYR C 1 89 ? 27.079 73.104 35.849 1.00 6.19 89 TYR C CA 1
ATOM 3394 C C . TYR C 1 89 ? 27.420 72.391 34.571 1.00 6.08 89 TYR C C 1
ATOM 3395 O O . TYR C 1 89 ? 27.353 72.976 33.483 1.00 6.49 89 TYR C O 1
ATOM 3404 N N . SER C 1 90 ? 27.783 71.118 34.727 1.00 5.43 90 SER C N 1
ATOM 3405 C CA . SER C 1 90 ? 28.130 70.261 33.604 1.00 5.30 90 SER C CA 1
ATOM 3406 C C . SER C 1 90 ? 27.294 68.997 33.546 1.00 5.66 90 SER C C 1
ATOM 3407 O O . SER C 1 90 ? 26.735 68.545 34.544 1.00 5.55 90 SER C O 1
ATOM 3410 N N . PHE C 1 91 ? 27.224 68.458 32.329 1.00 5.62 91 PHE C N 1
ATOM 3411 C CA . PHE C 1 91 ? 26.544 67.222 31.984 1.00 5.48 91 PHE C CA 1
ATOM 3412 C C . PHE C 1 91 ? 27.601 66.243 31.489 1.00 5.53 91 PHE C C 1
ATOM 3413 O O . PHE C 1 91 ? 28.291 66.524 30.491 1.00 5.86 91 PHE C O 1
ATOM 3421 N N . TYR C 1 92 ? 27.716 65.099 32.163 1.00 5.99 92 TYR C N 1
ATOM 3422 C CA . TYR C 1 92 ? 28.760 64.111 31.879 1.00 6.06 92 TYR C CA 1
ATOM 3423 C C . TYR C 1 92 ? 28.218 62.897 31.141 1.00 6.57 92 TYR C C 1
ATOM 3424 O O . TYR C 1 92 ? 27.202 62.326 31.532 1.00 7.05 92 TYR C O 1
ATOM 3433 N N . PHE C 1 93 ? 28.931 62.522 30.078 1.00 6.56 93 PHE C N 1
ATOM 3434 C CA . PHE C 1 93 ? 28.511 61.461 29.158 1.00 7.56 93 PHE C CA 1
ATOM 3435 C C . PHE C 1 93 ? 29.572 60.364 29.098 1.00 7.98 93 PHE C C 1
ATOM 3436 O O . PHE C 1 93 ? 29.999 59.960 28.010 1.00 9.36 93 PHE C O 1
ATOM 3444 N N . GLY C 1 94 ? 30.012 59.881 30.255 1.00 8.22 94 GLY C N 1
ATOM 3445 C CA . GLY C 1 94 ? 30.947 58.756 30.296 1.00 9.44 94 GLY C CA 1
ATOM 3446 C C . GLY C 1 94 ? 32.193 59.019 29.471 1.00 9.21 94 GLY C C 1
ATOM 3447 O O . GLY C 1 94 ? 32.801 60.089 29.586 1.00 10.61 94 GLY C O 1
ATOM 3448 N N A ASP C 1 95 ? 32.546 58.057 28.621 0.50 9.85 95 ASP C N 1
ATOM 3449 N N B ASP C 1 95 ? 32.567 58.051 28.631 0.50 9.71 95 ASP C N 1
ATOM 3450 C CA A ASP C 1 95 ? 33.758 58.128 27.815 0.50 9.97 95 ASP C CA 1
ATOM 3451 C CA B ASP C 1 95 ? 33.781 58.146 27.817 0.50 9.70 95 ASP C CA 1
ATOM 3452 C C A ASP C 1 95 ? 33.719 59.216 26.742 0.50 9.62 95 ASP C C 1
ATOM 3453 C C B ASP C 1 95 ? 33.735 59.281 26.796 0.50 9.49 95 ASP C C 1
ATOM 3454 O O A ASP C 1 95 ? 34.750 59.566 26.181 0.50 9.76 95 ASP C O 1
ATOM 3455 O O B ASP C 1 95 ? 34.777 59.722 26.319 0.50 9.80 95 ASP C O 1
ATOM 3464 N N . TYR C 1 96 ? 32.533 59.748 26.458 1.00 9.06 96 TYR C N 1
ATOM 3465 C CA . TYR C 1 96 ? 32.383 60.724 25.371 1.00 8.91 96 TYR C CA 1
ATOM 3466 C C . TYR C 1 96 ? 32.840 62.143 25.698 1.00 8.72 96 TYR C C 1
ATOM 3467 O O . TYR C 1 96 ? 33.212 62.895 24.793 1.00 9.99 96 TYR C O 1
ATOM 3476 N N . GLY C 1 97 ? 32.793 62.516 26.973 1.00 8.69 97 GLY C N 1
ATOM 3477 C CA . GLY C 1 97 ? 33.112 63.886 27.352 1.00 7.58 97 GLY C CA 1
ATOM 3478 C C . GLY C 1 97 ? 32.006 64.551 28.145 1.00 6.55 97 GLY C C 1
ATOM 3479 O O . GLY C 1 97 ? 31.216 63.887 28.820 1.00 7.37 97 GLY C O 1
ATOM 3480 N N . HIS C 1 98 ? 31.970 65.879 28.083 1.00 6.58 98 HIS C N 1
ATOM 3481 C CA . HIS C 1 98 ? 30.971 66.627 28.850 1.00 6.11 98 HIS C CA 1
ATOM 3482 C C . HIS C 1 98 ? 30.556 67.908 28.144 1.00 6.27 98 HIS C C 1
ATOM 3483 O O . HIS C 1 98 ? 31.259 68.404 27.263 1.00 5.68 98 HIS C O 1
ATOM 3490 N N . LEU C 1 99 ? 29.409 68.432 28.564 1.00 6.01 99 LEU C N 1
ATOM 3491 C CA . LEU C 1 99 ? 28.931 69.753 28.155 1.00 5.39 99 LEU C CA 1
ATOM 3492 C C . LEU C 1 99 ? 28.816 70.635 29.387 1.00 5.49 99 LEU C C 1
ATOM 3493 O O . LEU C 1 99 ? 28.458 70.152 30.449 1.00 6.21 99 LEU C O 1
ATOM 3498 N N . SER C 1 100 ? 29.094 71.927 29.250 1.00 4.85 100 SER C N 1
ATOM 3499 C CA . SER C 1 100 ? 28.966 72.866 30.370 1.00 4.83 100 SER C CA 1
ATOM 3500 C C . SER C 1 100 ? 27.977 73.962 30.007 1.00 5.56 100 SER C C 1
ATOM 3501 O O . SER C 1 100 ? 27.867 74.346 28.833 1.00 5.68 100 SER C O 1
ATOM 3504 N N . VAL C 1 101 ? 27.245 74.436 31.017 1.00 5.55 101 VAL C N 1
ATOM 3505 C CA . VAL C 1 101 ? 26.201 75.438 30.812 1.00 5.60 101 VAL C CA 1
ATOM 3506 C C . VAL C 1 101 ? 26.210 76.528 31.878 1.00 5.73 101 VAL C C 1
ATOM 3507 O O . VAL C 1 101 ? 26.793 76.368 32.965 1.00 6.24 101 VAL C O 1
ATOM 3511 N N . GLN C 1 102 ? 25.549 77.635 31.559 1.00 5.39 102 GLN C N 1
ATOM 3512 C CA A GLN C 1 102 ? 25.386 78.747 32.493 0.50 5.47 102 GLN C CA 1
ATOM 3513 C CA B GLN C 1 102 ? 25.413 78.758 32.483 0.50 5.48 102 GLN C CA 1
ATOM 3514 C C . GLN C 1 102 ? 24.093 79.462 32.188 1.00 5.59 102 GLN C C 1
ATOM 3515 O O . GLN C 1 102 ? 23.776 79.718 31.029 1.00 5.40 102 GLN C O 1
ATOM 3526 N N . GLY C 1 103 ? 23.324 79.761 33.223 1.00 5.65 103 GLY C N 1
ATOM 3527 C CA . GLY C 1 103 ? 22.093 80.515 33.010 1.00 6.03 103 GLY C CA 1
ATOM 3528 C C . GLY C 1 103 ? 20.993 80.249 34.007 1.00 5.94 103 GLY C C 1
ATOM 3529 O O . GLY C 1 103 ? 21.234 79.771 35.116 1.00 6.09 103 GLY C O 1
ATOM 3530 N N . PRO C 1 104 ? 19.762 80.586 33.615 1.00 6.28 104 PRO C N 1
ATOM 3531 C CA . PRO C 1 104 ? 18.630 80.563 34.521 1.00 7.08 104 PRO C CA 1
ATOM 3532 C C . PRO C 1 104 ? 18.025 79.184 34.732 1.00 7.44 104 PRO C C 1
ATOM 3533 O O . PRO C 1 104 ? 17.752 78.459 33.766 1.00 7.61 104 PRO C O 1
ATOM 3537 N N A TYR C 1 105 ? 17.892 78.802 36.003 0.50 7.99 105 TYR C N 1
ATOM 3538 N N B TYR C 1 105 ? 17.751 78.880 35.997 0.50 7.32 105 TYR C N 1
ATOM 3539 C CA A TYR C 1 105 ? 17.089 77.651 36.391 0.50 8.89 105 TYR C CA 1
ATOM 3540 C CA B TYR C 1 105 ? 17.122 77.641 36.418 0.50 7.88 105 TYR C CA 1
ATOM 3541 C C A TYR C 1 105 ? 15.937 78.202 37.207 0.50 8.51 105 TYR C C 1
ATOM 3542 C C B TYR C 1 105 ? 15.930 78.097 37.255 0.50 7.90 105 TYR C C 1
ATOM 3543 O O A TYR C 1 105 ? 16.128 78.751 38.291 0.50 7.84 105 TYR C O 1
ATOM 3544 O O B TYR C 1 105 ? 16.093 78.497 38.408 0.50 7.54 105 TYR C O 1
ATOM 3561 N N . LEU C 1 106 ? 14.743 78.069 36.650 1.00 8.52 106 LEU C N 1
ATOM 3562 C CA . LEU C 1 106 ? 13.528 78.603 37.268 1.00 9.67 106 LEU C CA 1
ATOM 3563 C C . LEU C 1 106 ? 12.653 77.419 37.617 1.00 10.62 106 LEU C C 1
ATOM 3564 O O . LEU C 1 106 ? 12.237 76.681 36.728 1.00 10.70 106 LEU C O 1
ATOM 3569 N N . THR C 1 107 ? 12.354 77.238 38.901 1.00 11.25 107 THR C N 1
ATOM 3570 C CA . THR C 1 107 ? 11.644 76.032 39.327 1.00 12.17 107 THR C CA 1
ATOM 3571 C C . THR C 1 107 ? 10.236 75.999 38.762 1.00 13.02 107 THR C C 1
ATOM 3572 O O . THR C 1 107 ? 9.631 74.922 38.688 1.00 14.33 107 THR C O 1
ATOM 3576 N N . TYR C 1 108 ? 9.753 77.166 38.330 1.00 12.87 108 TYR C N 1
ATOM 3577 C CA . TYR C 1 108 ? 8.345 77.369 37.971 1.00 13.45 108 TYR C CA 1
ATOM 3578 C C . TYR C 1 108 ? 8.044 77.374 36.469 1.00 13.75 108 TYR C C 1
ATOM 3579 O O . TYR C 1 108 ? 6.875 77.373 36.071 1.00 14.99 108 TYR C O 1
ATOM 3588 N N . GLU C 1 109 ? 9.078 77.383 35.628 1.00 13.04 109 GLU C N 1
ATOM 3589 C CA . GLU C 1 109 ? 8.864 77.410 34.180 1.00 13.22 109 GLU C CA 1
ATOM 3590 C C . GLU C 1 109 ? 10.114 76.990 33.408 1.00 12.13 109 GLU C C 1
ATOM 3591 O O . GLU C 1 109 ? 11.228 77.008 33.944 1.00 11.78 109 GLU C O 1
ATOM 3597 N N . ASP C 1 110 ? 9.920 76.624 32.147 1.00 11.27 110 ASP C N 1
ATOM 3598 C CA . ASP C 1 110 ? 11.015 76.269 31.253 1.00 10.96 110 ASP C CA 1
ATOM 3599 C C . ASP C 1 110 ? 11.949 77.454 31.043 1.00 10.33 110 ASP C C 1
ATOM 3600 O O . ASP C 1 110 ? 11.524 78.612 31.107 1.00 11.04 110 ASP C O 1
ATOM 3605 N N . SER C 1 111 ? 13.224 77.164 30.790 1.00 9.32 111 SER C N 1
ATOM 3606 C CA . SER C 1 111 ? 14.179 78.220 30.493 1.00 8.62 111 SER C CA 1
ATOM 3607 C C . SER C 1 111 ? 15.195 77.746 29.461 1.00 8.36 111 SER C C 1
ATOM 3608 O O . SER C 1 111 ? 15.253 76.555 29.132 1.00 8.78 111 SER C O 1
ATOM 3611 N N . PHE C 1 112 ? 15.983 78.692 28.961 1.00 7.96 112 PHE C N 1
ATOM 3612 C CA . PHE C 1 112 ? 17.121 78.378 28.100 1.00 8.14 112 PHE C CA 1
ATOM 3613 C C . PHE C 1 112 ? 18.412 78.799 28.788 1.00 7.42 112 PHE C C 1
ATOM 3614 O O . PHE C 1 112 ? 18.524 79.923 29.288 1.00 8.05 112 PHE C O 1
ATOM 3622 N N . LEU C 1 113 ? 19.382 77.894 28.802 1.00 6.84 113 LEU C N 1
ATOM 3623 C CA . LEU C 1 113 ? 20.709 78.192 29.342 1.00 7.01 113 LEU C CA 1
ATOM 3624 C C . LEU C 1 113 ? 21.710 78.246 28.198 1.00 7.06 113 LEU C C 1
ATOM 3625 O O . LEU C 1 113 ? 21.471 77.689 27.125 1.00 7.16 113 LEU C O 1
ATOM 3630 N N . ALA C 1 114 ? 22.812 78.949 28.417 1.00 6.30 114 ALA C N 1
ATOM 3631 C CA . ALA C 1 114 ? 23.905 79.022 27.451 1.00 6.09 114 ALA C CA 1
ATOM 3632 C C . ALA C 1 114 ? 24.770 77.777 27.540 1.00 6.54 114 ALA C C 1
ATOM 3633 O O . ALA C 1 114 ? 25.099 77.333 28.640 1.00 6.97 114 ALA C O 1
ATOM 3635 N N . ILE C 1 115 ? 25.171 77.241 26.387 1.00 6.71 115 ILE C N 1
ATOM 3636 C CA . ILE C 1 115 ? 26.178 76.197 26.335 1.00 6.66 115 ILE C CA 1
ATOM 3637 C C . ILE C 1 115 ? 27.532 76.897 26.281 1.00 7.00 115 ILE C C 1
ATOM 3638 O O . ILE C 1 115 ? 27.885 77.556 25.301 1.00 7.49 115 ILE C O 1
ATOM 3643 N N . THR C 1 116 ? 28.288 76.770 27.364 1.00 6.41 116 THR C N 1
ATOM 3644 C CA . THR C 1 116 ? 29.527 77.534 27.505 1.00 6.69 116 THR C CA 1
ATOM 3645 C C . THR C 1 116 ? 30.716 76.852 26.853 1.00 6.94 116 THR C C 1
ATOM 3646 O O . THR C 1 116 ? 31.732 77.489 26.584 1.00 7.18 116 THR C O 1
ATOM 3650 N N . GLY C 1 117 ? 30.573 75.554 26.588 1.00 6.21 117 GLY C N 1
ATOM 3651 C CA . GLY C 1 117 ? 31.622 74.771 25.951 1.00 6.17 117 GLY C CA 1
ATOM 3652 C C . GLY C 1 117 ? 31.463 73.300 26.267 1.00 5.87 117 GLY C C 1
ATOM 3653 O O . GLY C 1 117 ? 30.514 72.891 26.933 1.00 6.28 117 GLY C O 1
ATOM 3654 N N . GLY C 1 118 ? 32.399 72.507 25.769 1.00 5.93 118 GLY C N 1
ATOM 3655 C CA . GLY C 1 118 ? 32.413 71.079 26.033 1.00 6.05 118 GLY C CA 1
ATOM 3656 C C . GLY C 1 118 ? 33.811 70.495 25.952 1.00 6.04 118 GLY C C 1
ATOM 3657 O O . GLY C 1 118 ? 34.796 71.207 25.703 1.00 6.54 118 GLY C O 1
ATOM 3658 N N . ALA C 1 119 ? 33.898 69.189 26.165 1.00 6.49 119 ALA C N 1
ATOM 3659 C CA . ALA C 1 119 ? 35.154 68.471 25.965 1.00 6.57 119 ALA C CA 1
ATOM 3660 C C . ALA C 1 119 ? 34.856 67.095 25.404 1.00 6.93 119 ALA C C 1
ATOM 3661 O O . ALA C 1 119 ? 33.695 66.659 25.399 1.00 7.20 119 ALA C O 1
ATOM 3663 N N . GLY C 1 120 ? 35.897 66.407 24.932 1.00 7.16 120 GLY C N 1
ATOM 3664 C CA . GLY C 1 120 ? 35.718 65.108 24.284 1.00 7.83 120 GLY C CA 1
ATOM 3665 C C . GLY C 1 120 ? 35.023 65.323 22.955 1.00 8.19 120 GLY C C 1
ATOM 3666 O O . GLY C 1 120 ? 35.382 66.235 22.209 1.00 8.66 120 GLY C O 1
ATOM 3667 N N . ILE C 1 121 ? 34.011 64.509 22.668 1.00 8.28 121 ILE C N 1
ATOM 3668 C CA . ILE C 1 121 ? 33.270 64.685 21.412 1.00 8.52 121 ILE C CA 1
ATOM 3669 C C . ILE C 1 121 ? 32.514 66.010 21.392 1.00 8.79 121 ILE C C 1
ATOM 3670 O O . ILE C 1 121 ? 32.064 66.454 20.340 1.00 9.50 121 ILE C O 1
ATOM 3675 N N . PHE C 1 122 ? 32.372 66.631 22.562 1.00 8.13 122 PHE C N 1
ATOM 3676 C CA . PHE C 1 122 ? 31.657 67.895 22.669 1.00 7.76 122 PHE C CA 1
ATOM 3677 C C . PHE C 1 122 ? 32.579 69.101 22.611 1.00 8.00 122 PHE C C 1
ATOM 3678 O O . PHE C 1 122 ? 32.132 70.234 22.827 1.00 7.76 122 PHE C O 1
ATOM 3686 N N . GLU C 1 123 ? 33.865 68.874 22.336 1.00 8.15 123 GLU C N 1
ATOM 3687 C CA . GLU C 1 123 ? 34.789 69.972 22.130 1.00 8.80 123 GLU C CA 1
ATOM 3688 C C . GLU C 1 123 ? 34.231 70.897 21.046 1.00 9.21 123 GLU C C 1
ATOM 3689 O O . GLU C 1 123 ? 33.784 70.449 19.980 1.00 10.18 123 GLU C O 1
ATOM 3695 N N . GLY C 1 124 ? 34.258 72.187 21.341 1.00 9.34 124 GLY C N 1
ATOM 3696 C CA . GLY C 1 124 ? 33.777 73.198 20.417 1.00 9.44 124 GLY C CA 1
ATOM 3697 C C . GLY C 1 124 ? 32.284 73.465 20.483 1.00 9.32 124 GLY C C 1
ATOM 3698 O O . GLY C 1 124 ? 31.790 74.309 19.745 1.00 9.52 124 GLY C O 1
ATOM 3699 N N . ALA C 1 125 ? 31.565 72.766 21.360 1.00 8.82 125 ALA C N 1
ATOM 3700 C CA . ALA C 1 125 ? 30.117 72.952 21.473 1.00 8.55 125 ALA C CA 1
ATOM 3701 C C . ALA C 1 125 ? 29.737 74.382 21.810 1.00 8.51 125 ALA C C 1
ATOM 3702 O O . ALA C 1 125 ? 30.345 75.010 22.662 1.00 8.73 125 ALA C O 1
ATOM 3704 N N . TYR C 1 126 ? 28.703 74.883 21.145 1.00 8.18 126 TYR C N 1
ATOM 3705 C CA . TYR C 1 126 ? 28.083 76.135 21.551 1.00 8.29 126 TYR C CA 1
ATOM 3706 C C . TYR C 1 126 ? 26.614 76.117 21.182 1.00 8.22 126 TYR C C 1
ATOM 3707 O O . TYR C 1 126 ? 26.151 75.187 20.531 1.00 8.26 126 TYR C O 1
ATOM 3716 N N . GLY C 1 127 ? 25.896 77.152 21.595 1.00 7.88 127 GLY C N 1
ATOM 3717 C CA . GLY C 1 127 ? 24.464 77.215 21.391 1.00 7.52 127 GLY C CA 1
ATOM 3718 C C . GLY C 1 127 ? 23.729 77.381 22.698 1.00 7.82 127 GLY C C 1
ATOM 3719 O O . GLY C 1 127 ? 24.302 77.844 23.689 1.00 7.60 127 GLY C O 1
ATOM 3720 N N . GLN C 1 128 ? 22.450 77.024 22.687 1.00 7.73 128 GLN C N 1
ATOM 3721 C CA . GLN C 1 128 ? 21.613 77.070 23.878 1.00 7.97 128 GLN C CA 1
ATOM 3722 C C . GLN C 1 128 ? 20.943 75.722 24.135 1.00 7.90 128 GLN C C 1
ATOM 3723 O O . GLN C 1 128 ? 20.866 74.867 23.237 1.00 7.95 128 GLN C O 1
ATOM 3729 N N . VAL C 1 129 ? 20.486 75.531 25.372 1.00 7.33 129 VAL C N 1
ATOM 3730 C CA . VAL C 1 129 ? 19.815 74.304 25.779 1.00 8.23 129 VAL C CA 1
ATOM 3731 C C . VAL C 1 129 ? 18.499 74.666 26.449 1.00 8.28 129 VAL C C 1
ATOM 3732 O O . VAL C 1 129 ? 18.441 75.569 27.283 1.00 8.46 129 VAL C O 1
ATOM 3736 N N . LYS C 1 130 ? 17.429 73.980 26.057 1.00 8.72 130 LYS C N 1
ATOM 3737 C CA . LYS C 1 130 ? 16.135 74.162 26.695 1.00 9.44 130 LYS C CA 1
ATOM 3738 C C . LYS C 1 130 ? 16.008 73.239 27.897 1.00 9.29 130 LYS C C 1
ATOM 3739 O O . LYS C 1 130 ? 16.203 72.028 27.781 1.00 10.57 130 LYS C O 1
ATOM 3745 N N . LEU C 1 131 ? 15.710 73.829 29.052 1.00 8.86 131 LEU C N 1
ATOM 3746 C CA A LEU C 1 131 ? 15.424 73.074 30.257 0.50 9.47 131 LEU C CA 1
ATOM 3747 C CA B LEU C 1 131 ? 15.424 73.094 30.279 0.50 9.09 131 LEU C CA 1
ATOM 3748 C C . LEU C 1 131 ? 13.913 73.057 30.495 1.00 9.63 131 LEU C C 1
ATOM 3749 O O . LEU C 1 131 ? 13.284 74.103 30.614 1.00 9.19 131 LEU C O 1
ATOM 3758 N N . GLN C 1 132 ? 13.346 71.852 30.554 1.00 10.75 132 GLN C N 1
ATOM 3759 C CA . GLN C 1 132 ? 11.924 71.683 30.846 1.00 13.22 132 GLN C CA 1
ATOM 3760 C C . GLN C 1 132 ? 11.763 71.088 32.229 1.00 14.44 132 GLN C C 1
ATOM 3761 O O . GLN C 1 132 ? 12.294 70.008 32.513 1.00 14.29 132 GLN C O 1
ATOM 3767 N N . GLN C 1 133 ? 11.048 71.816 33.088 1.00 16.65 133 GLN C N 1
ATOM 3768 C CA . GLN C 1 133 ? 10.782 71.407 34.468 1.00 18.61 133 GLN C CA 1
ATOM 3769 C C . GLN C 1 133 ? 9.628 70.403 34.509 1.00 19.58 133 GLN C C 1
ATOM 3770 O O . GLN C 1 133 ? 8.466 70.795 34.650 1.00 20.25 133 GLN C O 1
ATOM 3776 N N A LEU C 1 134 ? 9.964 69.119 34.430 0.50 20.05 134 LEU C N 1
ATOM 3777 N N B LEU C 1 134 ? 9.953 69.118 34.399 0.50 20.26 134 LEU C N 1
ATOM 3778 C CA A LEU C 1 134 ? 8.979 68.048 34.283 0.50 20.39 134 LEU C CA 1
ATOM 3779 C CA B LEU C 1 134 ? 8.941 68.064 34.318 0.50 20.79 134 LEU C CA 1
ATOM 3780 C C A LEU C 1 134 ? 8.283 67.677 35.598 0.50 21.12 134 LEU C C 1
ATOM 3781 C C B LEU C 1 134 ? 8.277 67.780 35.651 0.50 21.36 134 LEU C C 1
ATOM 3782 O O A LEU C 1 134 ? 7.050 67.703 35.678 0.50 21.40 134 LEU C O 1
ATOM 3783 O O B LEU C 1 134 ? 7.064 67.956 35.798 0.50 21.72 134 LEU C O 1
ATOM 3792 N N . VAL C 1 135 ? 9.071 67.313 36.610 1.00 21.61 135 VAL C N 1
ATOM 3793 C CA . VAL C 1 135 ? 8.577 67.050 37.967 1.00 22.60 135 VAL C CA 1
ATOM 3794 C C . VAL C 1 135 ? 9.570 67.655 38.959 1.00 23.37 135 VAL C C 1
ATOM 3795 O O . VAL C 1 135 ? 10.710 67.209 39.036 1.00 22.62 135 VAL C O 1
ATOM 3799 N N . TYR C 1 136 ? 9.132 68.660 39.717 1.00 24.59 136 TYR C N 1
ATOM 3800 C CA . TYR C 1 136 ? 10.006 69.334 40.684 1.00 25.30 136 TYR C CA 1
ATOM 3801 C C . TYR C 1 136 ? 10.136 68.536 41.975 1.00 25.12 136 TYR C C 1
ATOM 3802 O O . TYR C 1 136 ? 9.130 68.110 42.550 1.00 25.91 136 TYR C O 1
ATOM 3811 N N . PRO C 1 137 ? 11.377 68.320 42.437 1.00 24.19 137 PRO C N 1
ATOM 3812 C CA . PRO C 1 137 ? 12.648 68.623 41.781 1.00 23.31 137 PRO C CA 1
ATOM 3813 C C . PRO C 1 137 ? 13.332 67.405 41.141 1.00 21.94 137 PRO C C 1
ATOM 3814 O O . PRO C 1 137 ? 14.530 67.459 40.834 1.00 22.77 137 PRO C O 1
ATOM 3818 N N . THR C 1 138 ? 12.589 66.320 40.939 1.00 19.96 138 THR C N 1
ATOM 3819 C CA . THR C 1 138 ? 13.209 65.019 40.649 1.00 18.21 138 THR C CA 1
ATOM 3820 C C . THR C 1 138 ? 13.406 64.683 39.174 1.00 16.78 138 THR C C 1
ATOM 3821 O O . THR C 1 138 ? 14.245 63.838 38.849 1.00 15.21 138 THR C O 1
ATOM 3825 N N . LYS C 1 139 ? 12.634 65.300 38.280 1.00 14.85 139 LYS C N 1
ATOM 3826 C CA . LYS C 1 139 ? 12.752 64.970 36.852 1.00 14.04 139 LYS C CA 1
ATOM 3827 C C . LYS C 1 139 ? 12.837 66.218 35.986 1.00 13.10 139 LYS C C 1
ATOM 3828 O O . LYS C 1 139 ? 11.939 67.055 36.013 1.00 12.76 139 LYS C O 1
ATOM 3834 N N . LEU C 1 140 ? 13.911 66.331 35.205 1.00 11.78 140 LEU C N 1
ATOM 3835 C CA . LEU C 1 140 ? 14.087 67.444 34.274 1.00 11.78 140 LEU C CA 1
ATOM 3836 C C . LEU C 1 140 ? 14.435 66.890 32.899 1.00 10.77 140 LEU C C 1
ATOM 3837 O O . LEU C 1 140 ? 15.087 65.851 32.797 1.00 10.97 140 LEU C O 1
ATOM 3842 N N . PHE C 1 141 ? 13.988 67.575 31.854 1.00 9.59 141 PHE C N 1
ATOM 3843 C CA . PHE C 1 141 ? 14.242 67.153 30.481 1.00 9.31 141 PHE C CA 1
ATOM 3844 C C . PHE C 1 141 ? 14.921 68.280 29.729 1.00 9.45 141 PHE C C 1
ATOM 3845 O O . PHE C 1 141 ? 14.450 69.414 29.755 1.00 10.14 141 PHE C O 1
ATOM 3853 N N . TYR C 1 142 ? 16.014 67.958 29.040 1.00 8.54 142 TYR C N 1
ATOM 3854 C CA . TYR C 1 142 ? 16.804 68.963 28.330 1.00 8.19 142 TYR C CA 1
ATOM 3855 C C . TYR C 1 142 ? 16.890 68.659 26.846 1.00 8.30 142 TYR C C 1
ATOM 3856 O O . TYR C 1 142 ? 16.991 67.495 26.457 1.00 9.08 142 TYR C O 1
ATOM 3865 N N . THR C 1 143 ? 16.894 69.710 26.031 1.00 8.39 143 THR C N 1
ATOM 3866 C CA . THR C 1 143 ? 17.241 69.590 24.621 1.00 8.93 143 THR C CA 1
ATOM 3867 C C . THR C 1 143 ? 18.329 70.598 24.291 1.00 8.28 143 THR C C 1
ATOM 3868 O O . THR C 1 143 ? 18.098 71.820 24.319 1.00 8.79 143 THR C O 1
ATOM 3872 N N . PHE C 1 144 ? 19.518 70.076 24.004 1.00 8.24 144 PHE C N 1
ATOM 3873 C CA . PHE C 1 144 ? 20.651 70.901 23.593 1.00 8.47 144 PHE C CA 1
ATOM 3874 C C . PHE C 1 144 ? 20.561 71.099 22.092 1.00 8.82 144 PHE C C 1
ATOM 3875 O O . PHE C 1 144 ? 20.411 70.124 21.351 1.00 9.42 144 PHE C O 1
ATOM 3883 N N . TYR C 1 145 ? 20.677 72.348 21.651 1.00 8.83 145 TYR C N 1
ATOM 3884 C CA . TYR C 1 145 ? 20.713 72.668 20.221 1.00 9.40 145 TYR C CA 1
ATOM 3885 C C . TYR C 1 145 ? 22.170 72.907 19.843 1.00 9.11 145 TYR C C 1
ATOM 3886 O O . TYR C 1 145 ? 22.644 74.044 19.776 1.00 9.34 145 TYR C O 1
ATOM 3895 N N . LEU C 1 146 ? 22.886 71.802 19.640 1.00 9.08 146 LEU C N 1
ATOM 3896 C CA . LEU C 1 146 ? 24.353 71.832 19.604 1.00 9.30 146 LEU C CA 1
ATOM 3897 C C . LEU C 1 146 ? 24.912 72.251 18.274 1.00 10.03 146 LEU C C 1
ATOM 3898 O O . LEU C 1 146 ? 24.624 71.622 17.245 1.00 10.47 146 LEU C O 1
ATOM 3903 N N . LYS C 1 147 ? 25.727 73.295 18.302 1.00 9.48 147 LYS C N 1
ATOM 3904 C CA . LYS C 1 147 ? 26.519 73.709 17.146 1.00 9.68 147 LYS C CA 1
ATOM 3905 C C . LYS C 1 147 ? 28.006 73.494 17.456 1.00 9.50 147 LYS C C 1
ATOM 3906 O O . LYS C 1 147 ? 28.400 73.405 18.627 1.00 9.74 147 LYS C O 1
ATOM 3912 N N . GLY C 1 148 ? 28.821 73.383 16.406 1.00 10.19 148 GLY C N 1
ATOM 3913 C CA . GLY C 1 148 ? 30.274 73.386 16.559 1.00 10.96 148 GLY C CA 1
ATOM 3914 C C . GLY C 1 148 ? 30.944 72.042 16.767 1.00 11.38 148 GLY C C 1
ATOM 3915 O O . GLY C 1 148 ? 32.169 71.979 16.895 1.00 12.03 148 GLY C O 1
ATOM 3916 N N . LEU C 1 149 ? 30.159 70.968 16.806 1.00 11.96 149 LEU C N 1
ATOM 3917 C CA . LEU C 1 149 ? 30.725 69.627 16.969 1.00 12.36 149 LEU C CA 1
ATOM 3918 C C . LEU C 1 149 ? 31.492 69.177 15.721 1.00 12.43 149 LEU C C 1
ATOM 3919 O O . LEU C 1 149 ? 31.100 69.496 14.585 1.00 12.67 149 LEU C O 1
ATOM 3924 N N . 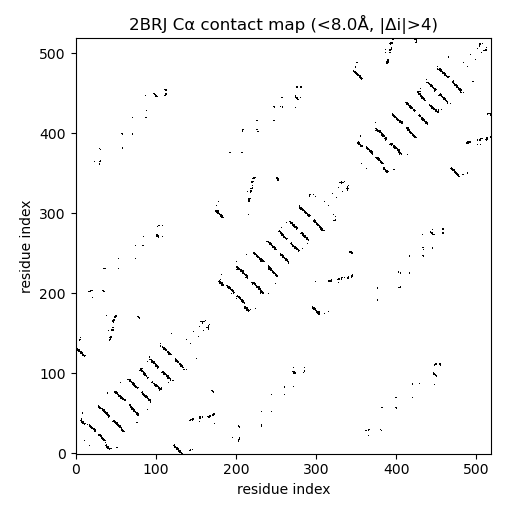ALA C 1 150 ? 32.574 68.434 15.946 1.00 12.38 150 ALA C N 1
ATOM 3925 C CA . ALA C 1 150 ? 33.414 67.922 14.853 1.00 12.55 150 ALA C CA 1
ATOM 3926 C C . ALA C 1 150 ? 32.694 66.852 14.041 1.00 12.76 150 ALA C C 1
ATOM 3927 O O . ALA C 1 150 ? 32.897 66.741 12.825 1.00 13.83 150 ALA C O 1
ATOM 3929 N N . ASN C 1 151 ? 31.844 66.072 14.699 1.00 12.84 151 ASN C N 1
ATOM 3930 C CA . ASN C 1 151 ? 31.230 64.916 14.066 1.00 12.80 151 ASN C CA 1
ATOM 3931 C C . ASN C 1 151 ? 29.779 64.745 14.450 1.00 12.98 151 ASN C C 1
ATOM 3932 O O . ASN C 1 151 ? 29.325 65.331 15.435 1.00 12.24 151 ASN C O 1
ATOM 3937 N N . ASP C 1 152 ? 29.054 63.935 13.676 1.00 13.34 152 ASP C N 1
ATOM 3938 C CA . ASP C 1 152 ? 27.721 63.492 14.070 1.00 14.08 152 ASP C CA 1
ATOM 3939 C C . ASP C 1 152 ? 27.795 62.770 15.416 1.00 13.54 152 ASP C C 1
ATOM 3940 O O . ASP C 1 152 ? 28.712 61.977 15.661 1.00 13.57 152 ASP C O 1
ATOM 3945 N N . LEU C 1 153 ? 26.828 63.045 16.284 1.00 13.28 153 LEU C N 1
ATOM 3946 C CA . LEU C 1 153 ? 26.768 62.379 17.578 1.00 13.26 153 LEU C CA 1
ATOM 3947 C C . LEU C 1 153 ? 26.614 60.867 17.404 1.00 13.24 153 LEU C C 1
ATOM 3948 O O . LEU C 1 153 ? 25.993 60.424 16.436 1.00 13.34 153 LEU C O 1
ATOM 3953 N N . PRO C 1 154 ? 27.165 60.075 18.341 1.00 12.97 154 PRO C N 1
ATOM 3954 C CA . PRO C 1 154 ? 26.999 58.620 18.277 1.00 13.38 154 PRO C CA 1
ATOM 3955 C C . PRO C 1 154 ? 25.525 58.232 18.349 1.00 13.65 154 PRO C C 1
ATOM 3956 O O . PRO C 1 154 ? 24.750 58.859 19.082 1.00 12.84 154 PRO C O 1
ATOM 3960 N N . LEU C 1 155 ? 25.141 57.196 17.601 1.00 13.96 155 LEU C N 1
ATOM 3961 C CA A LEU C 1 155 ? 23.741 56.788 17.500 0.50 14.46 155 LEU C CA 1
ATOM 3962 C CA B LEU C 1 155 ? 23.739 56.798 17.505 0.50 14.45 155 LEU C CA 1
ATOM 3963 C C . LEU C 1 155 ? 23.111 56.474 18.858 1.00 14.32 155 LEU C C 1
ATOM 3964 O O . LEU C 1 155 ? 21.927 56.737 19.076 1.00 15.13 155 LEU C O 1
ATOM 3973 N N . GLU C 1 156 ? 23.896 55.905 19.765 1.00 14.28 156 GLU C N 1
ATOM 3974 C CA . GLU C 1 156 ? 23.337 55.529 21.060 1.00 13.56 156 GLU C CA 1
ATOM 3975 C C . GLU C 1 156 ? 22.906 56.726 21.904 1.00 13.34 156 GLU C C 1
ATOM 3976 O O . GLU C 1 156 ? 22.153 56.563 22.871 1.00 13.52 156 GLU C O 1
ATOM 3982 N N . LEU C 1 157 ? 23.364 57.918 21.525 1.00 12.97 157 LEU C N 1
ATOM 3983 C CA . LEU C 1 157 ? 22.914 59.145 22.191 1.00 12.85 157 LEU C CA 1
ATOM 3984 C C . LEU C 1 157 ? 21.739 59.839 21.506 1.00 13.64 157 LEU C C 1
ATOM 3985 O O . LEU C 1 157 ? 21.120 60.729 22.097 1.00 13.34 157 LEU C O 1
ATOM 3990 N N . THR C 1 158 ? 21.417 59.446 20.271 1.00 14.60 158 THR C N 1
ATOM 3991 C CA . THR C 1 158 ? 20.418 60.190 19.504 1.00 15.67 158 THR C CA 1
ATOM 3992 C C . THR C 1 158 ? 19.178 59.389 19.127 1.00 15.61 158 THR C C 1
ATOM 3993 O O . THR C 1 158 ? 18.521 59.700 18.132 1.00 15.96 158 THR C O 1
ATOM 3997 N N . GLY C 1 159 ? 18.855 58.377 19.927 1.00 15.70 159 GLY C N 1
ATOM 3998 C CA . GLY C 1 159 ? 17.585 57.669 19.772 1.00 16.23 159 GLY C CA 1
ATOM 3999 C C . GLY C 1 159 ? 16.441 58.648 19.953 1.00 16.78 159 GLY C C 1
ATOM 4000 O O . GLY C 1 159 ? 16.548 59.600 20.739 1.00 16.58 159 GLY C O 1
ATOM 4001 N N . THR C 1 160 ? 15.344 58.432 19.225 1.00 17.01 160 THR C N 1
ATOM 4002 C CA . THR C 1 160 ? 14.185 59.317 19.328 1.00 17.41 160 THR C CA 1
ATOM 4003 C C . THR C 1 160 ? 13.799 59.474 20.799 1.00 16.86 160 THR C C 1
ATOM 4004 O O . THR C 1 160 ? 13.562 58.475 21.484 1.00 16.91 160 THR C O 1
ATOM 4008 N N . PRO C 1 161 ? 13.778 60.722 21.306 1.00 16.95 161 PRO C N 1
ATOM 4009 C CA . PRO C 1 161 ? 13.439 60.921 22.713 1.00 16.80 161 PRO C CA 1
ATOM 4010 C C . PRO C 1 161 ? 12.035 60.458 23.077 1.00 16.93 161 PRO C C 1
ATOM 4011 O O . PRO C 1 161 ? 11.118 60.521 22.246 1.00 16.78 161 PRO C O 1
ATOM 4015 N N . VAL C 1 162 ? 11.875 59.994 24.314 1.00 16.65 162 VAL C N 1
ATOM 4016 C CA . VAL C 1 162 ? 10.548 59.751 24.867 1.00 16.91 162 VAL C CA 1
ATOM 4017 C C . VAL C 1 162 ? 9.960 61.132 25.137 1.00 17.64 162 VAL C C 1
ATOM 4018 O O . VAL C 1 162 ? 10.605 61.951 25.790 1.00 17.10 162 VAL C O 1
ATOM 4022 N N . PRO C 1 163 ? 8.754 61.420 24.608 1.00 18.25 163 PRO C N 1
ATOM 4023 C CA . PRO C 1 163 ? 8.134 62.711 24.905 1.00 18.59 163 PRO C CA 1
ATOM 4024 C C . PRO C 1 163 ? 8.033 62.934 26.413 1.00 18.71 163 PRO C C 1
ATOM 4025 O O . PRO C 1 163 ? 7.600 62.038 27.140 1.00 18.85 163 PRO C O 1
ATOM 4029 N N . PRO C 1 164 ? 8.468 64.112 26.889 1.00 19.12 164 PRO C N 1
ATOM 4030 C CA . PRO C 1 164 ? 8.450 64.354 28.326 1.00 19.46 164 PRO C CA 1
ATOM 4031 C C . PRO C 1 164 ? 7.039 64.352 28.925 1.00 20.15 164 PRO C C 1
ATOM 4032 O O . PRO C 1 164 ? 6.139 65.016 28.407 1.00 20.20 164 PRO C O 1
ATOM 4036 N N . SER C 1 165 ? 6.864 63.561 29.979 1.00 20.83 165 SER C N 1
ATOM 4037 C CA . SER C 1 165 ? 5.643 63.542 30.784 1.00 21.90 165 SER C CA 1
ATOM 4038 C C . SER C 1 165 ? 6.025 63.158 32.211 1.00 22.27 165 SER C C 1
ATOM 4039 O O . SER C 1 165 ? 7.137 62.676 32.454 1.00 22.31 165 SER C O 1
ATOM 4042 N N . LYS C 1 166 ? 5.111 63.379 33.150 1.00 22.59 166 LYS C N 1
ATOM 4043 C CA . LYS C 1 166 ? 5.405 63.234 34.578 1.00 22.94 166 LYS C CA 1
ATOM 4044 C C . LYS C 1 166 ? 5.779 61.818 35.000 1.00 22.34 166 LYS C C 1
ATOM 4045 O O . LYS C 1 166 ? 6.482 61.629 35.993 1.00 22.55 166 LYS C O 1
ATOM 4051 N N . ASP C 1 167 ? 5.306 60.830 34.250 1.00 22.12 167 ASP C N 1
ATOM 4052 C CA . ASP C 1 167 ? 5.490 59.432 34.632 1.00 21.85 167 ASP C CA 1
ATOM 4053 C C . ASP C 1 167 ? 6.582 58.685 33.853 1.00 20.89 167 ASP C C 1
ATOM 4054 O O . ASP C 1 167 ? 6.644 57.452 33.897 1.00 20.69 167 ASP C O 1
ATOM 4059 N N . ILE C 1 168 ? 7.456 59.423 33.169 1.00 19.55 168 ILE C N 1
ATOM 4060 C CA . ILE C 1 168 ? 8.595 58.789 32.499 1.00 18.33 168 ILE C CA 1
ATOM 4061 C C . ILE C 1 168 ? 9.499 58.103 33.521 1.00 17.59 168 ILE C C 1
ATOM 4062 O O . ILE C 1 168 ? 9.592 58.532 34.672 1.00 17.04 168 ILE C O 1
ATOM 4067 N N . GLU C 1 169 ? 10.137 57.020 33.092 1.00 16.94 169 GLU C N 1
ATOM 4068 C CA . GLU C 1 169 ? 11.099 56.298 33.921 1.00 16.69 169 GLU C CA 1
ATOM 4069 C C . GLU C 1 169 ? 12.209 55.767 33.031 1.00 16.01 169 GLU C C 1
ATOM 4070 O O . GLU C 1 169 ? 11.960 55.411 31.876 1.00 15.68 169 GLU C O 1
ATOM 4076 N N . PRO C 1 170 ? 13.442 55.699 33.562 1.00 15.28 170 PRO C N 1
ATOM 4077 C CA . PRO C 1 170 ? 14.490 55.051 32.781 1.00 14.96 170 PRO C CA 1
ATOM 4078 C C . PRO C 1 170 ? 14.157 53.575 32.559 1.00 14.62 170 PRO C C 1
ATOM 4079 O O . PRO C 1 170 ? 13.439 52.967 33.373 1.00 14.19 170 PRO C O 1
ATOM 4083 N N . ALA C 1 171 ? 14.662 53.015 31.466 1.00 14.59 171 ALA C N 1
ATOM 4084 C CA . ALA C 1 171 ? 14.550 51.580 31.212 1.00 14.67 171 ALA C CA 1
ATOM 4085 C C . ALA C 1 171 ? 15.083 50.807 32.415 1.00 14.87 171 ALA C C 1
ATOM 4086 O O . ALA C 1 171 ? 16.041 51.244 33.061 1.00 15.05 171 ALA C O 1
ATOM 4088 N N . PRO C 1 172 ? 14.462 49.659 32.742 1.00 15.17 172 PRO C N 1
ATOM 4089 C CA . PRO C 1 172 ? 14.939 48.913 33.909 1.00 15.00 172 PRO C CA 1
ATOM 4090 C C . PRO C 1 172 ? 16.423 48.534 33.820 1.00 14.40 172 PRO C C 1
ATOM 4091 O O . PRO C 1 172 ? 17.116 48.548 34.835 1.00 14.43 172 PRO C O 1
ATOM 4095 N N . GLU C 1 173 ? 16.906 48.232 32.615 1.00 14.15 173 GLU C N 1
ATOM 4096 C CA . GLU C 1 173 ? 18.327 47.920 32.393 1.00 13.93 173 GLU C CA 1
ATOM 4097 C C . GLU C 1 173 ? 19.269 49.087 32.714 1.00 13.43 173 GLU C C 1
ATOM 4098 O O . GLU C 1 173 ? 20.401 48.874 33.162 1.00 12.98 173 GLU C O 1
ATOM 4104 N N . ALA C 1 174 ? 18.794 50.306 32.465 1.00 12.91 174 ALA C N 1
ATOM 4105 C CA . ALA C 1 174 ? 19.552 51.520 32.755 1.00 13.09 174 ALA C CA 1
ATOM 4106 C C . ALA C 1 174 ? 19.578 51.818 34.253 1.00 13.31 174 ALA C C 1
ATOM 4107 O O . ALA C 1 174 ? 20.621 52.165 34.801 1.00 12.87 174 ALA C O 1
ATOM 4109 N N . LYS C 1 175 ? 18.428 51.686 34.912 1.00 13.81 175 LYS C N 1
ATOM 4110 C CA . LYS C 1 175 ? 18.357 51.833 36.370 1.00 14.51 175 LYS C CA 1
ATOM 4111 C C . LYS C 1 175 ? 19.233 50.809 37.100 1.00 14.19 175 LYS C C 1
ATOM 4112 O O . LYS C 1 175 ? 19.851 51.126 38.119 1.00 14.59 175 LYS C O 1
ATOM 4118 N N . ALA C 1 176 ? 19.297 49.595 36.554 1.00 13.95 176 ALA C N 1
ATOM 4119 C CA . ALA C 1 176 ? 20.026 48.491 37.165 1.00 13.99 176 ALA C CA 1
ATOM 4120 C C . ALA C 1 176 ? 21.495 48.432 36.742 1.00 13.70 176 ALA C C 1
ATOM 4121 O O . ALA C 1 176 ? 22.239 47.564 37.200 1.00 14.18 176 ALA C O 1
ATOM 4123 N N . LEU C 1 177 ? 21.902 49.349 35.869 1.00 12.97 177 LEU C N 1
ATOM 4124 C CA . LEU C 1 177 ? 23.308 49.465 35.450 1.00 13.00 177 LEU C CA 1
ATOM 4125 C C . LEU C 1 177 ? 23.839 48.230 34.714 1.00 13.03 177 LEU C C 1
ATOM 4126 O O . LEU C 1 177 ? 25.017 47.887 34.831 1.00 13.34 177 LEU C O 1
ATOM 4131 N N . GLU C 1 178 ? 22.968 47.583 33.949 1.00 12.90 178 GLU C N 1
ATOM 4132 C CA . GLU C 1 178 ? 23.387 46.474 33.095 1.00 13.18 178 GLU C CA 1
ATOM 4133 C C . GLU C 1 178 ? 24.096 47.039 31.870 1.00 12.24 178 GLU C C 1
ATOM 4134 O O . GLU C 1 178 ? 23.796 48.142 31.442 1.00 11.89 178 GLU C O 1
ATOM 4140 N N . PRO C 1 179 ? 25.067 46.295 31.310 1.00 11.72 179 PRO C N 1
ATOM 4141 C CA . PRO C 1 179 ? 25.789 46.805 30.137 1.00 11.82 179 PRO C CA 1
ATOM 4142 C C . PRO C 1 179 ? 24.893 47.298 28.995 1.00 11.73 179 PRO C C 1
ATOM 4143 O O . PRO C 1 179 ? 25.199 48.319 28.380 1.00 11.78 179 PRO C O 1
ATOM 4147 N N . SER C 1 180 ? 23.792 46.600 28.720 1.00 11.60 180 SER C N 1
ATOM 4148 C CA . SER C 1 180 ? 22.856 47.031 27.684 1.00 12.06 180 SER C CA 1
ATOM 4149 C C . SER C 1 180 ? 22.179 48.373 27.996 1.00 11.74 180 SER C C 1
ATOM 4150 O O . SER C 1 180 ? 21.620 49.008 27.099 1.00 12.68 180 SER C O 1
ATOM 4153 N N . GLY C 1 181 ? 22.212 48.778 29.266 1.00 11.31 181 GLY C N 1
ATOM 4154 C CA . GLY C 1 181 ? 21.544 50.003 29.711 1.00 11.00 181 GLY C CA 1
ATOM 4155 C C . GLY C 1 181 ? 22.475 51.120 30.142 1.00 11.23 181 GLY C C 1
ATOM 4156 O O . GLY C 1 181 ? 22.039 52.076 30.786 1.00 10.98 181 GLY C O 1
ATOM 4157 N N . VAL C 1 182 ? 23.755 51.007 29.800 1.00 10.31 182 VAL C N 1
ATOM 4158 C CA . VAL C 1 182 ? 24.723 52.060 30.130 1.00 10.94 182 VAL C CA 1
ATOM 4159 C C . VAL C 1 182 ? 25.634 52.367 28.951 1.00 11.10 182 VAL C C 1
ATOM 4160 O O . VAL C 1 182 ? 25.832 51.536 28.065 1.00 11.43 182 VAL C O 1
ATOM 4164 N N . ILE C 1 183 ? 26.199 53.565 28.936 1.00 11.68 183 ILE C N 1
ATOM 4165 C CA . ILE C 1 183 ? 27.316 53.812 28.038 1.00 12.04 183 ILE C CA 1
ATOM 4166 C C . ILE C 1 183 ? 28.628 53.439 28.734 1.00 11.68 183 ILE C C 1
ATOM 4167 O O . ILE C 1 183 ? 28.679 53.299 29.972 1.00 11.84 183 ILE C O 1
ATOM 4172 N N . SER C 1 184 ? 29.688 53.271 27.946 1.00 11.99 184 SER C N 1
ATOM 4173 C CA . SER C 1 184 ? 30.973 52.858 28.490 1.00 12.32 184 SER C CA 1
ATOM 4174 C C . SER C 1 184 ? 31.499 53.902 29.468 1.00 11.61 184 SER C C 1
ATOM 4175 O O . SER C 1 184 ? 31.449 55.110 29.188 1.00 11.67 184 SER C O 1
ATOM 4178 N N . ASN C 1 185 ? 31.977 53.428 30.617 1.00 11.91 185 ASN C N 1
ATOM 4179 C CA A ASN C 1 185 ? 32.485 54.291 31.682 0.50 11.68 185 ASN C CA 1
ATOM 4180 C CA B ASN C 1 185 ? 32.509 54.312 31.638 0.50 11.49 185 ASN C CA 1
ATOM 4181 C C . ASN C 1 185 ? 31.507 55.407 32.035 1.00 11.06 185 ASN C C 1
ATOM 4182 O O . ASN C 1 185 ? 31.904 56.543 32.308 1.00 10.76 185 ASN C O 1
ATOM 4191 N N . TYR C 1 186 ? 30.214 55.073 32.063 1.00 10.55 186 TYR C N 1
ATOM 4192 C CA . TYR C 1 186 ? 29.191 56.055 32.450 1.00 9.65 186 TYR C CA 1
ATOM 4193 C C . TYR C 1 186 ? 29.636 56.762 33.734 1.00 9.38 186 TYR C C 1
ATOM 4194 O O . TYR C 1 186 ? 30.214 56.139 34.625 1.00 10.17 186 TYR C O 1
ATOM 4203 N N . THR C 1 187 ? 29.379 58.066 33.808 1.00 8.78 187 THR C N 1
ATOM 4204 C CA . THR C 1 187 ? 29.858 58.872 34.922 1.00 8.66 187 THR C CA 1
ATOM 4205 C C . THR C 1 187 ? 28.999 58.632 36.159 1.00 8.62 187 THR C C 1
ATOM 4206 O O . THR C 1 187 ? 27.768 58.566 36.070 1.00 8.58 187 THR C O 1
ATOM 4210 N N . ASN C 1 188 ? 29.665 58.466 37.298 1.00 9.91 188 ASN C N 1
ATOM 4211 C CA . ASN C 1 188 ? 28.979 58.243 38.564 1.00 10.61 188 ASN C CA 1
ATOM 4212 C C . ASN C 1 188 ? 29.627 59.014 39.702 1.00 11.47 188 ASN C C 1
ATOM 4213 O O . ASN C 1 188 ? 29.196 58.937 40.852 1.00 12.29 188 ASN C O 1
#

Solvent-accessible surface area: 20782 Å² total

Radius of gyration: 21.99 Å; Cα contacts (8 Å, |Δi|>4): 1683; chains: 3; bounding box: 61×64×48 Å

Organism: Arabidopsis thaliana (NCBI:txid3702)

InterPro domains:
  IPR009410 Allene oxide cyclase [PF06351] (77-251)
  IPR009410 Allene oxide cyclase [PTHR31843] (1-253)
  IPR034871 Allene oxide cyclase superfamily [SSF141493] (80-253)
  IPR044859 Allene oxide cyclase/Dirigent protein [G3DSA:2.40.480.10] (67-253)